Protein AF-A0A3N4I7A2-F1 (afdb_monomer_lite)

Sequence (530 aa):
MPNYRIKAISNANQSMSGLVLFTYLPTRTDLLKRAKQKLNFKKKYTRLYLPGGEELLTDADITAWLITPPPKRGLEILCSAGEEYVGLRIEAEPEEEPTVATVVELLCSETDGLKFEQDVRDQISNAAHLPGMIQVTALPDLHPGNQFPIGATFVTRDYIHPILIGGDIGCGMAWYRLHLRASRFDNVEGRRKVAGKLNGLEGAWEDGDKRAAWLGDGATGQQEYDKLVGTIGRGNHFAEIQVVDEASGCEETGWTNPVAEGEVLLLVHSGSRGFGKHILEKHTAGLSASLAWCKAGTQEAKVYLEDHDKACSWASLNRDLIAIRFLDLLEPGEEWSINPEEPLEAEITRLKQQLETRKILSIHHNNLTTVSWPPNDPSTTKTAFLHRKGAAPVPGNSLLPLPSSRGTPTLLLHPLPAAMPGTGGRINALSLPHGTGRTMSRGAAAKFATDATVEEALTGYASKKGTGSNQKEETSVVVCDQKNLVWEEAPECYKDVGAVAEEVVRRGLAKVVGKAVPVVCYKVRDEGRN

Foldseek 3Di:
DFPDWAKEAAQVPRPFIDTDGHNDQDWPVRCQVRSCVRSVDPARFDWKAFVQFHTDDGRVSSVCCVLFPDAPGDRYIHTYSPDGGRHHHDPPPPPPPDDQQEAEFELADCDPQQHEDPQQVSLQVLLSPFAQWRYKYAASQWYDDPRHIFNIKTWGPQKDALPLLPLFQLFKKWKFFDPDFLVCQVFLVSLVVLLVLPPPQQFFDDDPVLLCLLLDPQQDQDPVQSSRFSHQDADQTWKFWWFFQFQQCQVVLPAPFTDDHRIIMIMGGGFSHRQSNVLQCVQCPPHDSSNSMDGPPDPSNVVSVSSSSSRSSSGQSSSLSNVLSSCCSRPVVPPSDADPVDDSNVRSVVNVVVRVVGIQDMWGQRGKDKAFPPQQDPPGPDIIIMGGRQWTAQPPSGWAWAAEFAFDKTFTKGFDLCCDGNRHNNSVVRTHGNYQHFPDALVVLQVVQDVLLLCCQQSQWDFDPDPDDRDTDGTAHEADPDSSRCRSGPRNRGGDSCSSQVSCVVVVGIDGSGIIGTRYMYDDDPPDPD

InterPro domains:
  IPR001233 RNA-splicing ligase, RtcB [PF01139] (123-188)
  IPR001233 RNA-splicing ligase, RtcB [PF01139] (222-523)
  IPR001233 RNA-splicing ligase, RtcB [PTHR11118] (223-523)
  IPR036025 tRNA-splicing ligase RtcB-like superfamily [G3DSA:3.90.1860.10] (88-523)
  IPR036025 tRNA-splicing ligase RtcB-like superfamily [SSF103365] (110-523)

Organism: NCBI:txid1160509

Structure (mmCIF, N/CA/C/O backbone):
data_AF-A0A3N4I7A2-F1
#
_entry.id   AF-A0A3N4I7A2-F1
#
loop_
_atom_site.group_PDB
_atom_site.id
_atom_site.type_symbol
_atom_site.label_atom_id
_atom_site.label_alt_id
_atom_site.label_comp_id
_atom_site.label_asym_id
_atom_site.label_entity_id
_atom_site.label_seq_id
_atom_site.pdbx_PDB_ins_code
_atom_site.Cartn_x
_atom_site.Cartn_y
_atom_site.Cartn_z
_atom_site.occupancy
_atom_site.B_iso_or_equiv
_atom_site.auth_seq_id
_atom_site.auth_comp_id
_atom_site.auth_asym_id
_atom_site.auth_atom_id
_atom_site.pdbx_PDB_model_num
ATOM 1 N N . MET A 1 1 ? -4.139 20.587 -24.241 1.00 39.91 1 MET A N 1
ATOM 2 C CA . MET A 1 1 ? -2.692 20.878 -24.409 1.00 39.91 1 MET A CA 1
ATOM 3 C C . MET A 1 1 ? -2.195 20.121 -25.641 1.00 39.91 1 MET A C 1
ATOM 5 O O . MET A 1 1 ? -2.870 19.170 -26.007 1.00 39.91 1 MET A O 1
ATOM 9 N N . PRO A 1 2 ? -1.116 20.529 -26.333 1.00 41.78 2 PRO A N 1
ATOM 10 C CA . PRO A 1 2 ? -0.595 19.759 -27.469 1.00 41.78 2 PRO A CA 1
ATOM 11 C C . PRO A 1 2 ? -0.045 18.397 -27.013 1.00 41.78 2 PRO A C 1
ATOM 13 O O . PRO A 1 2 ? 0.656 18.345 -26.004 1.00 41.78 2 PRO A O 1
ATOM 16 N N . ASN A 1 3 ? -0.347 17.337 -27.769 1.00 70.06 3 ASN A N 1
ATOM 17 C CA . ASN A 1 3 ? 0.046 15.950 -27.480 1.00 70.06 3 ASN A CA 1
ATOM 18 C C . ASN A 1 3 ? 1.536 15.695 -27.758 1.00 70.06 3 ASN A C 1
ATOM 20 O O . ASN A 1 3 ? 2.153 14.888 -27.075 1.00 70.06 3 ASN A O 1
ATOM 24 N N . TYR A 1 4 ? 2.135 16.431 -28.702 1.00 76.06 4 TYR A N 1
ATOM 25 C CA . TYR A 1 4 ? 3.559 16.324 -29.029 1.00 76.06 4 TYR A CA 1
ATOM 26 C C . TYR A 1 4 ? 4.247 17.681 -28.890 1.00 76.06 4 TYR A C 1
ATOM 28 O O . TYR A 1 4 ? 3.837 18.672 -29.506 1.00 76.06 4 TYR A O 1
ATOM 36 N N . ARG A 1 5 ? 5.309 17.726 -28.078 1.00 86.00 5 ARG A N 1
ATOM 37 C CA . ARG A 1 5 ? 6.166 18.902 -27.866 1.00 86.00 5 ARG A CA 1
ATOM 38 C C . ARG A 1 5 ? 7.580 18.531 -28.303 1.00 86.00 5 ARG A C 1
ATOM 40 O O . ARG A 1 5 ? 8.305 17.894 -27.552 1.00 86.00 5 ARG A O 1
ATOM 47 N N . ILE A 1 6 ? 7.935 18.904 -29.528 1.00 90.44 6 ILE A N 1
ATOM 48 C CA . ILE A 1 6 ? 9.195 18.512 -30.164 1.00 90.44 6 ILE A CA 1
ATOM 49 C C . ILE A 1 6 ? 10.097 19.741 -30.245 1.00 90.44 6 ILE A C 1
ATOM 51 O O . ILE A 1 6 ? 9.663 20.815 -30.667 1.00 90.44 6 ILE A O 1
ATOM 55 N N . LYS A 1 7 ? 11.357 19.613 -29.842 1.00 91.12 7 LYS A N 1
ATOM 56 C CA . LYS A 1 7 ? 12.355 20.675 -29.975 1.00 91.12 7 LYS A CA 1
ATOM 57 C C . LYS A 1 7 ? 13.055 20.531 -31.322 1.00 91.12 7 LYS A C 1
ATOM 59 O O . LYS A 1 7 ? 13.796 19.584 -31.553 1.00 91.12 7 LYS A O 1
ATOM 64 N N . ALA A 1 8 ? 12.812 21.477 -32.219 1.00 92.00 8 ALA A N 1
ATOM 65 C CA . ALA A 1 8 ? 13.535 21.567 -33.478 1.00 92.00 8 ALA A CA 1
ATOM 66 C C . ALA A 1 8 ? 14.832 22.354 -33.268 1.00 92.00 8 ALA A C 1
ATOM 68 O O . ALA A 1 8 ? 14.816 23.405 -32.625 1.00 92.00 8 ALA A O 1
ATOM 69 N N . ILE A 1 9 ? 15.936 21.859 -33.815 1.00 91.12 9 ILE A N 1
ATOM 70 C CA . ILE A 1 9 ? 17.280 22.429 -33.701 1.00 91.12 9 ILE A CA 1
ATOM 71 C C . ILE A 1 9 ? 17.849 22.591 -35.115 1.00 91.12 9 ILE A C 1
ATOM 73 O O . ILE A 1 9 ? 17.614 21.759 -35.986 1.00 91.12 9 ILE A O 1
ATOM 77 N N . SER A 1 10 ? 18.578 23.670 -35.381 1.00 90.19 10 SER A N 1
ATOM 78 C CA . SER A 1 10 ? 19.306 23.847 -36.643 1.00 90.19 10 SER A CA 1
ATOM 79 C C . SER A 1 10 ? 20.502 22.893 -36.706 1.00 90.19 10 SER A C 1
ATOM 81 O O . SER A 1 10 ? 21.375 22.966 -35.845 1.00 90.19 10 SER A O 1
ATOM 83 N N . ASN A 1 11 ? 20.583 22.035 -37.727 1.00 88.56 11 ASN A N 1
ATOM 84 C CA . ASN A 1 11 ? 21.690 21.083 -37.864 1.00 88.56 11 ASN A CA 1
ATOM 85 C C . ASN A 1 11 ? 23.039 21.787 -38.096 1.00 88.56 11 ASN A C 1
ATOM 87 O O . ASN A 1 11 ? 24.013 21.466 -37.431 1.00 88.56 11 ASN A O 1
ATOM 91 N N . ALA A 1 12 ? 23.088 22.801 -38.965 1.00 83.69 12 ALA A N 1
ATOM 92 C CA . ALA A 1 12 ? 24.336 23.450 -39.379 1.00 83.69 12 ALA A CA 1
ATOM 93 C C . ALA A 1 12 ? 25.150 24.125 -38.254 1.00 83.69 12 ALA A C 1
ATOM 95 O O . ALA A 1 12 ? 26.358 24.293 -38.400 1.00 83.69 12 ALA A O 1
ATOM 96 N N . ASN A 1 13 ? 24.509 24.577 -37.171 1.00 75.81 13 ASN A N 1
ATOM 97 C CA . ASN A 1 13 ? 25.188 25.315 -36.095 1.00 75.81 13 ASN A CA 1
ATOM 98 C C . ASN A 1 13 ? 24.741 24.947 -34.676 1.00 75.81 13 ASN A C 1
ATOM 100 O O . ASN A 1 13 ? 25.363 25.415 -33.728 1.00 75.81 13 ASN A O 1
ATOM 104 N N . GLN A 1 14 ? 23.662 24.172 -34.526 1.00 80.62 14 GLN A N 1
ATOM 105 C CA . GLN A 1 14 ? 23.074 23.682 -33.271 1.00 80.62 14 GLN A CA 1
ATOM 106 C C . GLN A 1 14 ? 22.752 24.722 -32.179 1.00 80.62 14 GLN A C 1
ATOM 108 O O . GLN A 1 14 ? 22.185 24.381 -31.146 1.00 80.62 14 GLN A O 1
ATOM 113 N N . SER A 1 15 ? 23.029 26.005 -32.410 1.00 77.75 15 SER A N 1
ATOM 114 C CA . SER A 1 15 ? 22.772 27.105 -31.477 1.00 77.75 15 SER A CA 1
ATOM 115 C C . SER A 1 15 ? 21.351 27.658 -31.582 1.00 77.75 15 SER A C 1
ATOM 117 O O . SER A 1 15 ? 20.851 28.291 -30.654 1.00 77.75 15 SER A O 1
ATOM 119 N N . MET A 1 16 ? 20.675 27.410 -32.706 1.00 85.06 16 MET A N 1
ATOM 120 C CA . MET A 1 16 ? 19.291 27.816 -32.925 1.00 85.06 16 MET A CA 1
ATOM 121 C C . MET A 1 16 ? 18.349 26.655 -32.633 1.00 85.06 16 MET A C 1
ATOM 123 O O . MET A 1 16 ? 18.428 25.614 -33.284 1.00 85.06 16 MET A O 1
ATOM 127 N N . SER A 1 17 ? 17.415 26.854 -31.703 1.00 90.56 17 SER A N 1
ATOM 128 C CA . SER A 1 17 ? 16.378 25.871 -31.399 1.00 90.56 17 SER A CA 1
ATOM 129 C C . SER A 1 17 ? 15.027 26.519 -31.109 1.00 90.56 17 SER A C 1
ATOM 131 O O . SER A 1 17 ? 14.932 27.706 -30.794 1.00 90.56 17 SER A O 1
ATOM 133 N N . GLY A 1 18 ? 13.959 25.736 -31.221 1.00 88.19 18 GLY A N 1
ATOM 134 C CA . GLY A 1 18 ? 12.621 26.177 -30.865 1.00 88.19 18 GLY A CA 1
ATOM 135 C C . GLY A 1 18 ? 11.625 25.030 -30.787 1.00 88.19 18 GLY A C 1
ATOM 136 O O . GLY A 1 18 ? 11.734 24.028 -31.489 1.00 88.19 18 GLY A O 1
ATOM 137 N N . LEU A 1 19 ? 10.620 25.190 -29.928 1.00 88.94 19 LEU A N 1
ATOM 138 C CA . LEU A 1 19 ? 9.566 24.193 -29.759 1.00 88.94 19 LEU A CA 1
ATOM 139 C C . LEU A 1 19 ? 8.535 24.265 -30.889 1.00 88.94 19 LEU A C 1
ATOM 141 O O . LEU A 1 19 ? 7.975 25.332 -31.170 1.00 88.94 19 LEU A O 1
ATOM 145 N N . VAL A 1 20 ? 8.243 23.108 -31.477 1.00 90.00 20 VAL A N 1
ATOM 146 C CA . VAL A 1 20 ? 7.127 22.871 -32.392 1.00 90.00 20 VAL A CA 1
ATOM 147 C C . VAL A 1 20 ? 6.110 21.954 -31.708 1.00 90.00 20 VAL A C 1
ATOM 149 O O . VAL A 1 20 ? 6.460 20.986 -31.035 1.00 90.00 20 VAL A O 1
ATOM 152 N N . LEU A 1 21 ? 4.834 22.317 -31.813 1.00 86.31 21 LEU A N 1
ATOM 153 C CA . LEU A 1 21 ? 3.752 21.728 -31.024 1.00 86.31 21 LEU A CA 1
ATOM 154 C C . LEU A 1 21 ? 2.715 21.114 -31.955 1.00 86.31 21 LEU A C 1
ATOM 156 O O . LEU A 1 21 ? 2.263 21.805 -32.865 1.00 86.31 21 LEU A O 1
ATOM 160 N N . PHE A 1 22 ? 2.287 19.881 -31.702 1.00 82.62 22 PHE A N 1
ATOM 161 C CA . PHE A 1 22 ? 1.241 19.223 -32.486 1.00 82.62 22 PHE A CA 1
ATOM 162 C C . PHE A 1 22 ? 0.154 18.641 -31.585 1.00 82.62 22 PHE A C 1
ATOM 164 O O . PHE A 1 22 ? 0.419 18.163 -30.484 1.00 82.62 22 PHE A O 1
ATOM 171 N N . THR A 1 23 ? -1.088 18.713 -32.055 1.00 81.06 23 THR A N 1
ATOM 172 C CA . THR A 1 23 ? -2.266 18.104 -31.413 1.00 81.06 23 THR A CA 1
ATOM 173 C C . THR A 1 23 ? -2.637 16.759 -32.046 1.00 81.06 23 THR A C 1
ATOM 175 O O . THR A 1 23 ? -3.592 16.131 -31.613 1.00 81.06 23 THR A O 1
ATOM 178 N N . TYR A 1 24 ? -1.890 16.333 -33.065 1.00 82.38 24 TYR A N 1
ATOM 179 C CA . TYR A 1 24 ? -2.025 15.089 -33.822 1.00 82.38 24 TYR A CA 1
ATOM 180 C C . TYR A 1 24 ? -0.623 14.526 -34.094 1.00 82.38 24 TYR A C 1
ATOM 182 O O . TYR A 1 24 ? 0.357 15.256 -33.925 1.00 82.38 24 TYR A O 1
ATOM 190 N N . LEU A 1 25 ? -0.525 13.258 -34.505 1.00 81.69 25 LEU A N 1
ATOM 191 C CA . LEU A 1 25 ? 0.744 12.627 -34.879 1.00 81.69 25 LEU A CA 1
ATOM 192 C C . LEU A 1 25 ? 1.308 13.311 -36.142 1.00 81.69 25 LEU A C 1
ATOM 194 O O . LEU A 1 25 ? 0.678 13.222 -37.197 1.00 81.69 25 LEU A O 1
ATOM 198 N N . PRO A 1 26 ? 2.432 14.045 -36.057 1.00 86.81 26 PRO A N 1
ATOM 199 C CA . PRO A 1 26 ? 2.931 14.828 -37.178 1.00 86.81 26 PRO A CA 1
ATOM 200 C C . PRO A 1 26 ? 3.604 13.948 -38.232 1.00 86.81 26 PRO A C 1
ATOM 202 O O . PRO A 1 26 ? 4.378 13.054 -37.904 1.00 86.81 26 PRO A O 1
ATOM 205 N N . THR A 1 27 ? 3.381 14.271 -39.505 1.00 91.44 27 THR A N 1
ATOM 206 C CA . THR A 1 27 ? 4.163 13.708 -40.613 1.00 91.44 27 THR A CA 1
ATOM 207 C C . THR A 1 27 ? 5.552 14.347 -40.687 1.00 91.44 27 THR A C 1
ATOM 209 O O . THR A 1 27 ? 5.810 15.427 -40.138 1.00 91.44 27 THR A O 1
ATOM 212 N N . ARG A 1 28 ? 6.455 13.740 -41.458 1.00 91.88 28 ARG A N 1
ATOM 213 C CA . ARG A 1 28 ? 7.750 14.324 -41.826 1.00 91.88 28 ARG A CA 1
ATOM 214 C C . ARG A 1 28 ? 7.587 15.719 -42.432 1.00 91.88 28 ARG A C 1
ATOM 216 O O . ARG A 1 28 ? 8.348 16.638 -42.118 1.00 91.88 28 ARG A O 1
ATOM 223 N N . THR A 1 29 ? 6.574 15.893 -43.280 1.00 91.75 29 THR A N 1
ATOM 224 C CA . THR A 1 29 ? 6.272 17.175 -43.932 1.00 91.75 29 THR A CA 1
ATOM 225 C C . THR A 1 29 ? 5.835 18.230 -42.917 1.00 91.75 29 THR A C 1
ATOM 227 O O . THR A 1 29 ? 6.274 19.383 -42.996 1.00 91.75 29 THR A O 1
ATOM 230 N N . ASP A 1 30 ? 5.020 17.841 -41.935 1.00 91.94 30 ASP A N 1
ATOM 231 C CA . ASP A 1 30 ? 4.568 18.729 -40.863 1.00 91.94 30 ASP A CA 1
ATOM 232 C C . ASP A 1 30 ? 5.736 19.228 -40.012 1.00 91.94 30 ASP A C 1
ATOM 234 O O . ASP A 1 30 ? 5.837 20.430 -39.736 1.00 91.94 30 ASP A O 1
ATOM 238 N N . LEU A 1 31 ? 6.652 18.324 -39.649 1.00 91.75 31 LEU A N 1
ATOM 239 C CA . LEU A 1 31 ? 7.852 18.652 -38.882 1.00 91.75 31 LEU A CA 1
ATOM 240 C C . LEU A 1 31 ? 8.743 19.640 -39.633 1.00 91.75 31 LEU A C 1
ATOM 242 O O . LEU A 1 31 ? 9.066 20.698 -39.092 1.00 91.75 31 LEU A O 1
ATOM 246 N N . LEU A 1 32 ? 9.064 19.363 -40.899 1.00 90.69 32 LEU A N 1
ATOM 247 C CA . LEU A 1 32 ? 9.879 20.254 -41.733 1.00 90.69 32 LEU A CA 1
ATOM 248 C C . LEU A 1 32 ? 9.238 21.642 -41.892 1.00 90.69 32 LEU A C 1
ATOM 250 O O . LEU A 1 32 ? 9.915 22.671 -41.778 1.00 90.69 32 LEU A O 1
ATOM 254 N N . LYS A 1 33 ? 7.920 21.693 -42.122 1.00 89.69 33 LYS A N 1
ATOM 255 C CA . LYS A 1 33 ? 7.174 22.949 -42.287 1.00 89.69 33 LYS A CA 1
ATOM 256 C C . LYS A 1 33 ? 7.192 23.786 -41.009 1.00 89.69 33 LYS A C 1
ATOM 258 O O . LYS A 1 33 ? 7.458 24.989 -41.068 1.00 89.69 33 LYS A O 1
ATOM 263 N N . ARG A 1 34 ? 6.926 23.167 -39.857 1.00 89.69 34 ARG A N 1
ATOM 264 C CA . ARG A 1 34 ? 6.832 23.870 -38.569 1.00 89.69 34 ARG A CA 1
ATOM 265 C C . ARG A 1 34 ? 8.207 24.249 -38.026 1.00 89.69 34 ARG A C 1
ATOM 267 O O . ARG A 1 34 ? 8.361 25.347 -37.495 1.00 89.69 34 ARG A O 1
ATOM 274 N N . ALA A 1 35 ? 9.219 23.410 -38.245 1.00 88.25 35 ALA A N 1
ATOM 275 C CA . ALA A 1 35 ? 10.608 23.729 -37.932 1.00 88.25 35 ALA A CA 1
ATOM 276 C C . ALA A 1 35 ? 11.110 24.929 -38.744 1.00 88.25 35 ALA A C 1
ATOM 278 O O . ALA A 1 35 ? 11.703 25.841 -38.172 1.00 88.25 35 ALA A O 1
ATOM 279 N N . LYS A 1 36 ? 10.788 25.005 -40.046 1.00 85.50 36 LYS A N 1
ATOM 280 C CA . LYS A 1 36 ? 11.118 26.175 -40.879 1.00 85.50 36 LYS A CA 1
ATOM 281 C C . LYS A 1 36 ? 10.529 27.468 -40.312 1.00 85.50 36 LYS A C 1
ATOM 283 O O . LYS A 1 36 ? 11.231 28.473 -40.229 1.00 85.50 36 LYS A O 1
ATOM 288 N N . GLN A 1 37 ? 9.254 27.442 -39.919 1.00 84.44 37 GLN A N 1
ATOM 289 C CA . GLN A 1 37 ? 8.595 28.601 -39.306 1.00 84.44 37 GLN A CA 1
ATOM 290 C C . GLN A 1 37 ? 9.259 28.996 -37.985 1.00 84.44 37 GLN A C 1
ATOM 292 O O . GLN A 1 37 ? 9.418 30.181 -37.708 1.00 84.44 37 GLN A O 1
ATOM 297 N N . LYS A 1 38 ? 9.652 28.010 -37.170 1.00 85.94 38 LYS A N 1
ATOM 298 C CA . LYS A 1 38 ? 10.155 28.254 -35.818 1.00 85.94 38 LYS A CA 1
ATOM 299 C C . LYS A 1 38 ? 11.618 28.692 -35.772 1.00 85.94 38 LYS A C 1
ATOM 301 O O . LYS A 1 38 ? 11.961 29.529 -34.946 1.00 85.94 38 LYS A O 1
ATOM 306 N N . LEU A 1 39 ? 12.456 28.160 -36.659 1.00 83.75 39 LEU A N 1
ATOM 307 C CA . LEU A 1 39 ? 13.887 28.472 -36.737 1.00 83.75 39 LEU A CA 1
ATOM 308 C C . LEU A 1 39 ? 14.189 29.684 -37.640 1.00 83.75 39 LEU A C 1
ATOM 310 O O . LEU A 1 39 ? 15.346 30.057 -37.786 1.00 83.75 39 LEU A O 1
ATOM 314 N N . ASN A 1 40 ? 13.163 30.309 -38.235 1.00 70.62 40 ASN A N 1
ATOM 315 C CA . ASN A 1 40 ? 13.242 31.536 -39.042 1.00 70.62 40 ASN A CA 1
ATOM 316 C C . ASN A 1 40 ? 14.363 31.529 -40.107 1.00 70.62 40 ASN A C 1
ATOM 318 O O . ASN A 1 40 ? 15.092 32.506 -40.295 1.00 70.62 40 ASN A O 1
ATOM 322 N N . PHE A 1 41 ? 14.528 30.395 -40.792 1.00 69.19 41 PHE A N 1
ATOM 323 C CA . PHE A 1 41 ? 15.643 30.163 -41.709 1.00 69.19 41 PHE A CA 1
ATOM 324 C C . PHE A 1 41 ? 15.260 30.469 -43.166 1.00 69.19 41 PHE A C 1
ATOM 326 O O . PHE A 1 41 ? 14.194 30.074 -43.644 1.00 69.19 41 PHE A O 1
ATOM 333 N N . LYS A 1 42 ? 16.147 31.153 -43.907 1.00 67.69 42 LYS A N 1
ATOM 334 C CA . LYS A 1 42 ? 15.904 31.552 -45.311 1.00 67.69 42 LYS A CA 1
ATOM 335 C C . LYS A 1 42 ? 15.892 30.365 -46.291 1.00 67.69 42 LYS A C 1
ATOM 337 O O . LYS A 1 42 ? 15.256 30.455 -47.339 1.00 67.69 42 LYS A O 1
ATOM 342 N N . LYS A 1 43 ? 16.572 29.257 -45.968 1.00 69.50 43 LYS A N 1
ATOM 343 C CA . LYS A 1 43 ? 16.623 28.036 -46.799 1.00 69.50 43 LYS A CA 1
ATOM 344 C C . LYS A 1 43 ? 15.532 27.032 -46.398 1.00 69.50 43 LYS A C 1
ATOM 346 O O . LYS A 1 43 ? 15.035 27.052 -45.275 1.00 69.50 43 LYS A O 1
ATOM 351 N N . LYS A 1 44 ? 15.133 26.160 -47.329 1.00 78.62 44 LYS A N 1
ATOM 352 C CA . LYS A 1 44 ? 14.172 25.075 -47.071 1.00 78.62 44 LYS A CA 1
ATOM 353 C C . LYS A 1 44 ? 14.903 23.916 -46.388 1.00 78.62 44 LYS A C 1
ATOM 355 O O . LYS A 1 44 ? 15.854 23.402 -46.960 1.00 78.62 44 LYS A O 1
ATOM 360 N N . TYR A 1 45 ? 14.442 23.505 -45.208 1.00 83.38 45 TYR A N 1
ATOM 361 C CA . TYR A 1 45 ? 14.882 22.246 -44.610 1.00 83.38 45 TYR A CA 1
ATOM 362 C C . TYR A 1 45 ? 14.336 21.069 -45.423 1.00 83.38 45 TYR A C 1
ATOM 364 O O . TYR A 1 45 ? 13.167 21.078 -45.822 1.00 83.38 45 TYR A O 1
ATOM 372 N N . THR A 1 46 ? 15.185 20.086 -45.689 1.00 88.00 46 THR A N 1
ATOM 373 C CA . THR A 1 46 ? 14.876 18.901 -46.504 1.00 88.00 46 THR A CA 1
ATOM 374 C C . THR A 1 46 ? 15.167 17.596 -45.775 1.00 88.00 46 THR A C 1
ATOM 376 O O . THR A 1 46 ? 14.634 16.561 -46.171 1.00 88.00 46 THR A O 1
ATOM 379 N N . ARG A 1 47 ? 15.968 17.645 -44.706 1.00 93.06 47 ARG A N 1
ATOM 380 C CA . ARG A 1 47 ? 16.430 16.476 -43.953 1.00 93.06 47 ARG A CA 1
ATOM 381 C C . ARG A 1 47 ? 16.169 16.667 -42.463 1.00 93.06 47 ARG A C 1
ATOM 383 O O . ARG A 1 47 ? 16.195 17.798 -41.966 1.00 93.06 47 ARG A O 1
ATOM 390 N N . LEU A 1 48 ? 15.901 15.563 -41.771 1.00 93.38 48 LEU A N 1
ATOM 391 C CA . LEU A 1 48 ? 15.674 15.518 -40.329 1.00 93.38 48 LEU A CA 1
ATOM 392 C C . LEU A 1 48 ? 16.561 14.441 -39.728 1.00 93.38 48 LEU A C 1
ATOM 394 O O . LEU A 1 48 ? 16.491 13.295 -40.159 1.00 93.38 48 LEU A O 1
ATOM 398 N N . TYR A 1 49 ? 17.323 14.809 -38.709 1.00 90.31 49 TYR A N 1
ATOM 399 C CA . TYR A 1 49 ? 18.145 13.881 -37.950 1.00 90.31 49 TYR A CA 1
ATOM 400 C C . TYR A 1 49 ? 17.708 13.826 -36.497 1.00 90.31 49 TYR A C 1
ATOM 402 O O . TYR A 1 49 ? 17.224 14.818 -35.947 1.00 90.31 49 TYR A O 1
ATOM 410 N N . LEU A 1 50 ? 17.948 12.692 -35.860 1.00 88.94 50 LEU A N 1
ATOM 411 C CA . LEU A 1 50 ? 17.966 12.594 -34.411 1.00 88.94 50 LEU A CA 1
ATOM 412 C C . LEU A 1 50 ? 19.332 13.039 -33.868 1.00 88.94 50 LEU A C 1
ATOM 414 O O . LEU A 1 50 ? 20.347 12.935 -34.571 1.00 88.94 50 LEU A O 1
ATOM 418 N N . PRO A 1 51 ? 19.397 13.510 -32.609 1.00 79.56 51 PRO A N 1
ATOM 419 C CA . PRO A 1 51 ? 20.670 13.666 -31.914 1.00 79.56 51 PRO A CA 1
ATOM 420 C C . PRO A 1 51 ? 21.471 12.364 -32.016 1.00 79.56 51 PRO A C 1
ATOM 422 O O . PRO A 1 51 ? 20.937 11.304 -31.727 1.00 79.56 51 PRO A O 1
ATOM 425 N N . GLY A 1 52 ? 22.723 12.419 -32.464 1.00 74.75 52 GLY A N 1
ATOM 426 C CA . GLY A 1 52 ? 23.551 11.232 -32.723 1.00 74.75 52 GLY A CA 1
ATOM 427 C C . GLY A 1 52 ? 23.683 10.842 -34.200 1.00 74.75 52 GLY A C 1
ATOM 428 O O . GLY A 1 52 ? 24.562 10.046 -34.517 1.00 74.75 52 GLY A O 1
ATOM 429 N N . GLY A 1 53 ? 22.909 11.455 -35.104 1.00 79.19 53 GLY A N 1
ATOM 430 C CA . GLY A 1 53 ? 23.166 11.438 -36.551 1.00 79.19 53 GLY A CA 1
ATOM 431 C C . GLY A 1 53 ? 22.340 10.463 -37.385 1.00 79.19 53 GLY A C 1
ATOM 432 O O . GLY A 1 53 ? 22.551 10.381 -38.593 1.00 79.19 53 GLY A O 1
ATOM 433 N N . GLU A 1 54 ? 21.390 9.765 -36.770 1.00 85.94 54 GLU A N 1
ATOM 434 C CA . GLU A 1 54 ? 20.400 8.949 -37.475 1.00 85.94 54 GLU A CA 1
ATOM 435 C C . GLU A 1 54 ? 19.442 9.843 -38.270 1.00 85.94 54 GLU A C 1
ATOM 437 O O . GLU A 1 54 ? 18.900 10.808 -37.728 1.00 85.94 54 GLU A O 1
ATOM 442 N N . GLU A 1 55 ? 19.241 9.548 -39.553 1.00 91.56 55 GLU A N 1
ATOM 443 C CA . GLU A 1 55 ? 18.332 10.306 -40.410 1.00 91.56 55 GLU A CA 1
ATOM 444 C C . GLU A 1 55 ? 16.950 9.659 -40.427 1.00 91.56 55 GLU A C 1
ATOM 446 O O . GLU A 1 55 ? 16.796 8.510 -40.825 1.00 91.56 55 GLU A O 1
ATOM 451 N N . LEU A 1 56 ? 15.928 10.429 -40.064 1.00 90.19 56 LEU A N 1
ATOM 452 C CA . LEU A 1 56 ? 14.544 10.033 -40.290 1.00 90.19 56 LEU A CA 1
ATOM 453 C C . LEU A 1 56 ? 14.269 10.271 -41.773 1.00 90.19 56 LEU A C 1
ATOM 455 O O . LEU A 1 56 ? 14.508 11.383 -42.248 1.00 90.19 56 LEU A O 1
ATOM 459 N N . LEU A 1 57 ? 13.775 9.290 -42.521 1.00 89.38 57 LEU A N 1
ATOM 460 C CA . LEU A 1 57 ? 13.569 9.392 -43.971 1.00 89.38 57 LEU A CA 1
ATOM 461 C C . LEU A 1 57 ? 12.084 9.388 -44.341 1.00 89.38 57 LEU A C 1
ATOM 463 O O . LEU A 1 57 ? 11.679 10.083 -45.276 1.00 89.38 57 LEU A O 1
ATOM 467 N N . THR A 1 58 ? 11.269 8.668 -43.577 1.00 89.69 58 THR A N 1
ATOM 468 C CA . THR A 1 58 ? 9.865 8.377 -43.873 1.00 89.69 58 THR A CA 1
ATOM 469 C C . THR A 1 58 ? 8.931 8.801 -42.738 1.00 89.69 58 THR A C 1
ATOM 471 O O . THR A 1 58 ? 9.365 9.075 -41.621 1.00 89.69 58 THR A O 1
ATOM 474 N N . ASP A 1 59 ? 7.623 8.852 -43.010 1.00 84.06 59 ASP A N 1
ATOM 475 C CA . ASP A 1 59 ? 6.607 9.061 -41.966 1.00 84.06 59 ASP A CA 1
ATOM 476 C C . ASP A 1 59 ? 6.546 7.883 -40.974 1.00 84.06 59 ASP A C 1
ATOM 478 O O . ASP A 1 59 ? 6.186 8.076 -39.810 1.00 84.06 59 ASP A O 1
ATOM 482 N N . ALA A 1 60 ? 6.939 6.678 -41.407 1.00 78.00 60 ALA A N 1
ATOM 483 C CA . ALA A 1 60 ? 7.053 5.512 -40.536 1.00 78.00 60 ALA A CA 1
ATOM 484 C C . ALA A 1 60 ? 8.177 5.701 -39.506 1.00 78.00 60 ALA A C 1
ATOM 486 O O . ALA A 1 60 ? 7.953 5.434 -38.329 1.00 78.00 60 ALA A O 1
ATOM 487 N N . ASP A 1 61 ? 9.319 6.267 -39.908 1.00 82.94 61 ASP A N 1
ATOM 488 C CA . ASP A 1 61 ? 10.433 6.562 -38.992 1.00 82.94 61 ASP A CA 1
ATOM 489 C C . ASP A 1 61 ? 10.023 7.603 -37.939 1.00 82.94 61 ASP A C 1
ATOM 491 O O . ASP A 1 61 ? 10.333 7.458 -36.759 1.00 82.94 61 ASP A O 1
ATOM 495 N N . ILE A 1 62 ? 9.263 8.634 -38.344 1.00 84.19 62 ILE A N 1
ATOM 496 C CA . ILE A 1 62 ? 8.703 9.628 -37.411 1.00 84.19 62 ILE A CA 1
ATOM 497 C C . ILE A 1 62 ? 7.743 8.963 -36.424 1.00 84.19 62 ILE A C 1
ATOM 499 O O . ILE A 1 62 ? 7.785 9.248 -35.228 1.00 84.19 62 ILE A O 1
ATOM 503 N N . THR A 1 63 ? 6.874 8.087 -36.925 1.00 79.69 63 THR A N 1
ATOM 504 C CA . THR A 1 63 ? 5.882 7.382 -36.111 1.00 79.69 63 THR A CA 1
ATOM 505 C C . THR A 1 63 ? 6.564 6.471 -35.093 1.00 79.69 63 THR A C 1
ATOM 507 O O . THR A 1 63 ? 6.268 6.569 -33.905 1.00 79.69 63 THR A O 1
ATOM 510 N N . ALA A 1 64 ? 7.527 5.658 -35.533 1.00 72.88 64 ALA A N 1
ATOM 511 C CA . ALA A 1 64 ? 8.311 4.780 -34.672 1.00 72.88 64 ALA A CA 1
ATOM 512 C C . ALA A 1 64 ? 9.059 5.572 -33.589 1.00 72.88 64 ALA A C 1
ATOM 514 O O . ALA A 1 64 ? 8.947 5.258 -32.407 1.00 72.88 64 ALA A O 1
ATOM 515 N N . TRP A 1 65 ? 9.731 6.662 -33.967 1.00 82.44 65 TRP A N 1
ATOM 516 C CA . TRP A 1 65 ? 10.438 7.533 -33.029 1.00 82.44 65 TRP A CA 1
ATOM 517 C C . TRP A 1 65 ? 9.513 8.205 -31.999 1.00 82.44 65 TRP A C 1
ATOM 519 O O . TRP A 1 65 ? 9.870 8.317 -30.829 1.00 82.44 65 TRP A O 1
ATOM 529 N N . LEU A 1 66 ? 8.322 8.661 -32.401 1.00 77.00 66 LEU A N 1
ATOM 530 C CA . LEU A 1 66 ? 7.384 9.329 -31.489 1.00 77.00 66 LEU A CA 1
ATOM 531 C C . LEU A 1 66 ? 6.666 8.366 -30.542 1.00 77.00 66 LEU A C 1
ATOM 533 O O . LEU A 1 66 ? 6.283 8.781 -29.448 1.00 77.00 66 LEU A O 1
ATOM 537 N N . ILE A 1 67 ? 6.466 7.117 -30.964 1.00 70.31 67 ILE A N 1
ATOM 538 C CA . ILE A 1 67 ? 5.864 6.062 -30.141 1.00 70.31 67 ILE A CA 1
ATOM 539 C C . ILE A 1 67 ? 6.915 5.456 -29.202 1.00 70.31 67 ILE A C 1
ATOM 541 O O . ILE A 1 67 ? 6.616 5.171 -28.043 1.00 70.31 67 ILE A O 1
ATOM 545 N N . THR A 1 68 ? 8.156 5.301 -29.668 1.00 62.97 68 THR A N 1
ATOM 546 C CA . THR A 1 68 ? 9.239 4.637 -28.933 1.00 62.97 68 THR A CA 1
ATOM 547 C C . THR A 1 68 ? 10.561 5.398 -29.119 1.00 62.97 68 THR A C 1
ATOM 549 O O . THR A 1 68 ? 11.433 4.963 -29.871 1.00 62.97 68 THR A O 1
ATOM 552 N N . PRO A 1 69 ? 10.745 6.563 -28.466 1.00 62.59 69 PRO A N 1
ATOM 553 C CA . PRO A 1 69 ? 11.951 7.364 -28.655 1.00 62.59 69 PRO A CA 1
ATOM 554 C C . PRO A 1 69 ? 13.196 6.638 -28.104 1.00 62.59 69 PRO A C 1
ATOM 556 O O . PRO A 1 69 ? 13.107 6.032 -27.029 1.00 62.59 69 PRO A O 1
ATOM 559 N N . PRO A 1 70 ? 14.358 6.716 -28.791 1.00 52.69 70 PRO A N 1
ATOM 560 C CA . PRO A 1 70 ? 15.581 6.032 -28.392 1.00 52.69 70 PRO A CA 1
ATOM 561 C C . PRO A 1 70 ? 16.030 6.409 -26.981 1.00 52.69 70 PRO A C 1
ATOM 563 O O . PRO A 1 70 ? 15.940 7.590 -26.616 1.00 52.69 70 PRO A O 1
ATOM 566 N N . PRO A 1 71 ? 16.608 5.456 -26.224 1.00 43.53 71 PRO A N 1
ATOM 567 C CA . PRO A 1 71 ? 17.160 5.706 -24.908 1.00 43.53 71 PRO A CA 1
ATOM 568 C C . PRO A 1 71 ? 18.018 6.977 -24.830 1.00 43.53 71 PRO A C 1
ATOM 570 O O . PRO A 1 71 ? 18.907 7.170 -25.656 1.00 43.53 71 PRO A O 1
ATOM 573 N N . LYS A 1 72 ? 17.796 7.831 -23.821 1.00 47.50 72 LYS A N 1
ATOM 574 C CA . LYS A 1 72 ? 18.562 9.062 -23.524 1.00 47.50 72 LYS A CA 1
ATOM 575 C C . LYS A 1 72 ? 18.371 10.240 -24.496 1.00 47.50 72 LYS A C 1
ATOM 577 O O . LYS A 1 72 ? 18.997 11.279 -24.293 1.00 47.50 72 LYS A O 1
ATOM 582 N N . ARG A 1 73 ? 17.505 10.140 -25.512 1.00 58.34 73 ARG A N 1
ATOM 583 C CA . ARG A 1 73 ? 17.227 11.237 -26.458 1.00 58.34 73 ARG A CA 1
ATOM 584 C C . ARG A 1 73 ? 15.817 11.778 -26.222 1.00 58.34 73 ARG A C 1
ATOM 586 O O . ARG A 1 73 ? 14.835 11.080 -26.446 1.00 58.34 73 ARG A O 1
ATOM 593 N N . GLY A 1 74 ? 15.700 13.025 -25.755 1.00 64.00 74 GLY A N 1
ATOM 594 C CA . GLY A 1 74 ? 14.402 13.710 -25.698 1.00 64.00 74 GLY A CA 1
ATOM 595 C C . GLY A 1 74 ? 13.753 13.820 -27.087 1.00 64.00 74 GLY A C 1
ATOM 596 O O . GLY A 1 74 ? 14.363 13.464 -28.096 1.00 64.00 74 GLY A O 1
ATOM 597 N N . LEU A 1 75 ? 12.529 14.357 -27.171 1.00 84.31 75 LEU A N 1
ATOM 598 C CA . LEU A 1 75 ? 11.883 14.635 -28.462 1.00 84.31 75 LEU A CA 1
ATOM 599 C C . LEU A 1 75 ? 12.550 15.831 -29.162 1.00 84.31 75 LEU A C 1
ATOM 601 O O . LEU A 1 75 ? 12.006 16.937 -29.209 1.00 84.31 75 LEU A O 1
ATOM 605 N N . GLU A 1 76 ? 13.751 15.612 -29.682 1.00 89.88 76 GLU A N 1
ATOM 606 C CA . GLU A 1 76 ? 14.563 16.589 -30.392 1.00 89.88 76 GLU A CA 1
ATOM 607 C C . GLU A 1 76 ? 14.818 16.133 -31.830 1.00 89.88 76 GLU A C 1
ATOM 609 O O . GLU A 1 76 ? 15.073 14.959 -32.086 1.00 89.88 76 GLU A O 1
ATOM 614 N N . ILE A 1 77 ? 14.773 17.080 -32.767 1.00 92.06 77 ILE A N 1
ATOM 615 C CA . ILE A 1 77 ? 15.134 16.855 -34.172 1.00 92.06 77 ILE A CA 1
ATOM 616 C C . ILE A 1 77 ? 16.110 17.930 -34.637 1.00 92.06 77 ILE A C 1
ATOM 618 O O . ILE A 1 77 ? 15.925 19.114 -34.349 1.00 92.06 77 ILE A O 1
ATOM 622 N N . LEU A 1 78 ? 17.116 17.537 -35.413 1.00 91.62 78 LEU A N 1
ATOM 623 C CA . LEU A 1 78 ? 18.010 18.448 -36.113 1.00 91.62 78 LEU A CA 1
ATOM 624 C C . LEU A 1 78 ? 17.544 18.600 -37.560 1.00 91.62 78 LEU A C 1
ATOM 626 O O . LEU A 1 78 ? 17.441 17.636 -38.313 1.00 91.62 78 LEU A O 1
ATOM 630 N N . CYS A 1 79 ? 17.244 19.832 -37.947 1.00 92.69 79 CYS A N 1
ATOM 631 C CA . CYS A 1 79 ? 16.713 20.184 -39.255 1.00 92.69 79 CYS A CA 1
ATOM 632 C C . CYS A 1 79 ? 17.852 20.661 -40.155 1.00 92.69 79 CYS A C 1
ATOM 634 O O . CYS A 1 79 ? 18.523 21.646 -39.832 1.00 92.69 79 CYS A O 1
ATOM 636 N N . SER A 1 80 ? 18.045 19.979 -41.283 1.00 90.00 80 SER A N 1
ATOM 637 C CA . SER A 1 80 ? 19.114 20.256 -42.247 1.00 90.00 80 SER A CA 1
ATOM 638 C C . SER A 1 80 ? 18.567 20.797 -43.565 1.00 90.00 80 SER A C 1
ATOM 640 O O . SER A 1 80 ? 17.499 20.390 -44.037 1.00 90.00 80 SER A O 1
ATOM 642 N N . ALA A 1 81 ? 19.281 21.764 -44.145 1.00 88.50 81 ALA A N 1
ATOM 643 C CA . ALA A 1 81 ? 18.963 22.379 -45.433 1.00 88.50 81 ALA A CA 1
ATOM 644 C C . ALA A 1 81 ? 19.578 21.613 -46.621 1.00 88.50 81 ALA A C 1
ATOM 646 O O . ALA A 1 81 ? 19.598 22.128 -47.742 1.00 88.50 81 ALA A O 1
ATOM 647 N N . GLY A 1 82 ? 20.070 20.398 -46.374 1.00 84.81 82 GLY A N 1
ATOM 648 C CA . GLY A 1 82 ? 20.713 19.519 -47.345 1.00 84.81 82 GLY A CA 1
ATOM 649 C C . GLY A 1 82 ? 22.085 19.035 -46.884 1.00 84.81 82 GLY A C 1
ATOM 650 O O . GLY A 1 82 ? 22.571 18.034 -47.400 1.00 84.81 82 GLY A O 1
ATOM 651 N N . GLU A 1 83 ? 22.692 19.697 -45.898 1.00 88.62 83 GLU A N 1
ATOM 652 C CA . GLU A 1 83 ? 23.960 19.270 -45.321 1.00 88.62 83 GLU A CA 1
ATOM 653 C C . GLU A 1 83 ? 23.827 17.966 -44.516 1.00 88.62 83 GLU A C 1
ATOM 655 O O . GLU A 1 83 ? 22.773 17.679 -43.946 1.00 88.62 83 GLU A O 1
ATOM 660 N N . GLU A 1 84 ? 24.902 17.180 -44.473 1.00 87.94 84 GLU A N 1
ATOM 661 C CA . GLU A 1 84 ? 25.004 16.016 -43.588 1.00 87.94 84 GLU A CA 1
ATOM 662 C C . GLU A 1 84 ? 24.874 16.422 -42.113 1.00 87.94 84 GLU A C 1
ATOM 664 O O . GLU A 1 84 ? 25.055 17.589 -41.758 1.00 87.94 84 GLU A O 1
ATOM 669 N N . TYR A 1 85 ? 24.576 15.465 -41.234 1.00 83.69 85 TYR A N 1
ATOM 670 C CA . TYR A 1 85 ? 24.513 15.719 -39.794 1.00 83.69 85 TYR A CA 1
ATOM 671 C C . TYR A 1 85 ? 25.821 16.346 -39.275 1.00 83.69 85 TYR A C 1
ATOM 673 O O . TYR A 1 85 ? 26.897 15.762 -39.422 1.00 83.69 85 TYR A O 1
ATOM 681 N N . VAL A 1 86 ? 25.720 17.530 -38.661 1.00 78.00 86 VAL A N 1
ATOM 682 C CA . VAL A 1 86 ? 26.861 18.307 -38.145 1.00 78.00 86 VAL A CA 1
ATOM 683 C C . VAL A 1 86 ? 26.848 18.230 -36.625 1.00 78.00 86 VAL A C 1
ATOM 685 O O . VAL A 1 86 ? 26.472 19.180 -35.951 1.00 78.00 86 VAL A O 1
ATOM 688 N N . GLY A 1 87 ? 27.202 17.075 -36.070 1.00 74.38 87 GLY A N 1
ATOM 689 C CA . GLY A 1 87 ? 27.294 16.843 -34.630 1.00 74.38 87 GLY A CA 1
ATOM 690 C C . GLY A 1 87 ? 28.126 15.604 -34.323 1.00 74.38 87 GLY A C 1
ATOM 691 O O . GLY A 1 87 ? 28.553 14.898 -35.237 1.00 74.38 87 GLY A O 1
ATOM 692 N N . LEU A 1 88 ? 28.341 15.314 -33.038 1.00 70.06 88 LEU A N 1
ATOM 693 C CA . LEU A 1 88 ? 28.964 14.052 -32.637 1.00 70.06 88 LEU A CA 1
ATOM 694 C C . LEU A 1 88 ? 28.062 12.900 -33.085 1.00 70.06 88 LEU A C 1
ATOM 696 O O . LEU A 1 88 ? 26.908 12.805 -32.650 1.00 70.06 88 LEU A O 1
ATOM 700 N N . ARG A 1 89 ? 28.572 12.071 -34.002 1.00 63.16 89 ARG A N 1
ATOM 701 C CA . ARG A 1 89 ? 27.945 10.795 -34.328 1.00 63.16 89 ARG A CA 1
ATOM 702 C C . ARG A 1 89 ? 28.170 9.890 -33.136 1.00 63.16 89 ARG A C 1
ATOM 704 O O . ARG A 1 89 ? 29.305 9.670 -32.726 1.00 63.16 89 ARG A O 1
ATOM 711 N N . ILE A 1 90 ? 27.075 9.424 -32.569 1.00 57.44 90 ILE A N 1
ATOM 712 C CA . ILE A 1 90 ? 27.136 8.327 -31.621 1.00 57.44 90 ILE A CA 1
ATOM 713 C C . ILE A 1 90 ? 27.120 7.108 -32.532 1.00 57.44 90 ILE A C 1
ATOM 715 O O . ILE A 1 90 ? 26.126 6.901 -33.230 1.00 57.44 90 ILE A O 1
ATOM 719 N N . GLU A 1 91 ? 28.240 6.387 -32.626 1.00 46.44 91 GLU A N 1
ATOM 720 C CA . GLU A 1 91 ? 28.228 5.067 -33.257 1.00 46.44 91 GLU A CA 1
ATOM 721 C C . GLU A 1 91 ? 27.077 4.292 -32.625 1.00 46.44 91 GLU A C 1
ATOM 723 O O . GLU A 1 91 ? 26.915 4.342 -31.404 1.00 46.44 91 GLU A O 1
ATOM 728 N N . ALA A 1 92 ? 26.220 3.689 -33.454 1.00 43.66 92 ALA A N 1
ATOM 729 C CA . ALA A 1 92 ? 25.180 2.816 -32.943 1.00 43.66 92 ALA A CA 1
ATOM 730 C C . ALA A 1 92 ? 25.883 1.832 -32.008 1.00 43.66 92 ALA A C 1
ATOM 732 O O . ALA A 1 92 ? 26.741 1.072 -32.464 1.00 43.66 92 ALA A O 1
ATOM 733 N N . GLU A 1 93 ? 25.594 1.906 -30.704 1.00 41.81 93 GLU A N 1
ATOM 734 C CA . GLU A 1 93 ? 25.974 0.802 -29.838 1.00 41.81 93 GLU A CA 1
ATOM 735 C C . GLU A 1 93 ? 25.388 -0.441 -30.509 1.00 41.81 93 GLU A C 1
ATOM 737 O O . GLU A 1 93 ? 24.254 -0.361 -31.004 1.00 41.81 93 GLU A O 1
ATOM 742 N N . PRO A 1 94 ? 26.178 -1.521 -30.654 1.00 37.16 94 PRO A N 1
ATOM 743 C CA . PRO A 1 94 ? 25.687 -2.731 -31.291 1.00 37.16 94 PRO A CA 1
ATOM 744 C C . PRO A 1 94 ? 24.335 -3.042 -30.664 1.00 37.16 94 PRO A C 1
ATOM 746 O O . PRO A 1 94 ? 24.233 -2.979 -29.438 1.00 37.16 94 PRO A O 1
ATOM 749 N N . GLU A 1 95 ? 23.313 -3.270 -31.500 1.00 42.97 95 GLU A N 1
ATOM 750 C CA . GLU A 1 95 ? 22.005 -3.741 -31.044 1.00 42.97 95 GLU A CA 1
ATOM 751 C C . GLU A 1 95 ? 22.270 -4.804 -29.976 1.00 42.97 95 GLU A C 1
ATOM 753 O O . GLU A 1 95 ? 22.817 -5.867 -30.288 1.00 42.97 95 GLU A O 1
ATOM 758 N N . GLU A 1 96 ? 22.016 -4.472 -28.701 1.00 38.91 96 GLU A N 1
ATOM 759 C CA . GLU A 1 96 ? 22.168 -5.453 -27.635 1.00 38.91 96 GLU A CA 1
ATOM 760 C C . GLU A 1 96 ? 21.248 -6.621 -28.015 1.00 38.91 96 GLU A C 1
ATOM 762 O O . GLU A 1 96 ? 20.117 -6.415 -28.461 1.00 38.91 96 GLU A O 1
ATOM 767 N N . GLU A 1 97 ? 21.824 -7.818 -27.909 1.00 39.44 97 GLU A N 1
ATOM 768 C CA . GLU A 1 97 ? 21.307 -9.142 -28.256 1.00 39.44 97 GLU A CA 1
ATOM 769 C C . GLU A 1 97 ? 19.780 -9.314 -28.180 1.00 39.44 97 GLU A C 1
ATOM 771 O O . GLU A 1 97 ? 19.130 -8.691 -27.339 1.00 39.44 97 GLU A O 1
ATOM 776 N N . PRO A 1 98 ? 19.202 -10.211 -29.016 1.00 38.97 98 PRO A N 1
ATOM 777 C CA . PRO A 1 98 ? 17.761 -10.338 -29.220 1.00 38.97 98 PRO A CA 1
ATOM 778 C C . PRO A 1 98 ? 17.013 -10.250 -27.897 1.00 38.97 98 PRO A C 1
ATOM 780 O O . PRO A 1 98 ? 17.223 -11.074 -27.002 1.00 38.97 98 PRO A O 1
ATOM 783 N N . THR A 1 99 ? 16.138 -9.245 -27.793 1.00 46.25 99 THR A N 1
ATOM 784 C CA . THR A 1 99 ? 15.169 -9.135 -26.711 1.00 46.25 99 THR A CA 1
ATOM 785 C C . THR A 1 99 ? 14.524 -10.502 -26.553 1.00 46.25 99 THR A C 1
ATOM 787 O O . THR A 1 99 ? 13.840 -11.004 -27.447 1.00 46.25 99 THR A O 1
ATOM 790 N N . VAL A 1 100 ? 14.797 -11.162 -25.425 1.00 54.12 100 VAL A N 1
ATOM 791 C CA . VAL A 1 100 ? 14.000 -12.314 -25.013 1.00 54.12 100 VAL A CA 1
ATOM 792 C C . VAL A 1 100 ? 12.559 -11.835 -25.103 1.00 54.12 100 VAL A C 1
ATOM 794 O O . VAL A 1 100 ? 12.237 -10.822 -24.487 1.00 54.12 100 VAL A O 1
ATOM 797 N N . ALA A 1 101 ? 11.737 -12.486 -25.929 1.00 72.06 101 ALA A N 1
ATOM 798 C CA . ALA A 1 101 ? 10.377 -12.027 -26.180 1.00 72.06 101 ALA A CA 1
ATOM 799 C C . ALA A 1 101 ? 9.674 -11.762 -24.842 1.00 72.06 101 ALA A C 1
ATOM 801 O O . ALA A 1 101 ? 9.542 -12.680 -24.025 1.00 72.06 101 ALA A O 1
ATOM 802 N N . THR A 1 102 ? 9.278 -10.507 -24.607 1.00 84.94 102 THR A N 1
ATOM 803 C CA . THR A 1 102 ? 8.599 -10.116 -23.374 1.00 84.94 102 THR A CA 1
ATOM 804 C C . THR A 1 102 ? 7.327 -10.937 -23.234 1.00 84.94 102 THR A C 1
ATOM 806 O O . THR A 1 102 ? 6.458 -10.912 -24.108 1.00 84.94 102 THR A O 1
ATOM 809 N N . VAL A 1 103 ? 7.192 -11.652 -22.121 1.00 90.56 103 VAL A N 1
ATOM 810 C CA . VAL A 1 103 ? 5.961 -12.378 -21.813 1.00 90.56 103 VAL A CA 1
ATOM 811 C C . VAL A 1 103 ? 4.945 -11.390 -21.243 1.00 90.56 103 VAL A C 1
ATOM 813 O O . VAL A 1 103 ? 5.245 -10.660 -20.301 1.00 90.56 103 VAL A O 1
ATOM 816 N N . VAL A 1 104 ? 3.733 -11.362 -21.791 1.00 92.38 104 VAL A N 1
ATOM 817 C CA . VAL A 1 104 ? 2.618 -10.594 -21.221 1.00 92.38 104 VAL A CA 1
ATOM 818 C C . VAL A 1 104 ? 1.600 -11.575 -20.657 1.00 92.38 104 VAL A C 1
ATOM 820 O O . VAL A 1 104 ? 0.925 -12.273 -21.409 1.00 92.38 104 VAL A O 1
ATOM 823 N N . GLU A 1 105 ? 1.497 -11.623 -19.331 1.00 92.88 105 GLU A N 1
ATOM 824 C CA . GLU A 1 105 ? 0.557 -12.479 -18.606 1.00 92.88 105 GLU A CA 1
ATOM 825 C C . GLU A 1 105 ? -0.666 -11.666 -18.172 1.00 92.88 105 GLU A C 1
ATOM 827 O O . GLU A 1 105 ? -0.569 -10.756 -17.345 1.00 92.88 105 GLU A O 1
ATOM 832 N N . LEU A 1 106 ? -1.838 -11.994 -18.717 1.00 91.25 106 LEU A N 1
ATOM 833 C CA . LEU A 1 106 ? -3.107 -11.371 -18.336 1.00 91.25 106 LEU A CA 1
ATOM 834 C C . LEU A 1 106 ? -3.882 -12.305 -17.400 1.00 91.25 106 LEU A C 1
ATOM 836 O O . LEU A 1 106 ? -4.551 -13.253 -17.828 1.00 91.25 106 LEU A O 1
ATOM 840 N N . LEU A 1 107 ? -3.797 -12.026 -16.098 1.00 88.38 107 LEU A N 1
ATOM 841 C CA . LEU A 1 107 ? -4.513 -12.771 -15.060 1.00 88.38 107 LEU A CA 1
ATOM 842 C C . LEU A 1 107 ? -5.906 -12.209 -14.767 1.00 88.38 107 LEU A C 1
ATOM 844 O O . LEU A 1 107 ? -6.594 -12.735 -13.903 1.00 88.38 107 LEU A O 1
ATOM 848 N N . CYS A 1 108 ? -6.332 -11.180 -15.492 1.00 78.56 108 CYS A N 1
ATOM 849 C CA . CYS A 1 108 ? -7.695 -10.669 -15.479 1.00 78.56 108 CYS A CA 1
ATOM 850 C C . CYS A 1 108 ? -8.502 -11.278 -16.635 1.00 78.56 108 CYS A C 1
ATOM 852 O O . CYS A 1 108 ? -8.022 -11.368 -17.767 1.00 78.56 108 CYS A O 1
ATOM 854 N N . SER A 1 109 ? -9.735 -11.702 -16.365 1.00 72.25 109 SER A N 1
ATOM 855 C CA . SER A 1 109 ? -10.726 -11.990 -17.401 1.00 72.25 109 SER A CA 1
ATOM 856 C C . SER A 1 109 ? -11.496 -10.720 -17.761 1.00 72.25 109 SER A C 1
ATOM 858 O O . SER A 1 109 ? -11.817 -9.912 -16.895 1.00 72.25 109 SER A O 1
ATOM 860 N N . GLU A 1 110 ? -11.862 -10.554 -19.033 1.00 69.75 110 GLU A N 1
ATOM 861 C CA . GLU A 1 110 ? -12.763 -9.475 -19.476 1.00 69.75 110 GLU A CA 1
ATOM 862 C C . GLU A 1 110 ? -14.239 -9.833 -19.234 1.00 69.75 110 GLU A C 1
ATOM 864 O O . GLU A 1 110 ? -15.098 -9.695 -20.103 1.00 69.75 110 GLU A O 1
ATOM 869 N N . THR A 1 111 ? -14.532 -10.344 -18.042 1.00 68.81 111 THR A N 1
ATOM 870 C CA . THR A 1 111 ? -15.889 -10.620 -17.566 1.00 68.81 111 THR A CA 1
ATOM 871 C C . THR A 1 111 ? -16.527 -9.350 -17.006 1.00 68.81 111 THR A C 1
ATOM 873 O O . THR A 1 111 ? -15.850 -8.354 -16.723 1.00 68.81 111 THR A O 1
ATOM 876 N N . ASP A 1 112 ? -17.852 -9.360 -16.855 1.00 58.06 112 ASP A N 1
ATOM 877 C CA . ASP A 1 112 ? -18.564 -8.266 -16.193 1.00 58.06 112 ASP A CA 1
ATOM 878 C C . ASP A 1 112 ? -17.988 -8.038 -14.782 1.00 58.06 112 ASP A C 1
ATOM 880 O O . ASP A 1 112 ? -17.777 -8.982 -14.028 1.00 58.06 112 ASP A O 1
ATOM 884 N N . GLY A 1 113 ? -17.652 -6.782 -14.464 1.00 62.56 113 GLY A N 1
ATOM 885 C CA . GLY A 1 113 ? -17.030 -6.385 -13.191 1.00 62.56 113 GLY A CA 1
ATOM 886 C C . GLY A 1 113 ? -15.503 -6.215 -13.208 1.00 62.56 113 GLY A C 1
ATOM 887 O O . GLY A 1 113 ? -14.985 -5.465 -12.383 1.00 62.56 113 GLY A O 1
ATOM 888 N N . LEU A 1 114 ? -14.778 -6.815 -14.165 1.00 76.38 114 LEU A N 1
ATOM 889 C CA . LEU A 1 114 ? -13.304 -6.723 -14.248 1.00 76.38 114 LEU A CA 1
ATOM 890 C C . LEU A 1 114 ? -12.768 -6.003 -15.496 1.00 76.38 114 LEU A C 1
ATOM 892 O O . LEU A 1 114 ? -11.551 -5.865 -15.645 1.00 76.38 114 LEU A O 1
ATOM 896 N N . LYS A 1 115 ? -13.664 -5.508 -16.359 1.00 74.56 115 LYS A N 1
ATOM 897 C CA . LYS A 1 115 ? -13.332 -4.806 -17.611 1.00 74.56 115 LYS A CA 1
ATOM 898 C C . LYS A 1 115 ? -12.358 -3.646 -17.385 1.00 74.56 115 LYS A C 1
ATOM 900 O O . LYS A 1 115 ? -12.457 -2.910 -16.404 1.00 74.56 115 LYS A O 1
ATOM 905 N N . PHE A 1 116 ? -11.454 -3.464 -18.339 1.00 77.44 116 PHE A N 1
ATOM 906 C CA . PHE A 1 116 ? -10.501 -2.360 -18.380 1.00 77.44 116 PHE A CA 1
ATOM 907 C C . PHE A 1 116 ? -10.453 -1.751 -19.785 1.00 77.44 116 PHE A C 1
ATOM 909 O O . PHE A 1 116 ? -10.720 -2.418 -20.786 1.00 77.44 116 PHE A O 1
ATOM 916 N N . GLU A 1 117 ? -10.163 -0.455 -19.841 1.00 77.00 117 GLU A N 1
ATOM 917 C CA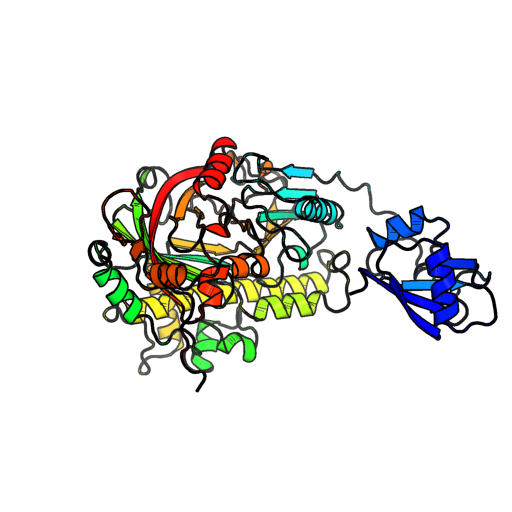 . GLU A 1 117 ? -10.232 0.352 -21.061 1.00 77.00 117 GLU A CA 1
ATOM 918 C C . GLU A 1 117 ? -9.005 0.157 -21.967 1.00 77.00 117 GLU A C 1
ATOM 920 O O . GLU A 1 117 ? -7.983 -0.401 -21.556 1.00 77.00 117 GLU A O 1
ATOM 925 N N . GLN A 1 118 ? -9.098 0.650 -23.208 1.00 79.88 118 GLN A N 1
ATOM 926 C CA . GLN A 1 118 ? -8.004 0.598 -24.184 1.00 79.88 118 GLN A CA 1
ATOM 927 C C . GLN A 1 118 ? -6.718 1.242 -23.644 1.00 79.88 118 GLN A C 1
ATOM 929 O O . GLN A 1 118 ? -5.645 0.667 -23.809 1.00 79.88 118 GLN A O 1
ATOM 934 N N . ASP A 1 119 ? -6.836 2.346 -22.902 1.00 81.06 119 ASP A N 1
ATOM 935 C CA . ASP A 1 119 ? -5.710 3.031 -22.264 1.00 81.06 119 ASP A CA 1
ATOM 936 C C . ASP A 1 119 ? -4.844 2.077 -21.424 1.00 81.06 119 ASP A C 1
ATOM 938 O O . ASP A 1 119 ? -3.621 2.164 -21.443 1.00 81.06 119 ASP A O 1
ATOM 942 N N . VAL A 1 120 ? -5.446 1.115 -20.717 1.00 85.81 120 VAL A N 1
ATOM 943 C CA . VAL A 1 120 ? -4.697 0.140 -19.905 1.00 85.81 120 VAL A CA 1
ATOM 944 C C . VAL A 1 120 ? -3.895 -0.820 -20.780 1.00 85.81 120 VAL A C 1
ATOM 946 O O . VAL A 1 120 ? -2.755 -1.148 -20.447 1.00 85.81 120 VAL A O 1
ATOM 949 N N . ARG A 1 121 ? -4.464 -1.258 -21.910 1.00 84.62 121 ARG A N 1
ATOM 950 C CA . ARG A 1 121 ? -3.759 -2.120 -22.871 1.00 84.62 121 ARG A CA 1
ATOM 951 C C . ARG A 1 121 ? -2.561 -1.399 -23.464 1.00 84.62 121 ARG A C 1
ATOM 953 O O . ARG A 1 121 ? -1.489 -1.992 -23.564 1.00 84.62 121 ARG A O 1
ATOM 960 N N . ASP A 1 122 ? -2.729 -0.123 -23.788 1.00 84.25 122 ASP A N 1
ATOM 961 C CA . ASP A 1 122 ? -1.654 0.713 -24.310 1.00 84.25 122 ASP A CA 1
ATOM 962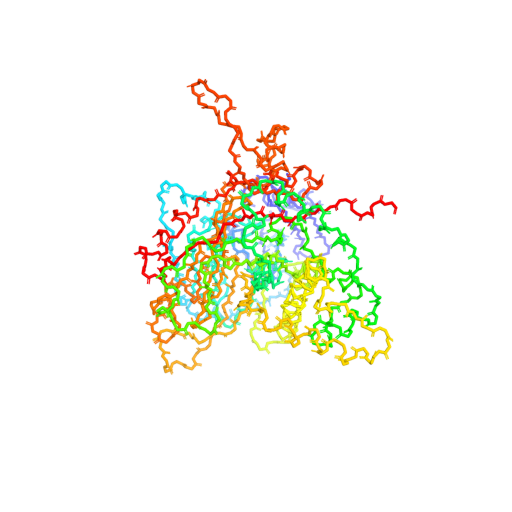 C C . ASP A 1 122 ? -0.548 0.880 -23.256 1.00 84.25 122 ASP A C 1
ATOM 964 O O . ASP A 1 122 ? 0.633 0.749 -23.572 1.00 84.25 122 ASP A O 1
ATOM 968 N N . GLN A 1 123 ? -0.903 1.065 -21.979 1.00 87.88 123 GLN A N 1
ATOM 969 C CA . GLN A 1 123 ? 0.076 1.132 -20.888 1.00 87.88 123 GLN A CA 1
ATOM 970 C C . GLN A 1 123 ? 0.831 -0.196 -20.669 1.00 87.88 123 GLN A C 1
ATOM 972 O O . GLN A 1 123 ? 2.037 -0.167 -20.416 1.00 87.88 123 GLN A O 1
ATOM 977 N N . ILE A 1 124 ? 0.164 -1.354 -20.788 1.00 88.50 124 ILE A N 1
ATOM 978 C CA . ILE A 1 124 ? 0.818 -2.679 -20.748 1.00 88.50 124 ILE A CA 1
ATOM 979 C C . ILE A 1 124 ? 1.772 -2.838 -21.933 1.00 88.50 124 ILE A C 1
ATOM 981 O O . ILE A 1 124 ? 2.918 -3.242 -21.745 1.00 88.50 124 ILE A O 1
ATOM 985 N N . SER A 1 125 ? 1.315 -2.491 -23.139 1.00 85.62 125 SER A N 1
ATOM 986 C CA . SER A 1 125 ? 2.130 -2.544 -24.353 1.00 85.62 125 SER A CA 1
ATOM 987 C C . SER A 1 125 ? 3.378 -1.673 -24.207 1.00 85.62 125 SER A C 1
ATOM 989 O O . SER A 1 125 ? 4.492 -2.147 -24.411 1.00 85.62 125 SER A O 1
ATOM 991 N N . ASN A 1 126 ? 3.227 -0.431 -23.743 1.00 86.06 126 ASN A N 1
ATOM 992 C CA . ASN A 1 126 ? 4.352 0.473 -23.505 1.00 86.06 126 ASN A CA 1
ATOM 993 C C . ASN A 1 126 ? 5.345 -0.094 -22.481 1.00 86.06 126 ASN A C 1
ATOM 995 O O . ASN A 1 126 ? 6.552 0.010 -22.684 1.00 86.06 126 ASN A O 1
ATOM 999 N N . ALA A 1 127 ? 4.859 -0.722 -21.404 1.00 89.06 127 ALA A N 1
ATOM 1000 C CA . ALA A 1 127 ? 5.724 -1.379 -20.425 1.00 89.06 127 ALA A CA 1
ATOM 1001 C C . ALA A 1 127 ? 6.502 -2.551 -21.036 1.00 89.06 127 ALA A C 1
ATOM 1003 O O . ALA A 1 127 ? 7.685 -2.716 -20.752 1.00 89.06 127 ALA A O 1
ATOM 1004 N N . ALA A 1 128 ? 5.856 -3.345 -21.893 1.00 88.50 128 ALA A N 1
ATOM 1005 C CA . ALA A 1 128 ? 6.459 -4.524 -22.506 1.00 88.50 128 ALA A CA 1
ATOM 1006 C C . ALA A 1 128 ? 7.649 -4.199 -23.430 1.00 88.50 128 ALA A C 1
ATOM 1008 O O . ALA A 1 128 ? 8.506 -5.060 -23.631 1.00 88.50 128 ALA A O 1
ATOM 1009 N N . HIS A 1 129 ? 7.711 -2.967 -23.947 1.00 86.38 129 HIS A N 1
ATOM 1010 C CA . HIS A 1 129 ? 8.793 -2.462 -24.800 1.00 86.38 129 HIS A CA 1
ATOM 1011 C C . HIS A 1 129 ? 9.924 -1.767 -24.022 1.00 86.38 129 HIS A C 1
ATOM 1013 O O . HIS A 1 129 ? 10.866 -1.260 -24.633 1.00 86.38 129 HIS A O 1
ATOM 1019 N N . LEU A 1 130 ? 9.853 -1.703 -22.688 1.00 86.19 130 LEU A N 1
ATOM 1020 C CA . LEU A 1 130 ? 10.930 -1.116 -21.895 1.00 86.19 130 LEU A CA 1
ATOM 1021 C C . LEU A 1 130 ? 12.193 -2.001 -21.911 1.00 86.19 130 LEU A C 1
ATOM 1023 O O . LEU A 1 130 ? 12.087 -3.231 -21.900 1.00 86.19 130 LEU A O 1
ATOM 1027 N N . PRO A 1 131 ? 13.399 -1.401 -21.873 1.00 85.56 131 PRO A N 1
ATOM 1028 C CA . PRO A 1 131 ? 14.652 -2.149 -21.826 1.00 85.56 131 PRO A CA 1
ATOM 1029 C C . PRO A 1 131 ? 14.715 -3.175 -20.695 1.00 85.56 131 PRO A C 1
ATOM 1031 O O . PRO A 1 131 ? 14.358 -2.892 -19.547 1.00 85.56 131 PRO A O 1
ATOM 1034 N N . GLY A 1 132 ? 15.193 -4.371 -21.038 1.00 90.06 132 GLY A N 1
ATOM 1035 C CA . GLY A 1 132 ? 15.362 -5.477 -20.101 1.00 90.06 132 GLY A CA 1
ATOM 1036 C C . GLY A 1 132 ? 14.073 -6.163 -19.664 1.00 90.06 132 GLY A C 1
ATOM 1037 O O . GLY A 1 132 ? 14.149 -7.028 -18.795 1.00 90.06 132 GLY A O 1
ATOM 1038 N N . MET A 1 133 ? 12.904 -5.796 -20.200 1.00 94.25 133 MET A N 1
ATOM 1039 C CA . MET A 1 133 ? 11.637 -6.410 -19.801 1.00 94.25 133 MET A CA 1
ATOM 1040 C C . MET A 1 133 ? 11.616 -7.907 -20.131 1.00 94.25 133 MET A C 1
ATOM 1042 O O . MET A 1 133 ? 11.816 -8.317 -21.266 1.00 94.25 133 MET A O 1
ATOM 1046 N N . ILE A 1 134 ? 11.374 -8.728 -19.110 1.00 94.75 134 ILE A N 1
ATOM 1047 C CA . ILE A 1 134 ? 11.199 -10.179 -19.221 1.00 94.75 134 ILE A CA 1
ATOM 1048 C C . ILE A 1 134 ? 9.711 -10.519 -19.216 1.00 94.75 134 ILE A C 1
ATOM 1050 O O . ILE A 1 134 ? 9.259 -11.347 -20.007 1.00 94.75 134 ILE A O 1
ATOM 1054 N N . GLN A 1 135 ? 8.956 -9.917 -18.291 1.00 95.94 135 GLN A N 1
ATOM 1055 C CA . GLN A 1 135 ? 7.541 -10.217 -18.118 1.00 95.94 135 GLN A CA 1
ATOM 1056 C C . GLN A 1 135 ? 6.759 -9.017 -17.582 1.00 95.94 135 GLN A C 1
ATOM 1058 O O . GLN A 1 135 ? 7.157 -8.407 -16.591 1.00 95.94 135 GLN A O 1
ATOM 1063 N N . VAL A 1 136 ? 5.603 -8.746 -18.187 1.00 96.75 136 VAL A N 1
ATOM 1064 C CA . VAL A 1 136 ? 4.568 -7.860 -17.643 1.00 96.75 136 VAL A CA 1
ATOM 1065 C C . VAL A 1 136 ? 3.396 -8.725 -17.200 1.00 96.75 136 VAL A C 1
ATOM 1067 O O . VAL A 1 136 ? 2.865 -9.489 -18.001 1.00 96.75 136 VAL A O 1
ATOM 1070 N N . THR A 1 137 ? 2.984 -8.614 -15.939 1.00 96.62 137 THR A N 1
ATOM 1071 C CA . THR A 1 137 ? 1.828 -9.359 -15.421 1.00 96.62 137 THR A CA 1
ATOM 1072 C C . THR A 1 137 ? 0.738 -8.390 -15.008 1.00 96.62 137 THR A C 1
ATOM 1074 O O . THR A 1 137 ? 0.964 -7.532 -14.157 1.00 96.62 137 THR A O 1
ATOM 1077 N N . ALA A 1 138 ? -0.447 -8.539 -15.585 1.00 95.38 138 ALA A N 1
ATOM 1078 C CA . ALA A 1 138 ? -1.638 -7.799 -15.204 1.00 95.38 138 ALA A CA 1
ATOM 1079 C C . ALA A 1 138 ? -2.488 -8.628 -14.238 1.00 95.38 138 ALA A C 1
ATOM 1081 O O . ALA A 1 138 ? -2.930 -9.726 -14.584 1.00 95.38 138 ALA A O 1
ATOM 1082 N N . LEU A 1 139 ? -2.730 -8.097 -13.043 1.00 95.88 139 LEU A N 1
ATOM 1083 C CA . LEU A 1 139 ? -3.517 -8.742 -11.997 1.00 95.88 139 LEU A CA 1
ATOM 1084 C C . LEU A 1 139 ? -5.016 -8.400 -12.133 1.00 95.88 139 LEU A C 1
ATOM 1086 O O . LEU A 1 139 ? -5.382 -7.466 -12.844 1.00 95.88 139 LEU A O 1
ATOM 1090 N N . PRO A 1 140 ? -5.923 -9.145 -11.479 1.00 94.69 140 PRO A N 1
ATOM 1091 C CA . PRO A 1 140 ? -7.367 -8.869 -11.525 1.00 94.69 140 PRO A CA 1
ATOM 1092 C C . PRO A 1 140 ? -7.792 -7.427 -11.165 1.00 94.69 140 PRO A C 1
ATOM 1094 O O . PRO A 1 140 ? -8.764 -6.898 -11.714 1.00 94.69 140 PRO A O 1
ATOM 1097 N N . ASP A 1 141 ? -7.030 -6.742 -10.314 1.00 94.62 141 ASP A N 1
ATOM 1098 C CA . ASP A 1 141 ? -7.237 -5.348 -9.901 1.00 94.62 141 ASP A CA 1
ATOM 1099 C C . ASP A 1 141 ? -6.649 -4.305 -10.871 1.00 94.62 141 ASP A C 1
ATOM 1101 O O . ASP A 1 141 ? -6.625 -3.110 -10.567 1.00 94.62 141 ASP A O 1
ATOM 1105 N N . LEU A 1 142 ? -6.224 -4.731 -12.066 1.00 95.12 142 LEU A N 1
ATOM 1106 C CA . LEU A 1 142 ? -5.654 -3.884 -13.113 1.00 95.12 142 LEU A CA 1
ATOM 1107 C C . LEU A 1 142 ? -6.545 -2.682 -13.459 1.00 95.12 142 LEU A C 1
ATOM 1109 O O . LEU A 1 142 ? -7.724 -2.844 -13.784 1.00 95.12 142 LEU A O 1
ATOM 1113 N N . HIS A 1 143 ? -5.971 -1.482 -13.464 1.00 92.88 143 HIS A N 1
ATOM 1114 C CA . HIS A 1 143 ? -6.654 -0.253 -13.870 1.00 92.88 143 HIS A CA 1
ATOM 1115 C C . HIS A 1 143 ? -5.663 0.816 -14.371 1.00 92.88 143 HIS A C 1
ATOM 1117 O O . HIS A 1 143 ? -4.453 0.694 -14.136 1.00 92.88 143 HIS A O 1
ATOM 1123 N N . PRO A 1 144 ? -6.143 1.875 -15.061 1.00 90.38 144 PRO A N 1
ATOM 1124 C CA . PRO A 1 144 ? -5.266 2.918 -15.580 1.00 90.38 144 PRO A CA 1
ATOM 1125 C C . PRO A 1 144 ? -4.476 3.608 -14.465 1.00 90.38 144 PRO A C 1
ATOM 1127 O O . PRO A 1 144 ? -5.044 4.094 -13.484 1.00 90.38 144 PRO A O 1
ATOM 1130 N N . GLY A 1 145 ? -3.159 3.695 -14.645 1.00 87.88 145 GLY A N 1
ATOM 1131 C CA . GLY A 1 145 ? -2.309 4.590 -13.864 1.00 87.88 145 GLY A CA 1
ATOM 1132 C C . GLY A 1 145 ? -2.001 5.879 -14.625 1.00 87.88 145 GLY A C 1
ATOM 1133 O O . GLY A 1 145 ? -2.506 6.114 -15.718 1.00 87.88 145 GLY A O 1
ATOM 1134 N N . ASN A 1 146 ? -1.124 6.723 -14.071 1.00 79.94 146 ASN A N 1
ATOM 1135 C CA . ASN A 1 146 ? -0.719 7.972 -14.736 1.00 79.94 146 ASN A CA 1
ATOM 1136 C C . ASN A 1 146 ? 0.095 7.741 -16.031 1.00 79.94 146 ASN A C 1
ATOM 1138 O O . ASN A 1 146 ? 0.039 8.551 -16.946 1.00 79.94 146 ASN A O 1
ATOM 1142 N N . GLN A 1 147 ? 0.886 6.664 -16.090 1.00 82.19 147 GLN A N 1
ATOM 1143 C CA . GLN A 1 147 ? 1.773 6.346 -17.228 1.00 82.19 147 GLN A CA 1
ATOM 1144 C C . GLN A 1 147 ? 1.854 4.840 -17.491 1.00 82.19 147 GLN A C 1
ATOM 1146 O O . GLN A 1 147 ? 1.818 4.400 -18.631 1.00 82.19 147 GLN A O 1
ATOM 1151 N N . PHE A 1 148 ? 1.933 4.062 -16.413 1.00 91.00 148 PHE A N 1
ATOM 1152 C CA . PHE A 1 148 ? 1.919 2.599 -16.404 1.00 91.00 148 PHE A CA 1
ATOM 1153 C C . PHE A 1 148 ? 0.780 2.119 -15.510 1.00 91.00 148 PHE A C 1
ATOM 1155 O O . PHE A 1 148 ? 0.466 2.848 -14.549 1.00 91.00 148 PHE A O 1
ATOM 1162 N N . PRO A 1 149 ? 0.202 0.935 -15.777 1.00 93.31 149 PRO A N 1
ATOM 1163 C CA . PRO A 1 149 ? -0.997 0.498 -15.082 1.00 93.31 149 PRO A CA 1
ATOM 1164 C C . PRO A 1 149 ? -0.719 0.250 -13.597 1.00 93.31 149 PRO A C 1
ATOM 1166 O O . PRO A 1 149 ? 0.424 0.045 -13.184 1.00 93.31 149 PRO A O 1
ATOM 1169 N N . ILE A 1 150 ? -1.775 0.306 -12.793 1.00 95.12 150 ILE A N 1
ATOM 1170 C CA . ILE A 1 150 ? -1.783 -0.136 -11.392 1.00 95.12 150 ILE A CA 1
ATOM 1171 C C . ILE A 1 150 ? -2.488 -1.496 -11.359 1.00 95.12 150 ILE A C 1
ATOM 1173 O O . ILE A 1 150 ? -3.351 -1.739 -12.200 1.00 95.12 150 ILE A O 1
ATOM 1177 N N . GLY A 1 151 ? -2.133 -2.380 -10.425 1.00 96.19 151 GLY A N 1
ATOM 1178 C CA . GLY A 1 151 ? -2.570 -3.780 -10.475 1.00 96.19 151 GLY A CA 1
ATOM 1179 C C . GLY A 1 151 ? -1.691 -4.586 -11.426 1.00 96.19 151 GLY A C 1
ATOM 1180 O O . GLY A 1 151 ? -2.182 -5.422 -12.182 1.00 96.19 151 GLY A O 1
ATOM 1181 N N . ALA A 1 152 ? -0.395 -4.264 -11.477 1.00 97.00 152 ALA A N 1
ATOM 1182 C CA . ALA A 1 152 ? 0.539 -4.883 -12.403 1.00 97.00 152 ALA A CA 1
ATOM 1183 C C . ALA A 1 152 ? 1.934 -5.050 -11.800 1.00 97.00 152 ALA A C 1
ATOM 1185 O O . ALA A 1 152 ? 2.347 -4.330 -10.883 1.00 97.00 152 ALA A O 1
ATOM 1186 N N . THR A 1 153 ? 2.669 -6.003 -12.361 1.00 98.19 153 THR A N 1
ATOM 1187 C CA . THR A 1 153 ? 4.077 -6.232 -12.057 1.00 98.19 153 THR A CA 1
ATOM 1188 C C . THR A 1 153 ? 4.918 -6.262 -13.318 1.00 98.19 153 THR A C 1
ATOM 1190 O O . THR A 1 153 ? 4.443 -6.596 -14.407 1.00 98.19 153 THR A O 1
ATOM 1193 N N . PHE A 1 154 ? 6.190 -5.918 -13.148 1.00 97.94 154 PHE A N 1
ATOM 1194 C CA . PHE A 1 154 ? 7.141 -5.807 -14.241 1.00 97.94 154 PHE A CA 1
ATOM 1195 C C . PHE A 1 154 ? 8.463 -6.437 -13.821 1.00 97.94 154 PHE A C 1
ATOM 1197 O O . PHE A 1 154 ? 9.130 -5.968 -12.894 1.00 97.94 154 PHE A O 1
ATOM 1204 N N . VAL A 1 155 ? 8.824 -7.525 -14.488 1.00 97.81 155 VAL A N 1
ATOM 1205 C CA . VAL A 1 155 ? 10.057 -8.265 -14.240 1.00 97.81 155 VAL A CA 1
ATOM 1206 C C . VAL A 1 155 ? 11.060 -7.870 -15.300 1.00 97.81 155 VAL A C 1
ATOM 1208 O O . VAL A 1 155 ? 10.818 -8.098 -16.483 1.00 97.81 155 VAL A O 1
ATOM 1211 N N . THR A 1 156 ? 12.193 -7.317 -14.886 1.00 96.56 156 THR A N 1
ATOM 1212 C CA . THR A 1 156 ? 13.262 -6.895 -15.791 1.00 96.56 156 THR A CA 1
ATOM 1213 C C . THR A 1 156 ? 14.587 -7.552 -15.424 1.00 96.56 156 THR A C 1
ATOM 1215 O O . THR A 1 156 ? 14.837 -7.916 -14.273 1.00 96.56 156 THR A O 1
ATOM 1218 N N . ARG A 1 157 ? 15.464 -7.710 -16.411 1.00 94.00 157 ARG A N 1
ATOM 1219 C CA . ARG A 1 157 ? 16.871 -8.064 -16.220 1.00 94.00 157 ARG A CA 1
ATOM 1220 C C . ARG A 1 157 ? 17.723 -6.846 -16.524 1.00 94.00 157 ARG A C 1
ATOM 1222 O O . ARG A 1 157 ? 17.368 -6.085 -17.413 1.00 94.00 157 ARG A O 1
ATOM 1229 N N . ASP A 1 158 ? 18.808 -6.661 -15.781 1.00 90.75 158 ASP A N 1
ATOM 1230 C CA . ASP A 1 158 ? 19.838 -5.633 -16.006 1.00 90.75 158 ASP A CA 1
ATOM 1231 C C . ASP A 1 158 ? 19.383 -4.165 -15.972 1.00 90.75 158 ASP A C 1
ATOM 1233 O O . ASP A 1 158 ? 20.230 -3.280 -15.984 1.00 90.75 158 ASP A O 1
ATOM 1237 N N . TYR A 1 159 ? 18.087 -3.873 -15.876 1.00 93.25 159 TYR A N 1
ATOM 1238 C CA . TYR A 1 159 ? 17.538 -2.519 -15.932 1.00 93.25 159 TYR A CA 1
ATOM 1239 C C . TYR A 1 159 ? 16.511 -2.292 -14.820 1.00 93.25 159 TYR A C 1
ATOM 1241 O O . TYR A 1 159 ? 15.633 -3.125 -14.602 1.00 93.25 159 TYR A O 1
ATOM 1249 N N . ILE A 1 160 ? 16.602 -1.153 -14.136 1.00 95.19 160 ILE A N 1
ATOM 1250 C CA . ILE A 1 160 ? 15.678 -0.720 -13.083 1.00 95.19 160 ILE A CA 1
ATOM 1251 C C . ILE A 1 160 ? 14.899 0.495 -13.586 1.00 95.19 160 ILE A C 1
ATOM 1253 O O . ILE A 1 160 ? 15.483 1.429 -14.134 1.00 95.19 160 ILE A O 1
ATOM 1257 N N . HIS A 1 161 ? 13.584 0.497 -13.371 1.00 94.12 161 HIS A N 1
ATOM 1258 C CA . HIS A 1 161 ? 12.656 1.507 -13.880 1.00 94.12 161 HIS A CA 1
ATOM 1259 C C . HIS A 1 161 ? 11.861 2.142 -12.729 1.00 94.12 161 HIS A C 1
ATOM 1261 O O . HIS A 1 161 ? 10.767 1.670 -12.402 1.00 94.12 161 HIS A O 1
ATOM 1267 N N . PRO A 1 162 ? 12.343 3.246 -12.125 1.00 92.81 162 PRO A N 1
ATOM 1268 C CA . PRO A 1 162 ? 11.638 3.944 -11.043 1.00 92.81 162 PRO A CA 1
ATOM 1269 C C . PRO A 1 162 ? 10.174 4.290 -11.358 1.00 92.81 162 PRO A C 1
ATOM 1271 O O . PRO A 1 162 ? 9.293 4.238 -10.496 1.00 92.81 162 PRO A O 1
ATOM 1274 N N . ILE A 1 163 ? 9.890 4.599 -12.625 1.00 90.62 163 ILE A N 1
ATOM 1275 C CA . ILE A 1 163 ? 8.558 4.983 -13.096 1.00 90.62 163 ILE A CA 1
ATOM 1276 C C . ILE A 1 163 ? 7.524 3.844 -13.026 1.00 90.62 163 ILE A C 1
ATOM 1278 O O . ILE A 1 163 ? 6.318 4.106 -12.935 1.00 90.62 163 ILE A O 1
ATOM 1282 N N . LEU A 1 164 ? 7.987 2.587 -13.019 1.00 94.50 164 LEU A N 1
ATOM 1283 C CA . LEU A 1 164 ? 7.140 1.404 -12.878 1.00 94.50 164 LEU A CA 1
ATOM 1284 C C . LEU A 1 164 ? 6.645 1.203 -11.448 1.00 94.50 164 LEU A C 1
ATOM 1286 O O . LEU A 1 164 ? 5.687 0.468 -11.274 1.00 94.50 164 LEU A O 1
ATOM 1290 N N . ILE A 1 165 ? 7.228 1.881 -10.454 1.00 93.62 165 ILE A N 1
ATOM 1291 C CA . ILE A 1 165 ? 6.750 1.894 -9.060 1.00 93.62 165 ILE A CA 1
ATOM 1292 C C . ILE A 1 165 ? 5.834 3.102 -8.831 1.00 93.62 165 ILE A C 1
ATOM 1294 O O . ILE A 1 165 ? 4.759 2.993 -8.244 1.00 93.62 165 ILE A O 1
ATOM 1298 N N . GLY A 1 166 ? 6.226 4.262 -9.366 1.00 89.19 166 GLY A N 1
ATOM 1299 C CA . GLY A 1 166 ? 5.502 5.521 -9.205 1.00 89.19 166 GLY A CA 1
ATOM 1300 C C . GLY A 1 166 ? 5.944 6.328 -7.980 1.00 89.19 166 GLY A C 1
ATOM 1301 O O . GLY A 1 166 ? 6.945 6.034 -7.339 1.00 89.19 166 GLY A O 1
ATOM 1302 N N . GLY A 1 167 ? 5.214 7.411 -7.698 1.00 90.50 167 GLY A N 1
ATOM 1303 C CA . GLY A 1 167 ? 5.619 8.423 -6.712 1.00 90.50 167 GLY A CA 1
ATOM 1304 C C . GLY A 1 167 ? 5.258 8.093 -5.266 1.00 90.50 167 GLY A C 1
ATOM 1305 O O . GLY A 1 167 ? 5.422 8.940 -4.402 1.00 90.50 167 GLY A O 1
ATOM 1306 N N . ASP A 1 168 ? 4.730 6.905 -4.997 1.00 93.50 168 ASP A N 1
ATOM 1307 C CA . ASP A 1 168 ? 4.350 6.474 -3.652 1.00 93.50 168 ASP A CA 1
ATOM 1308 C C . ASP A 1 168 ? 5.086 5.179 -3.309 1.00 93.50 168 ASP A C 1
ATOM 1310 O O . ASP A 1 168 ? 4.503 4.103 -3.161 1.00 93.50 168 ASP A O 1
ATOM 1314 N N . ILE A 1 169 ? 6.417 5.288 -3.298 1.00 97.25 169 ILE A N 1
ATOM 1315 C CA . ILE A 1 169 ? 7.336 4.199 -2.963 1.00 97.25 169 ILE A CA 1
ATOM 1316 C C . ILE A 1 169 ? 7.028 3.716 -1.546 1.00 97.25 169 ILE A C 1
ATOM 1318 O O . ILE A 1 169 ? 6.816 4.520 -0.637 1.00 97.25 169 ILE A O 1
ATOM 1322 N N . GLY A 1 170 ? 6.983 2.405 -1.348 1.00 97.25 170 GLY A N 1
ATOM 1323 C CA . GLY A 1 170 ? 6.688 1.811 -0.052 1.00 97.25 170 GLY A CA 1
ATOM 1324 C C . GLY A 1 170 ? 5.218 1.904 0.364 1.00 97.25 170 GLY A C 1
ATOM 1325 O O . GLY A 1 170 ? 4.909 1.464 1.477 1.00 97.25 170 GLY A O 1
ATOM 1326 N N . CYS A 1 171 ? 4.318 2.419 -0.495 1.00 97.75 171 CYS A N 1
ATOM 1327 C CA . CYS A 1 171 ? 2.873 2.291 -0.285 1.00 97.75 171 CYS A CA 1
ATOM 1328 C C . CYS A 1 171 ? 2.545 0.838 0.033 1.00 97.75 171 CYS A C 1
ATOM 1330 O O . CYS A 1 171 ? 3.054 -0.094 -0.607 1.00 97.75 171 CYS A O 1
ATOM 1332 N N . GLY A 1 172 ? 1.818 0.668 1.123 1.00 97.19 172 GLY A N 1
ATOM 1333 C CA . GLY A 1 172 ? 1.788 -0.566 1.866 1.00 97.19 172 GLY A CA 1
ATOM 1334 C C . GLY A 1 172 ? 0.545 -0.692 2.715 1.00 97.19 172 GLY A C 1
ATOM 1335 O O . GLY A 1 172 ? -0.128 0.292 3.025 1.00 97.19 172 GLY A O 1
ATOM 1336 N N . MET A 1 173 ? 0.319 -1.917 3.165 1.00 96.44 173 MET A N 1
ATOM 1337 C CA . MET A 1 173 ? -0.684 -2.234 4.166 1.00 96.44 173 MET A CA 1
ATOM 1338 C C . MET A 1 173 ? -0.018 -2.903 5.354 1.00 96.44 173 MET A C 1
ATOM 1340 O O . MET A 1 173 ? 0.879 -3.731 5.179 1.00 96.44 173 MET A O 1
ATOM 1344 N N . ALA A 1 174 ? -0.469 -2.554 6.551 1.00 97.25 174 ALA A N 1
ATOM 1345 C CA . ALA A 1 174 ? -0.116 -3.260 7.767 1.00 97.25 174 ALA A CA 1
ATOM 1346 C C . ALA A 1 174 ? -1.362 -3.539 8.610 1.00 97.25 174 ALA A C 1
ATOM 1348 O O . ALA A 1 174 ? -2.246 -2.689 8.701 1.00 97.25 174 ALA A O 1
ATOM 1349 N N . TRP A 1 175 ? -1.424 -4.729 9.204 1.00 96.88 175 TRP A N 1
ATOM 1350 C CA . TRP A 1 175 ? -2.494 -5.141 10.109 1.00 96.88 175 TRP A CA 1
ATOM 1351 C C . TRP A 1 175 ? -1.965 -5.282 11.529 1.00 96.88 175 TRP A C 1
ATOM 1353 O O . TRP A 1 175 ? -0.928 -5.914 11.741 1.00 96.88 175 TRP A O 1
ATOM 1363 N N . TYR A 1 176 ? -2.714 -4.754 12.492 1.00 98.19 176 TYR A N 1
ATOM 1364 C CA . TYR A 1 176 ? -2.402 -4.834 13.917 1.00 98.19 176 TYR A CA 1
ATOM 1365 C C . TYR A 1 176 ? -3.624 -5.319 14.696 1.00 98.19 176 TYR A C 1
ATOM 1367 O O . TYR A 1 176 ? -4.746 -4.914 14.394 1.00 98.19 176 TYR A O 1
ATOM 1375 N N . ARG A 1 177 ? -3.424 -6.162 15.710 1.00 97.88 177 ARG A N 1
ATOM 1376 C CA . ARG A 1 177 ? -4.485 -6.572 16.638 1.00 97.88 177 ARG A CA 1
ATOM 1377 C C . ARG A 1 177 ? -4.778 -5.472 17.646 1.00 97.88 177 ARG A C 1
ATOM 1379 O O . ARG A 1 177 ? -3.868 -4.988 18.321 1.00 97.88 177 ARG A O 1
ATOM 1386 N N . LEU A 1 178 ? -6.058 -5.154 17.796 1.00 98.38 178 LEU A N 1
ATOM 1387 C CA . LEU A 1 178 ? -6.585 -4.348 18.887 1.00 98.38 178 LEU A CA 1
ATOM 1388 C C . LEU A 1 178 ? -7.169 -5.273 19.963 1.00 98.38 178 LEU A C 1
ATOM 1390 O O . LEU A 1 178 ? -7.798 -6.283 19.662 1.00 98.38 178 LEU A O 1
ATOM 1394 N N . HIS A 1 179 ? -7.029 -4.896 21.228 1.00 97.19 179 HIS A N 1
ATOM 1395 C CA . HIS A 1 179 ? -7.652 -5.550 22.381 1.00 97.19 179 HIS A CA 1
ATOM 1396 C C . HIS A 1 179 ? -9.069 -5.015 22.665 1.00 97.19 179 HIS A C 1
ATOM 1398 O O . HIS A 1 179 ? -9.626 -5.170 23.757 1.00 97.19 179 HIS A O 1
ATOM 1404 N N . LEU A 1 180 ? -9.694 -4.379 21.672 1.00 97.44 180 LEU A N 1
ATOM 1405 C CA . LEU A 1 180 ? -11.099 -3.999 21.731 1.00 97.44 180 LEU A CA 1
ATOM 1406 C C . LEU A 1 180 ? -11.992 -5.236 21.570 1.00 97.44 180 LEU A C 1
ATOM 1408 O O . LEU A 1 180 ? -11.699 -6.149 20.810 1.00 97.44 180 LEU A O 1
ATOM 1412 N N . ARG A 1 181 ? -13.135 -5.246 22.260 1.00 96.88 181 ARG A N 1
ATOM 1413 C CA . ARG A 1 181 ? -14.160 -6.284 22.072 1.00 96.88 181 ARG A CA 1
ATOM 1414 C C . ARG A 1 181 ? -14.995 -5.977 20.833 1.00 96.88 181 ARG A C 1
ATOM 1416 O O . ARG A 1 181 ? -15.476 -4.848 20.722 1.00 96.88 181 ARG A O 1
ATOM 1423 N N . ALA A 1 182 ? -15.251 -6.979 19.989 1.00 97.19 182 ALA A N 1
ATOM 1424 C CA . ALA A 1 182 ? -16.125 -6.854 18.817 1.00 97.19 182 ALA A CA 1
ATOM 1425 C C . ALA A 1 182 ? -17.504 -6.269 19.160 1.00 97.19 182 ALA A C 1
ATOM 1427 O O . ALA A 1 182 ? -17.986 -5.397 18.442 1.00 97.19 182 ALA A O 1
ATOM 1428 N N . SER A 1 183 ? -18.065 -6.620 20.326 1.00 96.38 183 SER A N 1
ATOM 1429 C CA . SER A 1 183 ? -19.368 -6.113 20.783 1.00 96.38 183 SER A CA 1
ATOM 1430 C C . SER A 1 183 ? -19.447 -4.592 20.957 1.00 96.38 183 SER A C 1
ATOM 1432 O O . SER A 1 183 ? -20.524 -4.003 21.034 1.00 96.38 183 SER A O 1
ATOM 1434 N N . ARG A 1 184 ? -18.298 -3.902 20.976 1.00 95.94 184 ARG A N 1
ATOM 1435 C CA . ARG A 1 184 ? -18.239 -2.436 20.908 1.00 95.94 184 ARG A CA 1
ATOM 1436 C C . ARG A 1 184 ? -18.781 -1.890 19.583 1.00 95.94 184 ARG A C 1
ATOM 1438 O O . ARG A 1 184 ? -19.097 -0.706 19.525 1.00 95.94 184 ARG A O 1
ATOM 1445 N N . PHE A 1 185 ? -18.873 -2.713 18.545 1.00 95.75 185 PHE A N 1
ATOM 1446 C CA . PHE A 1 185 ? -19.248 -2.323 17.189 1.00 95.75 185 PHE A CA 1
ATOM 1447 C C . PHE A 1 185 ? -20.570 -2.946 16.713 1.00 95.75 185 PHE A C 1
ATOM 1449 O O . PHE A 1 185 ? -20.946 -2.727 15.557 1.00 95.75 185 PHE A O 1
ATOM 1456 N N . ASP A 1 186 ? -21.293 -3.639 17.606 1.00 92.31 186 ASP A N 1
ATOM 1457 C CA . ASP A 1 186 ? -22.602 -4.268 17.343 1.00 92.31 186 ASP A CA 1
ATOM 1458 C C . ASP A 1 186 ? -23.664 -3.269 16.878 1.00 92.31 186 ASP A C 1
ATOM 1460 O O . ASP A 1 186 ? -24.630 -3.658 16.234 1.00 92.31 186 ASP A O 1
ATOM 1464 N N . ASN A 1 187 ? -23.496 -1.987 17.215 1.00 91.88 187 ASN A N 1
ATOM 1465 C CA . ASN A 1 187 ? -24.371 -0.913 16.767 1.00 91.88 187 ASN A CA 1
ATOM 1466 C C . ASN A 1 187 ? -23.595 0.337 16.337 1.00 91.88 187 ASN A C 1
ATOM 1468 O O . ASN A 1 187 ? -22.431 0.551 16.703 1.00 91.88 187 ASN A O 1
ATOM 1472 N N . VAL A 1 188 ? -24.273 1.208 15.589 1.00 90.81 188 VAL A N 1
ATOM 1473 C CA . VAL A 1 188 ? -23.699 2.457 15.059 1.00 90.81 188 VAL A CA 1
ATOM 1474 C C . VAL A 1 188 ? -23.222 3.411 16.158 1.00 90.81 188 VAL A C 1
ATOM 1476 O O . VAL A 1 188 ? -22.225 4.105 15.965 1.00 90.81 188 VAL A O 1
ATOM 1479 N N . GLU A 1 189 ? -23.871 3.450 17.323 1.00 93.62 189 GLU A N 1
ATOM 1480 C CA . GLU A 1 189 ? -23.459 4.346 18.414 1.00 93.62 189 GLU A CA 1
ATOM 1481 C C . GLU A 1 189 ? -22.091 3.948 18.988 1.00 93.62 189 GLU A C 1
ATOM 1483 O O . GLU A 1 189 ? -21.229 4.796 19.225 1.00 93.62 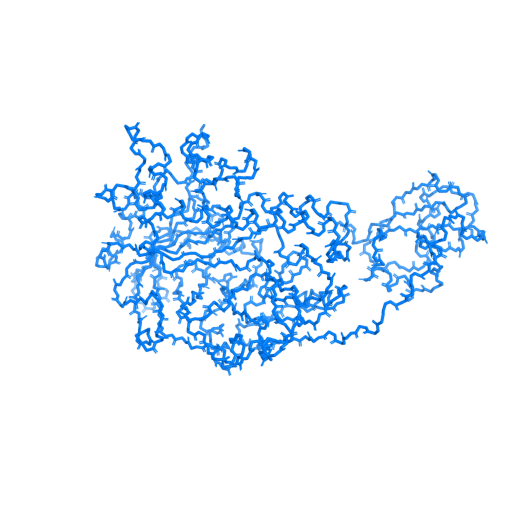189 GLU A O 1
ATOM 1488 N N . GLY A 1 190 ? -21.839 2.645 19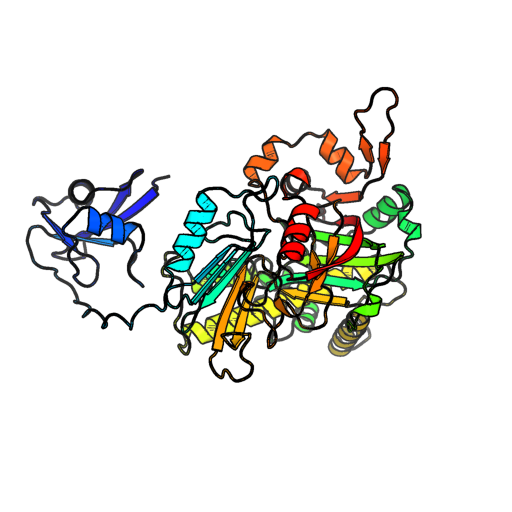.122 1.00 95.81 190 GLY A N 1
ATOM 1489 C CA . GLY A 1 190 ? -20.529 2.117 19.489 1.00 95.81 190 GLY A CA 1
ATOM 1490 C C . GLY A 1 190 ? -19.434 2.494 18.484 1.00 95.81 190 GLY A C 1
ATOM 1491 O O . GLY A 1 190 ? -18.370 2.984 18.882 1.00 95.81 190 GLY A O 1
ATOM 1492 N N . ARG A 1 191 ? -19.730 2.376 17.180 1.00 96.06 191 ARG A N 1
ATOM 1493 C CA . ARG A 1 191 ? -18.839 2.804 16.081 1.00 96.06 191 ARG A CA 1
ATOM 1494 C C . ARG A 1 191 ? -18.546 4.305 16.152 1.00 96.06 191 ARG A C 1
ATOM 1496 O O . ARG A 1 191 ? -17.384 4.706 16.107 1.00 96.06 191 ARG A O 1
ATOM 1503 N N . ARG A 1 192 ? -19.573 5.140 16.347 1.00 95.31 192 ARG A N 1
ATOM 1504 C CA . ARG A 1 192 ? -19.442 6.603 16.483 1.00 95.31 192 ARG A CA 1
ATOM 1505 C C . ARG A 1 192 ? -18.632 7.014 17.700 1.00 95.31 192 ARG A C 1
ATOM 1507 O O . ARG A 1 192 ? -17.802 7.911 17.595 1.00 95.31 192 ARG A O 1
ATOM 1514 N N . LYS A 1 193 ? -18.818 6.346 18.839 1.00 96.44 193 LYS A N 1
ATOM 1515 C CA . LYS A 1 193 ? -18.028 6.611 20.046 1.00 96.44 193 LYS A CA 1
ATOM 1516 C C . LYS A 1 193 ? -16.541 6.352 19.815 1.00 96.44 193 LYS A C 1
ATOM 1518 O O . LYS A 1 193 ? -15.715 7.108 20.315 1.00 96.44 193 LYS A O 1
ATOM 1523 N N . VAL A 1 194 ? -16.196 5.302 19.070 1.00 97.38 194 VAL A N 1
ATOM 1524 C CA . VAL A 1 194 ? -14.805 5.026 18.679 1.00 97.38 194 VAL A CA 1
ATOM 1525 C C . VAL A 1 194 ? -14.308 6.074 17.682 1.00 97.38 194 VAL A C 1
ATOM 1527 O O . VAL A 1 194 ? -13.282 6.697 17.929 1.00 97.38 194 VAL A O 1
ATOM 1530 N N . ALA A 1 195 ? -15.070 6.351 16.623 1.00 96.50 195 ALA A N 1
ATOM 1531 C CA . ALA A 1 195 ? -14.749 7.373 15.625 1.00 96.50 195 ALA A CA 1
ATOM 1532 C C . ALA A 1 195 ? -14.527 8.775 16.235 1.00 96.50 195 ALA A C 1
ATOM 1534 O O . ALA A 1 195 ? -13.639 9.516 15.813 1.00 96.50 195 ALA A O 1
ATOM 1535 N N . GLY A 1 196 ? -15.306 9.132 17.260 1.00 95.75 196 GLY A N 1
ATOM 1536 C CA . GLY A 1 196 ? -15.202 10.397 17.986 1.00 95.75 196 GLY A CA 1
ATOM 1537 C C . GLY A 1 196 ? -13.946 10.531 18.849 1.00 95.75 196 GLY A C 1
ATOM 1538 O O . GLY A 1 196 ? -13.592 11.652 19.198 1.00 95.75 196 GLY A O 1
ATOM 1539 N N . LYS A 1 197 ? -13.254 9.428 19.173 1.00 96.38 197 LYS A N 1
ATOM 1540 C CA . LYS A 1 197 ? -11.959 9.457 19.874 1.00 96.38 197 LYS A CA 1
ATOM 1541 C C . LYS A 1 197 ? -10.775 9.701 18.947 1.00 96.38 197 LYS A C 1
ATOM 1543 O O . LYS A 1 197 ? -9.745 10.165 19.419 1.00 96.38 197 LYS A O 1
ATOM 1548 N N . LEU A 1 198 ? -10.911 9.364 17.664 1.00 96.31 198 LEU A N 1
ATOM 1549 C CA . LEU A 1 198 ? -9.836 9.447 16.677 1.00 96.31 198 LEU A CA 1
ATOM 1550 C C . LEU A 1 198 ? -9.586 10.907 16.296 1.00 96.31 198 LEU A C 1
ATOM 1552 O O . LEU A 1 198 ? -10.066 11.350 15.258 1.00 96.31 198 LEU A O 1
ATOM 1556 N N . ASN A 1 199 ? -8.890 11.648 17.156 1.00 93.44 199 ASN A N 1
ATOM 1557 C CA . ASN A 1 199 ? -8.461 13.020 16.910 1.00 93.44 199 ASN A CA 1
ATOM 1558 C C . ASN A 1 199 ? -6.962 13.166 17.199 1.00 93.44 199 ASN A C 1
ATOM 1560 O O . ASN A 1 199 ? -6.381 12.353 17.912 1.00 93.44 199 ASN A O 1
ATOM 1564 N N . GLY A 1 200 ? -6.348 14.225 16.687 1.00 91.31 200 GLY A N 1
ATOM 1565 C CA . GLY A 1 200 ? -4.925 14.508 16.840 1.00 91.31 200 GLY A CA 1
ATOM 1566 C C . GLY A 1 200 ? -4.051 13.604 15.976 1.00 91.31 200 GLY A C 1
ATOM 1567 O O . GLY A 1 200 ? -2.959 13.242 16.406 1.00 91.31 200 GLY A O 1
ATOM 1568 N N . LEU A 1 201 ? -4.520 13.214 14.785 1.00 93.75 201 LEU A N 1
ATOM 1569 C CA . LEU A 1 201 ? -3.844 12.272 13.877 1.00 93.75 201 LEU A CA 1
ATOM 1570 C C . LEU A 1 201 ? -3.249 12.943 12.624 1.00 93.75 201 LEU A C 1
ATOM 1572 O O . LEU A 1 201 ? -2.397 12.350 11.961 1.00 93.75 201 LEU A O 1
ATOM 1576 N N . GLU A 1 202 ? -3.634 14.186 12.314 1.00 89.69 202 GLU A N 1
ATOM 1577 C CA . GLU A 1 202 ? -3.152 14.905 11.117 1.00 89.69 202 GLU A CA 1
ATOM 1578 C C . GLU A 1 202 ? -1.872 15.716 11.346 1.00 89.69 202 GLU A C 1
ATOM 1580 O O . GLU A 1 202 ? -1.132 16.012 10.405 1.00 89.69 202 GLU A O 1
ATOM 1585 N N . GLY A 1 203 ? -1.613 16.088 12.601 1.00 87.62 203 GLY A N 1
ATOM 1586 C CA . GLY A 1 203 ? -0.443 16.865 12.997 1.00 87.62 203 GLY A CA 1
ATOM 1587 C C . GLY A 1 203 ? 0.842 16.041 13.033 1.00 87.62 203 GLY A C 1
ATOM 1588 O O . GLY A 1 203 ? 0.807 14.806 13.126 1.00 87.62 203 GLY A O 1
ATOM 1589 N N . ALA A 1 204 ? 1.974 16.752 13.007 1.00 92.56 204 ALA A N 1
ATOM 1590 C CA . ALA A 1 204 ? 3.290 16.163 13.217 1.00 92.56 204 ALA A CA 1
ATOM 1591 C C . ALA A 1 204 ? 3.321 15.430 14.563 1.00 92.56 204 ALA A C 1
ATOM 1593 O O . ALA A 1 204 ? 2.920 15.987 15.586 1.00 92.56 204 ALA A O 1
ATOM 1594 N N . TRP A 1 205 ? 3.788 14.184 14.551 1.00 94.56 205 TRP A N 1
ATOM 1595 C CA . TRP A 1 205 ? 4.026 13.444 15.781 1.00 94.56 205 TRP A CA 1
ATOM 1596 C C . TRP A 1 205 ? 5.282 13.990 16.459 1.00 94.56 205 TRP A C 1
ATOM 1598 O O . TRP A 1 205 ? 6.346 14.035 15.832 1.00 94.56 205 TRP A O 1
ATOM 1608 N N . GLU A 1 206 ? 5.134 14.399 17.719 1.00 93.88 206 GLU A N 1
ATOM 1609 C CA . GLU A 1 206 ? 6.226 14.789 18.614 1.00 93.88 206 GLU A CA 1
ATOM 1610 C C . GLU A 1 206 ? 7.151 15.904 18.071 1.00 93.88 206 GLU A C 1
ATOM 1612 O O . GLU A 1 206 ? 6.805 16.651 17.153 1.00 93.88 206 GLU A O 1
ATOM 1617 N N . ASP A 1 207 ? 8.321 16.094 18.678 1.00 93.62 207 ASP A N 1
ATOM 1618 C CA . ASP A 1 207 ? 9.373 17.002 18.212 1.00 93.62 207 ASP A CA 1
ATOM 1619 C C . ASP A 1 207 ? 10.318 16.332 17.188 1.00 93.62 207 ASP A C 1
ATOM 1621 O O . ASP A 1 207 ? 10.109 15.203 16.739 1.00 93.62 207 ASP A O 1
ATOM 1625 N N . GLY A 1 208 ? 11.324 17.078 16.722 1.00 93.12 208 GLY A N 1
ATOM 1626 C CA . GLY A 1 208 ? 12.270 16.597 15.710 1.00 93.12 208 GLY A CA 1
ATOM 1627 C C . GLY A 1 208 ? 13.144 15.439 16.184 1.00 93.12 208 GLY A C 1
ATOM 1628 O O . GLY A 1 208 ? 13.391 14.526 15.398 1.00 93.12 208 GLY A O 1
ATOM 1629 N N . ASP A 1 209 ? 13.551 15.453 17.451 1.00 93.31 209 ASP A N 1
ATOM 1630 C CA . ASP A 1 209 ? 14.498 14.487 18.005 1.00 93.31 209 ASP A CA 1
ATOM 1631 C C . ASP A 1 209 ? 13.826 13.121 18.168 1.00 93.31 209 ASP A C 1
ATOM 1633 O O . ASP A 1 209 ? 14.362 12.104 17.729 1.00 93.31 209 ASP A O 1
ATOM 1637 N N . LYS A 1 210 ? 12.586 13.095 18.672 1.00 96.12 210 LYS A N 1
ATOM 1638 C CA . LYS A 1 210 ? 11.784 11.863 18.767 1.00 96.12 210 LYS A CA 1
ATOM 1639 C C . LYS A 1 210 ? 11.475 11.260 17.402 1.00 96.12 210 LYS A C 1
ATOM 1641 O O . LYS A 1 210 ? 11.553 10.043 17.237 1.00 96.12 210 LYS A O 1
ATOM 1646 N N . ARG A 1 211 ? 11.170 12.088 16.396 1.00 96.38 211 ARG A N 1
ATOM 1647 C CA . ARG A 1 211 ? 10.979 11.608 15.016 1.00 96.38 211 ARG A CA 1
ATOM 1648 C C . ARG A 1 211 ? 12.250 11.006 14.435 1.00 96.38 211 ARG A C 1
ATOM 1650 O O . ARG A 1 211 ? 12.177 9.947 13.817 1.00 96.38 211 ARG A O 1
ATOM 1657 N N . ALA A 1 212 ? 13.391 11.659 14.640 1.00 95.25 212 ALA A N 1
ATOM 1658 C CA . ALA A 1 212 ? 14.680 11.149 14.190 1.00 95.25 212 ALA A CA 1
ATOM 1659 C C . ALA A 1 212 ? 15.022 9.819 14.878 1.00 95.25 212 ALA A C 1
ATOM 1661 O O . ALA A 1 212 ? 15.408 8.873 14.199 1.00 95.25 212 ALA A O 1
ATOM 1662 N N . ALA A 1 213 ? 14.791 9.701 16.190 1.00 96.06 213 ALA A N 1
ATOM 1663 C CA . ALA A 1 213 ? 14.988 8.454 16.930 1.00 96.06 213 ALA A CA 1
ATOM 1664 C C . ALA A 1 213 ? 14.042 7.332 16.459 1.00 96.06 213 ALA A C 1
ATOM 1666 O O . ALA A 1 213 ? 14.452 6.178 16.320 1.00 96.06 213 ALA A O 1
ATOM 1667 N N . TRP A 1 214 ? 12.779 7.660 16.160 1.00 97.56 214 TRP A N 1
ATOM 1668 C CA . TRP A 1 214 ? 11.815 6.703 15.613 1.00 97.56 214 TRP A CA 1
ATOM 1669 C C . TRP A 1 214 ? 12.233 6.176 14.236 1.00 97.56 214 TRP A C 1
ATOM 1671 O O . TRP A 1 214 ? 12.222 4.960 14.015 1.00 97.56 214 TRP A O 1
ATOM 1681 N N . LEU A 1 215 ? 12.610 7.076 13.323 1.00 96.62 215 LEU A N 1
ATOM 1682 C CA . LEU A 1 215 ? 13.016 6.736 11.959 1.00 96.62 215 LEU A CA 1
ATOM 1683 C C . LEU A 1 215 ? 14.371 6.013 11.928 1.00 96.62 215 LEU A C 1
ATOM 1685 O O . LEU A 1 215 ? 14.508 4.984 11.267 1.00 96.62 215 LEU A O 1
ATOM 1689 N N . GLY A 1 216 ? 15.349 6.514 12.681 1.00 94.31 216 GLY A N 1
ATOM 1690 C CA . GLY A 1 216 ? 16.736 6.064 12.643 1.00 94.31 216 GLY A CA 1
ATOM 1691 C C . GLY A 1 216 ? 17.433 6.372 11.310 1.00 94.31 216 GLY A C 1
ATOM 1692 O O . GLY A 1 216 ? 16.801 6.618 10.282 1.00 94.31 216 GLY A O 1
ATOM 1693 N N . ASP A 1 217 ? 18.764 6.313 11.298 1.00 87.19 217 ASP A N 1
ATOM 1694 C CA . ASP A 1 217 ? 19.591 6.719 10.145 1.00 87.19 217 ASP A CA 1
ATOM 1695 C C . ASP A 1 217 ? 19.259 5.984 8.835 1.00 87.19 217 ASP A C 1
ATOM 1697 O O . ASP A 1 217 ? 19.433 6.524 7.742 1.00 87.19 217 ASP A O 1
ATOM 1701 N N . GLY A 1 218 ? 18.765 4.747 8.937 1.00 84.81 218 GLY A N 1
ATOM 1702 C CA . GLY A 1 218 ? 18.408 3.912 7.789 1.00 84.81 218 GLY A CA 1
ATOM 1703 C C . GLY A 1 218 ? 17.102 4.300 7.090 1.00 84.81 218 GLY A C 1
ATOM 1704 O O . GLY A 1 218 ? 16.872 3.848 5.972 1.00 84.81 218 GLY A O 1
ATOM 1705 N N . ALA A 1 219 ? 16.253 5.118 7.717 1.00 89.06 219 ALA A N 1
ATOM 1706 C CA . ALA A 1 219 ? 14.965 5.527 7.155 1.00 89.06 219 ALA A CA 1
ATOM 1707 C C . ALA A 1 219 ? 14.759 7.044 7.139 1.00 89.06 219 ALA A C 1
ATOM 1709 O O . ALA A 1 219 ? 13.881 7.507 6.414 1.00 89.06 219 ALA A O 1
ATOM 1710 N N . THR A 1 220 ? 15.545 7.812 7.902 1.00 88.81 220 THR A N 1
ATOM 1711 C CA . THR A 1 220 ? 15.507 9.279 7.894 1.00 88.81 220 THR A CA 1
ATOM 1712 C C . THR A 1 220 ? 15.634 9.798 6.465 1.00 88.81 220 THR A C 1
ATOM 1714 O O . THR A 1 220 ? 16.610 9.516 5.763 1.00 88.81 220 THR A O 1
ATOM 1717 N N . GLY A 1 221 ? 14.614 10.533 6.022 1.00 76.88 221 GLY A N 1
ATOM 1718 C CA . GLY A 1 221 ? 14.595 11.137 4.700 1.00 76.88 221 GLY A CA 1
ATOM 1719 C C . GLY A 1 221 ? 15.238 12.515 4.751 1.00 76.88 221 GLY A C 1
ATOM 1720 O O . GLY A 1 221 ? 16.452 12.670 4.642 1.00 76.88 221 GLY A O 1
ATOM 1721 N N . GLN A 1 222 ? 14.388 13.530 4.894 1.00 84.19 222 GLN A N 1
ATOM 1722 C CA . GLN A 1 222 ? 14.763 14.926 5.123 1.00 84.19 222 GLN A CA 1
ATOM 1723 C C . GLN A 1 222 ? 13.722 15.550 6.054 1.00 84.19 222 GLN A C 1
ATOM 1725 O O . GLN A 1 222 ? 12.554 15.155 6.030 1.00 84.19 222 GLN A O 1
ATOM 1730 N N . GLN A 1 223 ? 14.106 16.591 6.796 1.00 85.69 223 GLN A N 1
ATOM 1731 C CA . GLN A 1 223 ? 13.258 17.226 7.815 1.00 85.69 223 GLN A CA 1
ATOM 1732 C C . GLN A 1 223 ? 11.853 17.614 7.305 1.00 85.69 223 GLN A C 1
ATOM 1734 O O . GLN A 1 223 ? 10.868 17.530 8.043 1.00 85.69 223 GLN A O 1
ATOM 1739 N N . GLU A 1 224 ? 11.736 18.020 6.036 1.00 91.50 224 GLU A N 1
ATOM 1740 C CA . GLU A 1 224 ? 10.458 18.380 5.414 1.00 91.50 224 GLU A CA 1
ATOM 1741 C C . GLU A 1 224 ? 9.504 17.196 5.189 1.00 91.50 224 GLU A C 1
ATOM 1743 O O . GLU A 1 224 ? 8.288 17.395 5.175 1.00 91.50 224 GLU A O 1
ATOM 1748 N N . TYR A 1 225 ? 10.032 15.980 5.043 1.00 93.44 225 TYR A N 1
ATOM 1749 C CA . TYR A 1 225 ? 9.247 14.753 4.921 1.00 93.44 225 TYR A CA 1
ATOM 1750 C C . TYR A 1 225 ? 9.046 14.096 6.279 1.00 93.44 225 TYR A C 1
ATOM 1752 O O . TYR A 1 225 ? 7.945 13.641 6.572 1.00 93.44 225 TYR A O 1
ATOM 1760 N N . ASP A 1 226 ? 10.068 14.111 7.134 1.00 95.00 226 ASP A N 1
ATOM 1761 C CA . ASP A 1 226 ? 10.035 13.428 8.425 1.00 95.00 226 ASP A CA 1
ATOM 1762 C C . ASP A 1 226 ? 8.966 14.015 9.346 1.00 95.00 226 ASP A C 1
ATOM 1764 O O . ASP A 1 226 ? 8.308 13.267 10.058 1.00 95.00 226 ASP A O 1
ATOM 1768 N N . LYS A 1 227 ? 8.659 15.318 9.251 1.00 95.06 227 LYS A N 1
ATOM 1769 C CA . LYS A 1 227 ? 7.510 15.926 9.958 1.00 95.06 227 LYS A CA 1
ATOM 1770 C C . LYS A 1 227 ? 6.145 15.298 9.622 1.00 95.06 227 LYS A C 1
ATOM 1772 O O . LYS A 1 227 ? 5.177 15.569 10.323 1.00 95.06 227 LYS A O 1
ATOM 1777 N N . LEU A 1 228 ? 6.050 14.525 8.536 1.00 94.94 228 LEU A N 1
ATOM 1778 C CA . LEU A 1 228 ? 4.836 13.832 8.095 1.00 94.94 228 LEU A CA 1
ATOM 1779 C C . LEU A 1 228 ? 4.762 12.381 8.594 1.00 94.94 228 LEU A C 1
ATOM 1781 O O . LEU A 1 228 ? 3.769 11.710 8.304 1.00 94.94 228 LEU A O 1
ATOM 1785 N N . VAL A 1 229 ? 5.786 11.869 9.284 1.00 97.06 229 VAL A N 1
ATOM 1786 C CA . VAL A 1 229 ? 5.757 10.509 9.835 1.00 97.06 229 VAL A CA 1
ATOM 1787 C C . VAL A 1 229 ? 4.646 10.391 10.883 1.00 97.06 229 VAL A C 1
ATOM 1789 O O . VAL A 1 229 ? 4.387 11.319 11.650 1.00 97.06 229 VAL A O 1
ATOM 1792 N N . GLY A 1 230 ? 3.950 9.258 10.881 1.00 97.00 230 GLY A N 1
ATOM 1793 C CA . GLY A 1 230 ? 2.767 9.017 11.697 1.00 97.00 230 GLY A CA 1
ATOM 1794 C C . GLY A 1 230 ? 1.477 9.592 11.110 1.00 97.00 230 GLY A C 1
ATOM 1795 O O . GLY A 1 230 ? 0.491 9.663 11.838 1.00 97.00 230 GLY A O 1
ATOM 1796 N N . THR A 1 231 ? 1.452 10.014 9.837 1.00 96.12 231 THR A N 1
ATOM 1797 C CA . THR A 1 231 ? 0.242 10.542 9.170 1.00 96.12 231 THR A CA 1
ATOM 1798 C C . THR A 1 231 ? -0.235 9.629 8.040 1.00 96.12 231 THR A C 1
ATOM 1800 O O . THR A 1 231 ? 0.556 9.080 7.268 1.00 96.12 231 THR A O 1
ATOM 1803 N N . ILE A 1 232 ? -1.556 9.493 7.895 1.00 94.25 232 ILE A N 1
ATOM 1804 C CA . ILE A 1 232 ? -2.186 8.588 6.917 1.00 94.25 232 ILE A CA 1
ATOM 1805 C C . ILE A 1 232 ? -1.996 9.107 5.500 1.00 94.25 232 ILE A C 1
ATOM 1807 O O . ILE A 1 232 ? -1.383 8.452 4.650 1.00 94.25 232 ILE A O 1
ATOM 1811 N N . GLY A 1 233 ? -2.493 10.315 5.251 1.00 91.06 233 GLY A N 1
ATOM 1812 C CA . GLY A 1 233 ? -2.361 10.979 3.976 1.00 91.06 233 GLY A CA 1
ATOM 1813 C C . GLY A 1 233 ? -3.621 11.179 3.168 1.00 91.06 233 GLY A C 1
ATOM 1814 O O . GLY A 1 233 ? -4.682 11.464 3.693 1.00 91.06 233 GLY A O 1
ATOM 1815 N N . ARG A 1 234 ? -3.457 11.163 1.844 1.00 86.31 234 ARG A N 1
ATOM 1816 C CA . ARG A 1 234 ? -4.497 11.534 0.877 1.00 86.31 234 ARG A CA 1
ATOM 1817 C C . ARG A 1 234 ? -4.670 10.422 -0.152 1.00 86.31 234 ARG A C 1
ATOM 1819 O O . ARG A 1 234 ? -3.878 9.488 -0.198 1.00 86.31 234 ARG A O 1
ATOM 1826 N N . GLY A 1 235 ? -5.674 10.565 -1.013 1.00 85.81 235 GLY A N 1
ATOM 1827 C CA . GLY A 1 235 ? -5.985 9.572 -2.037 1.00 85.81 235 GLY A CA 1
ATOM 1828 C C . GLY A 1 235 ? -6.630 8.333 -1.424 1.00 85.81 235 GLY A C 1
ATOM 1829 O O . GLY A 1 235 ? -7.595 8.463 -0.671 1.00 85.81 235 GLY A O 1
ATOM 1830 N N . ASN A 1 236 ? -6.085 7.163 -1.756 1.00 87.12 236 ASN A N 1
ATOM 1831 C CA . ASN A 1 236 ? -6.544 5.850 -1.296 1.00 87.12 236 ASN A CA 1
ATOM 1832 C C . ASN A 1 236 ? -5.921 5.426 0.047 1.00 87.12 236 ASN A C 1
ATOM 1834 O O . ASN A 1 236 ? -6.098 4.282 0.445 1.00 87.12 236 ASN A O 1
ATOM 1838 N N . HIS A 1 237 ? -5.191 6.312 0.732 1.00 93.81 237 HIS A N 1
ATOM 1839 C CA . HIS A 1 237 ? -4.680 6.038 2.074 1.00 93.81 237 HIS A CA 1
ATOM 1840 C C . HIS A 1 237 ? -5.801 6.159 3.103 1.00 93.81 237 HIS A C 1
ATOM 1842 O O . HIS A 1 237 ? -6.601 7.099 3.048 1.00 93.81 237 HIS A O 1
ATOM 1848 N N . PHE A 1 238 ? -5.829 5.228 4.049 1.00 95.00 238 PHE A N 1
ATOM 1849 C CA . PHE A 1 238 ? -6.801 5.177 5.137 1.00 95.00 238 PHE A CA 1
ATOM 1850 C C . PHE A 1 238 ? -6.254 4.345 6.301 1.00 95.00 238 PHE A C 1
ATOM 1852 O O . PHE A 1 238 ? -5.282 3.601 6.153 1.00 95.00 238 PHE A O 1
ATOM 1859 N N . ALA A 1 239 ? -6.901 4.455 7.455 1.00 97.00 239 ALA A N 1
ATOM 1860 C CA . ALA A 1 239 ? -6.770 3.492 8.537 1.00 97.00 239 ALA A CA 1
ATOM 1861 C C . ALA A 1 239 ? -8.164 2.978 8.904 1.00 97.00 239 ALA A C 1
ATOM 1863 O O . ALA A 1 239 ? -9.086 3.769 9.076 1.00 97.00 239 ALA A O 1
ATOM 1864 N N . GLU A 1 240 ? -8.344 1.669 8.999 1.00 96.69 240 GLU A N 1
ATOM 1865 C CA . GLU A 1 240 ? -9.656 1.058 9.172 1.00 96.69 240 GLU A CA 1
ATOM 1866 C C . GLU A 1 240 ? -9.655 0.081 10.340 1.00 96.69 240 GLU A C 1
ATOM 1868 O O . GLU A 1 240 ? -8.819 -0.816 10.415 1.00 96.69 240 GLU A O 1
ATOM 1873 N N . ILE A 1 241 ? -10.603 0.263 11.255 1.00 98.19 241 ILE A N 1
ATOM 1874 C CA . ILE A 1 241 ? -10.900 -0.703 12.304 1.00 98.19 241 ILE A CA 1
ATOM 1875 C C . ILE A 1 241 ? -11.874 -1.713 11.713 1.00 98.19 241 ILE A C 1
ATOM 1877 O O . ILE A 1 241 ? -12.938 -1.334 11.209 1.00 98.19 241 ILE A O 1
ATOM 1881 N N . GLN A 1 242 ? -11.508 -2.985 11.788 1.00 97.75 242 GLN A N 1
ATOM 1882 C CA . GLN A 1 242 ? -12.230 -4.101 11.198 1.00 97.75 242 GLN A CA 1
ATOM 1883 C C . GLN A 1 242 ? -12.539 -5.148 12.268 1.00 97.75 242 GLN A C 1
ATOM 1885 O O . GLN A 1 242 ? -11.765 -5.324 13.205 1.00 97.75 242 GLN A O 1
ATOM 1890 N N . VAL A 1 243 ? -13.658 -5.850 12.125 1.00 97.69 243 VAL A N 1
ATOM 1891 C CA . VAL A 1 243 ? -13.986 -7.036 12.927 1.00 97.69 243 VAL A CA 1
ATOM 1892 C C . VAL A 1 243 ? -13.884 -8.252 12.020 1.00 97.69 243 VAL A C 1
ATOM 1894 O O . VAL A 1 243 ? -14.464 -8.252 10.935 1.00 97.69 243 VAL A O 1
ATOM 1897 N N . VAL A 1 244 ? -13.138 -9.272 12.432 1.00 96.75 244 VAL A N 1
ATOM 1898 C CA . VAL A 1 244 ? -13.073 -10.541 11.699 1.00 96.75 244 VAL A CA 1
ATOM 1899 C C . VAL A 1 244 ? -14.425 -11.239 11.829 1.00 96.75 244 VAL A C 1
ATOM 1901 O O . VAL A 1 244 ? -14.791 -11.672 12.918 1.00 96.75 244 VAL A O 1
ATOM 1904 N N . ASP A 1 245 ? -15.170 -11.304 10.728 1.00 95.38 245 ASP A N 1
ATOM 1905 C CA . ASP A 1 245 ? -16.518 -11.889 10.676 1.00 95.38 245 ASP A CA 1
ATOM 1906 C C . ASP A 1 245 ? -16.458 -13.385 10.359 1.00 95.38 245 ASP A C 1
ATOM 1908 O O . ASP A 1 245 ? -17.221 -14.174 10.893 1.00 95.38 245 ASP A O 1
ATOM 1912 N N . GLU A 1 246 ? -15.509 -13.790 9.514 1.00 93.94 246 GLU A N 1
ATOM 1913 C CA . GLU A 1 246 ? -15.290 -15.190 9.155 1.00 93.94 246 GLU A CA 1
ATOM 1914 C C . GLU A 1 246 ? -13.786 -15.467 9.093 1.00 93.94 246 GLU A C 1
ATOM 1916 O O . GLU A 1 246 ? -13.034 -14.679 8.514 1.00 93.94 246 GLU A O 1
ATOM 1921 N N . ALA A 1 247 ? -13.348 -16.597 9.657 1.00 89.56 247 ALA A N 1
ATOM 1922 C CA . ALA A 1 247 ? -11.948 -17.046 9.656 1.00 89.56 247 ALA A CA 1
ATOM 1923 C C . ALA A 1 247 ? -11.812 -18.573 9.480 1.00 89.56 247 ALA A C 1
ATOM 1925 O O . ALA A 1 247 ? -10.817 -19.174 9.885 1.00 89.56 247 ALA A O 1
ATOM 1926 N N . SER A 1 248 ? -12.820 -19.215 8.884 1.00 75.94 248 SER A N 1
ATOM 1927 C CA . SER A 1 248 ? -13.016 -20.671 8.879 1.00 75.94 248 SER A CA 1
ATOM 1928 C C . SER A 1 248 ? -11.889 -21.493 8.241 1.00 75.94 248 SER A C 1
ATOM 1930 O O . SER A 1 248 ? -11.868 -22.705 8.415 1.00 75.94 248 SER A O 1
ATOM 1932 N N . GLY A 1 249 ? -10.965 -20.876 7.498 1.00 69.81 249 GLY A N 1
ATOM 1933 C CA . GLY A 1 249 ? -9.796 -21.559 6.935 1.00 69.81 249 GLY A CA 1
ATOM 1934 C C . GLY A 1 249 ? -8.453 -21.135 7.529 1.00 69.81 249 GLY A C 1
ATOM 1935 O O . GLY A 1 249 ? -7.438 -21.666 7.093 1.00 69.81 249 GLY A O 1
ATOM 1936 N N . CYS A 1 250 ? -8.419 -20.187 8.474 1.00 74.88 250 CYS A N 1
ATOM 1937 C CA . CYS A 1 250 ? -7.181 -19.581 8.977 1.00 74.88 250 CYS A CA 1
ATOM 1938 C C . CYS A 1 250 ? -6.325 -20.559 9.801 1.00 74.88 250 CYS A C 1
ATOM 1940 O O . CYS A 1 250 ? -5.100 -20.541 9.687 1.00 74.88 250 CYS A O 1
ATOM 1942 N N . GLU A 1 251 ? -6.943 -21.439 10.590 1.00 69.56 251 GLU A N 1
ATOM 1943 C CA . GLU A 1 251 ? -6.235 -22.388 11.468 1.00 69.56 251 GLU A CA 1
ATOM 1944 C C . GLU A 1 251 ? -5.425 -23.438 10.684 1.00 69.56 251 GLU A C 1
ATOM 1946 O O . GLU A 1 251 ? -4.341 -23.839 11.104 1.00 69.56 251 GLU A O 1
ATOM 1951 N N . GLU A 1 252 ? -5.898 -23.829 9.498 1.00 67.00 252 GLU A N 1
ATOM 1952 C CA . GLU A 1 252 ? -5.267 -24.851 8.649 1.00 67.00 252 GLU A CA 1
ATOM 1953 C C . GLU A 1 252 ? -4.110 -24.307 7.791 1.00 67.00 252 GLU A C 1
ATOM 1955 O O . GLU A 1 252 ? -3.432 -25.061 7.092 1.00 67.00 252 GLU A O 1
ATOM 1960 N N . THR A 1 253 ? -3.867 -22.995 7.825 1.00 73.62 253 THR A N 1
ATOM 1961 C CA . THR A 1 253 ? -2.868 -22.337 6.967 1.00 73.62 253 THR A CA 1
ATOM 1962 C C . THR A 1 253 ? -1.435 -22.457 7.486 1.00 73.62 253 THR A C 1
ATOM 1964 O O . THR A 1 253 ? -0.489 -22.353 6.711 1.00 73.62 253 THR A O 1
ATOM 1967 N N . GLY A 1 254 ? -1.247 -22.647 8.796 1.00 75.12 254 GLY A N 1
ATOM 1968 C CA . GLY A 1 254 ? 0.068 -22.605 9.442 1.00 75.12 254 GLY A CA 1
ATOM 1969 C C . GLY A 1 254 ? 0.706 -21.208 9.506 1.00 75.12 254 GLY A C 1
ATOM 1970 O O . GLY A 1 254 ? 1.922 -21.112 9.695 1.00 75.12 254 GLY A O 1
ATOM 1971 N N . TRP A 1 255 ? -0.066 -20.134 9.309 1.00 82.69 255 TRP A N 1
ATOM 1972 C CA . TRP A 1 255 ? 0.438 -18.762 9.394 1.00 82.69 255 TRP A CA 1
ATOM 1973 C C . TRP A 1 255 ? 1.119 -18.469 10.729 1.00 82.69 255 TRP A C 1
ATOM 1975 O O . TRP A 1 255 ? 0.704 -18.950 11.779 1.00 82.69 255 TRP A O 1
ATOM 1985 N N . THR A 1 256 ? 2.141 -17.616 10.691 1.00 78.44 256 THR A N 1
ATOM 1986 C CA . THR A 1 256 ? 2.875 -17.196 11.894 1.00 78.44 256 THR A CA 1
ATOM 1987 C C . THR A 1 256 ? 2.016 -16.376 12.855 1.00 78.44 256 THR A C 1
ATOM 1989 O O . THR A 1 256 ? 2.215 -16.458 14.060 1.00 78.44 256 THR A O 1
ATOM 1992 N N . ASN A 1 257 ? 1.048 -15.622 12.326 1.00 82.94 257 ASN A N 1
ATOM 1993 C CA . ASN A 1 257 ? 0.148 -14.749 13.078 1.00 82.94 257 ASN A CA 1
ATOM 1994 C C . ASN A 1 257 ? -1.308 -14.942 12.606 1.00 82.94 257 ASN A C 1
ATOM 1996 O O . ASN A 1 257 ? -1.843 -14.053 11.942 1.00 82.94 257 ASN A O 1
ATOM 2000 N N . PRO A 1 258 ? -1.964 -16.076 12.907 1.00 86.19 258 PRO A N 1
ATOM 2001 C CA . PRO A 1 258 ? -3.326 -16.341 12.447 1.00 86.19 258 PRO A CA 1
ATOM 2002 C C . PRO A 1 258 ? -4.338 -15.393 13.100 1.00 86.19 258 PRO A C 1
ATOM 2004 O O . PRO A 1 258 ? -4.128 -14.928 14.217 1.00 86.19 258 PRO A O 1
ATOM 2007 N N . VAL A 1 259 ? -5.440 -15.114 12.410 1.00 90.88 259 VAL A N 1
ATOM 2008 C CA . VAL A 1 259 ? -6.554 -14.310 12.938 1.00 90.88 259 VAL A CA 1
ATOM 2009 C C . VAL A 1 259 ? -7.746 -15.208 13.240 1.00 90.88 259 VAL A C 1
ATOM 2011 O O . VAL A 1 259 ? -7.957 -16.201 12.538 1.00 90.88 259 VAL A O 1
ATOM 2014 N N . ALA A 1 260 ? -8.521 -14.847 14.258 1.00 92.12 260 ALA A N 1
ATOM 2015 C CA . ALA A 1 260 ? -9.711 -15.578 14.686 1.00 92.12 260 ALA A CA 1
ATOM 2016 C C . ALA A 1 260 ? -10.979 -14.723 14.554 1.00 92.12 260 ALA A C 1
ATOM 2018 O O . ALA A 1 260 ? -10.924 -13.493 14.566 1.00 92.12 260 ALA A O 1
ATOM 2019 N N . GLU A 1 261 ? -12.130 -15.385 14.433 1.00 95.19 261 GLU A N 1
ATOM 2020 C CA . GLU A 1 261 ? -13.439 -14.728 14.416 1.00 95.19 261 GLU A CA 1
ATOM 2021 C C . GLU A 1 261 ? -13.651 -13.883 15.683 1.00 95.19 261 GLU A C 1
ATOM 2023 O O . GLU A 1 261 ? -13.297 -14.283 16.794 1.00 95.19 261 GLU A O 1
ATOM 2028 N N . GLY A 1 262 ? -14.204 -12.683 15.512 1.00 96.00 262 GLY A N 1
ATOM 2029 C CA . GLY A 1 262 ? -14.418 -11.721 16.591 1.00 96.00 262 GLY A CA 1
ATOM 2030 C C . GLY A 1 262 ? -13.179 -10.917 17.004 1.00 96.00 262 GLY A C 1
ATOM 2031 O O . GLY A 1 262 ? -13.312 -10.012 17.833 1.00 96.00 262 GLY A O 1
ATOM 2032 N N . GLU A 1 263 ? -11.992 -11.178 16.439 1.00 97.06 263 GLU A N 1
ATOM 2033 C CA . GLU A 1 263 ? -10.842 -10.288 16.628 1.00 97.06 263 GLU A CA 1
ATOM 2034 C C . GLU A 1 263 ? -11.102 -8.915 15.994 1.00 97.06 263 GLU A C 1
ATOM 2036 O O . GLU A 1 263 ? -11.723 -8.792 14.934 1.00 97.06 263 GLU A O 1
ATOM 2041 N N . VAL A 1 264 ? -10.598 -7.865 16.648 1.00 98.50 264 VAL A N 1
ATOM 2042 C CA . VAL A 1 264 ? -10.656 -6.493 16.138 1.00 98.50 264 VAL A CA 1
ATOM 2043 C C . VAL A 1 264 ? -9.281 -6.114 15.608 1.00 98.50 264 VAL A C 1
ATOM 2045 O O . VAL A 1 264 ? -8.290 -6.146 16.335 1.00 98.50 264 VAL A O 1
ATOM 2048 N N . LEU A 1 265 ? -9.223 -5.739 14.336 1.00 98.12 265 LEU A N 1
ATOM 2049 C CA . LEU A 1 265 ? -7.991 -5.422 13.627 1.00 98.12 265 LEU A CA 1
ATOM 2050 C C . LEU A 1 265 ? -7.947 -3.941 13.254 1.00 98.12 265 LEU A C 1
ATOM 2052 O O . LEU A 1 265 ? -8.976 -3.331 12.974 1.00 98.12 265 LEU A O 1
ATOM 2056 N N . LEU A 1 266 ? -6.746 -3.378 13.197 1.00 98.50 266 LEU A N 1
ATOM 2057 C CA . LEU A 1 266 ? -6.458 -2.090 12.581 1.00 98.50 266 LEU A CA 1
ATOM 2058 C C . LEU A 1 266 ? -5.683 -2.323 11.282 1.00 98.50 266 LEU A C 1
ATOM 2060 O O . LEU A 1 266 ? -4.539 -2.773 11.321 1.00 98.50 266 LEU A O 1
ATOM 2064 N N . LEU A 1 267 ? -6.293 -2.003 10.142 1.00 97.88 267 LEU A N 1
ATOM 2065 C CA . LEU A 1 267 ? -5.645 -1.954 8.832 1.00 97.88 267 LEU A CA 1
ATOM 2066 C C . LEU A 1 267 ? -5.124 -0.543 8.578 1.00 97.88 267 LEU A C 1
ATOM 2068 O O . LEU A 1 267 ? -5.914 0.386 8.460 1.00 97.88 267 LEU A O 1
ATOM 2072 N N . VAL A 1 268 ? -3.814 -0.374 8.442 1.00 98.31 268 VAL A N 1
ATOM 2073 C CA . VAL A 1 268 ? -3.196 0.898 8.056 1.00 98.31 268 VAL A CA 1
ATOM 2074 C C . VAL A 1 268 ? -2.713 0.807 6.615 1.00 98.31 268 VAL A C 1
ATOM 2076 O O . VAL A 1 268 ? -1.774 0.067 6.321 1.00 98.31 268 VAL A O 1
ATOM 2079 N N . HIS A 1 269 ? -3.313 1.597 5.727 1.00 97.50 269 HIS A N 1
ATOM 2080 C CA . HIS A 1 269 ? -2.899 1.750 4.336 1.00 97.50 269 HIS A CA 1
ATOM 2081 C C . HIS A 1 269 ? -2.252 3.124 4.141 1.00 97.50 269 HIS A C 1
ATOM 2083 O O . HIS A 1 269 ? -2.922 4.159 4.095 1.00 97.50 269 HIS A O 1
ATOM 2089 N N . SER A 1 270 ? -0.922 3.136 4.051 1.00 97.38 270 SER A N 1
ATOM 2090 C CA . SER A 1 270 ? -0.138 4.348 3.809 1.00 97.38 270 SER A CA 1
ATOM 2091 C C . SER A 1 270 ? 1.238 4.022 3.220 1.00 97.38 270 SER A C 1
ATOM 2093 O O . SER A 1 270 ? 1.707 2.879 3.249 1.00 97.38 270 SER A O 1
ATOM 2095 N N . GLY A 1 271 ? 1.897 5.051 2.698 1.00 96.38 271 GLY A N 1
ATOM 2096 C CA . GLY A 1 271 ? 3.190 4.976 2.024 1.00 96.38 271 GLY A CA 1
ATOM 2097 C C . GLY A 1 271 ? 4.194 5.993 2.549 1.00 96.38 271 GLY A C 1
ATOM 2098 O O . GLY A 1 271 ? 4.085 6.474 3.678 1.00 96.38 271 GLY A O 1
ATOM 2099 N N . SER A 1 272 ? 5.156 6.356 1.701 1.00 96.44 272 SER A N 1
ATOM 2100 C CA . SER A 1 272 ? 6.244 7.293 2.029 1.00 96.44 272 SER A CA 1
ATOM 2101 C C . SER A 1 272 ? 5.852 8.773 1.935 1.00 96.44 272 SER A C 1
ATOM 2103 O O . SER A 1 272 ? 6.695 9.670 1.972 1.00 96.44 272 SER A O 1
ATOM 2105 N N . ARG A 1 273 ? 4.551 9.060 1.816 1.00 94.44 273 ARG A N 1
ATOM 2106 C CA . ARG A 1 273 ? 3.999 10.419 1.721 1.00 94.44 273 ARG A CA 1
ATOM 2107 C C . ARG A 1 273 ? 4.656 11.190 0.563 1.00 94.44 273 ARG A C 1
ATOM 2109 O O . ARG A 1 273 ? 4.632 10.734 -0.572 1.00 94.44 273 ARG A O 1
ATOM 2116 N N . GLY A 1 274 ? 5.192 12.384 0.819 1.00 92.88 274 GLY A N 1
ATOM 2117 C CA . GLY A 1 274 ? 5.892 13.176 -0.196 1.00 92.88 274 GLY A CA 1
ATOM 2118 C C . GLY A 1 274 ? 7.290 12.654 -0.543 1.00 92.88 274 GLY A C 1
ATOM 2119 O O . GLY A 1 274 ? 7.814 13.023 -1.592 1.00 92.88 274 GLY A O 1
ATOM 2120 N N . PHE A 1 275 ? 7.882 11.795 0.293 1.00 95.69 275 PHE A N 1
ATOM 2121 C CA . PHE A 1 275 ? 9.278 11.388 0.155 1.00 95.69 275 PHE A CA 1
ATOM 2122 C C . PHE A 1 275 ? 9.502 10.492 -1.067 1.00 95.69 275 PHE A C 1
ATOM 2124 O O . PHE A 1 275 ? 10.389 10.759 -1.877 1.00 95.69 275 PHE A O 1
ATOM 2131 N N . GLY A 1 276 ? 8.640 9.493 -1.285 1.00 95.38 276 GLY A N 1
ATOM 2132 C CA . GLY A 1 276 ? 8.698 8.656 -2.487 1.00 95.38 276 GLY A CA 1
ATOM 2133 C C . GLY A 1 276 ? 8.517 9.458 -3.775 1.00 95.38 276 GLY A C 1
ATOM 2134 O O . GLY A 1 276 ? 9.172 9.180 -4.780 1.00 95.38 276 GLY A O 1
ATOM 2135 N N . LYS A 1 277 ? 7.684 10.507 -3.742 1.00 93.88 277 LYS A N 1
ATOM 2136 C CA . LYS A 1 277 ? 7.474 11.390 -4.892 1.00 93.88 277 LYS A CA 1
ATOM 2137 C C . LYS A 1 277 ? 8.734 12.195 -5.187 1.00 93.88 277 LYS A C 1
ATOM 2139 O O . LYS A 1 277 ? 9.129 12.271 -6.346 1.00 93.88 277 LYS A O 1
ATOM 2144 N N . HIS A 1 278 ? 9.375 12.735 -4.153 1.00 95.00 278 HIS A N 1
ATOM 2145 C CA . HIS A 1 278 ? 10.656 13.421 -4.281 1.00 95.00 278 HIS A CA 1
ATOM 2146 C C . HIS A 1 278 ? 11.729 12.512 -4.893 1.00 95.00 278 HIS A C 1
ATOM 2148 O O . HIS A 1 278 ? 12.438 12.932 -5.802 1.00 95.00 278 HIS A O 1
ATOM 2154 N N . ILE A 1 279 ? 11.814 11.252 -4.457 1.00 94.50 279 ILE A N 1
ATOM 2155 C CA . ILE A 1 279 ? 12.762 10.277 -5.013 1.00 94.50 279 ILE A CA 1
ATOM 2156 C C . ILE A 1 279 ? 12.451 9.989 -6.482 1.00 94.50 279 ILE A C 1
ATOM 2158 O O . ILE A 1 279 ? 13.356 10.025 -7.314 1.00 94.50 279 ILE A O 1
ATOM 2162 N N . LEU A 1 280 ? 11.182 9.758 -6.834 1.00 92.50 280 LEU A N 1
ATOM 2163 C CA . LEU A 1 280 ? 10.806 9.585 -8.235 1.00 92.50 280 LEU A CA 1
ATOM 2164 C C . LEU A 1 280 ? 11.227 10.805 -9.065 1.00 92.50 280 LEU A C 1
ATOM 2166 O O . LEU A 1 280 ? 11.845 10.642 -10.112 1.00 92.50 280 LEU A O 1
ATOM 2170 N N . GLU A 1 281 ? 10.928 12.020 -8.608 1.00 91.50 281 GLU A N 1
ATOM 2171 C CA . GLU A 1 281 ? 11.296 13.253 -9.312 1.00 91.50 281 GLU A CA 1
ATOM 2172 C C . GLU A 1 281 ? 12.818 13.400 -9.437 1.00 91.50 281 GLU A C 1
ATOM 2174 O O . GLU A 1 281 ? 13.307 13.658 -10.534 1.00 91.50 281 GLU A O 1
ATOM 2179 N N . LYS A 1 282 ? 13.580 13.139 -8.369 1.00 90.69 282 LYS A N 1
ATOM 2180 C CA . LYS A 1 282 ? 15.053 13.153 -8.359 1.00 90.69 282 LYS A CA 1
ATOM 2181 C C . LYS A 1 282 ? 15.648 12.238 -9.433 1.00 90.69 282 LYS A C 1
ATOM 2183 O O . LYS A 1 282 ? 16.576 12.644 -10.126 1.00 90.69 282 LYS A O 1
ATOM 2188 N N . HIS A 1 283 ? 15.110 11.028 -9.585 1.00 88.69 283 HIS A N 1
ATOM 2189 C CA . HIS A 1 283 ? 15.648 10.005 -10.494 1.00 88.69 283 HIS A CA 1
ATOM 2190 C C . HIS A 1 283 ? 15.047 10.030 -11.903 1.00 88.69 283 HIS A C 1
ATOM 2192 O O . HIS A 1 283 ? 15.494 9.290 -12.776 1.00 88.69 283 HIS A O 1
ATOM 2198 N N . THR A 1 284 ? 14.045 10.877 -12.152 1.00 82.25 284 THR A N 1
ATOM 2199 C CA . THR A 1 284 ? 13.374 10.978 -13.463 1.00 82.25 284 THR A CA 1
ATOM 2200 C C . THR A 1 284 ? 13.350 12.395 -14.041 1.00 82.25 284 THR A C 1
ATOM 2202 O O . THR A 1 284 ? 12.873 12.599 -15.159 1.00 82.25 284 THR A O 1
ATOM 2205 N N . ALA A 1 285 ? 13.886 13.385 -13.321 1.00 77.38 285 ALA A N 1
ATOM 2206 C CA . ALA A 1 285 ? 13.904 14.780 -13.742 1.00 77.38 285 ALA A CA 1
ATOM 2207 C C . ALA A 1 285 ? 14.540 14.958 -15.130 1.00 77.38 285 ALA A C 1
ATOM 2209 O O . ALA A 1 285 ? 15.674 14.557 -15.380 1.00 77.38 285 ALA A O 1
ATOM 2210 N N . GLY A 1 286 ? 13.803 15.607 -16.036 1.00 59.53 286 GLY A N 1
ATOM 2211 C CA . GLY A 1 286 ? 14.271 15.907 -17.394 1.00 59.53 286 GLY A CA 1
ATOM 2212 C C . GLY A 1 286 ? 14.232 14.729 -18.374 1.00 59.53 286 GLY A C 1
ATOM 2213 O O . GLY A 1 286 ? 14.570 14.922 -19.541 1.00 59.53 286 GLY A O 1
ATOM 2214 N N . LEU A 1 287 ? 13.785 13.545 -17.942 1.00 66.31 287 LEU A N 1
ATOM 2215 C CA . LEU A 1 287 ? 13.666 12.347 -18.773 1.00 66.31 287 LEU A CA 1
ATOM 2216 C C . LEU A 1 287 ? 12.203 12.099 -19.168 1.00 66.31 287 LEU A C 1
ATOM 2218 O O . LEU A 1 287 ? 11.279 12.344 -18.392 1.00 66.31 287 LEU A O 1
ATOM 2222 N N . SER A 1 288 ? 11.968 11.592 -20.381 1.00 57.22 288 SER A N 1
ATOM 2223 C CA . SER A 1 288 ? 10.671 10.986 -20.708 1.00 57.22 288 SER A CA 1
ATOM 2224 C C . SER A 1 288 ? 10.544 9.615 -20.039 1.00 57.22 288 SER A C 1
ATOM 2226 O O . SER A 1 288 ? 11.541 8.977 -19.711 1.00 57.22 288 SER A O 1
ATOM 2228 N N . ALA A 1 289 ? 9.310 9.137 -19.861 1.00 57.38 289 ALA A N 1
ATOM 2229 C CA . ALA A 1 289 ? 9.009 7.877 -19.176 1.00 57.38 289 ALA A CA 1
ATOM 2230 C C . ALA A 1 289 ? 9.781 6.665 -19.727 1.00 57.38 289 ALA A C 1
ATOM 2232 O O . ALA A 1 289 ? 10.261 5.842 -18.958 1.00 57.38 289 ALA A O 1
ATOM 2233 N N . SER A 1 290 ? 9.958 6.589 -21.051 1.00 58.12 290 SER A N 1
ATOM 2234 C CA . SER A 1 290 ? 10.708 5.517 -21.721 1.00 58.12 290 SER A CA 1
ATOM 2235 C C . SER A 1 290 ? 12.222 5.556 -21.460 1.00 58.12 290 SER A C 1
ATOM 2237 O O . SER A 1 290 ? 12.934 4.615 -21.802 1.00 58.12 290 SER A O 1
ATOM 2239 N N . LEU A 1 291 ? 12.720 6.652 -20.879 1.00 56.78 291 LEU A N 1
ATOM 2240 C CA . LEU A 1 291 ? 14.136 6.934 -20.624 1.00 56.78 291 LEU A CA 1
ATOM 2241 C C . LEU A 1 291 ? 14.494 6.946 -19.143 1.00 56.78 291 LEU A C 1
ATOM 2243 O O . LEU A 1 291 ? 15.668 7.027 -18.795 1.00 56.78 291 LEU A O 1
ATOM 2247 N N . ALA A 1 292 ? 13.481 6.907 -18.284 1.00 73.75 292 ALA A N 1
ATOM 2248 C CA . ALA A 1 292 ? 13.596 6.975 -16.840 1.00 73.75 292 ALA A CA 1
ATOM 2249 C C . ALA A 1 292 ? 13.984 5.606 -16.255 1.00 73.75 292 ALA A C 1
ATOM 2251 O O . ALA A 1 292 ? 13.221 5.011 -15.493 1.00 73.75 292 ALA A O 1
ATOM 2252 N N . TRP A 1 293 ? 15.159 5.105 -16.644 1.00 83.56 293 TRP A N 1
ATOM 2253 C CA . TRP A 1 293 ? 15.725 3.840 -16.184 1.00 83.56 293 TRP A CA 1
ATOM 2254 C C . TRP A 1 293 ? 17.227 3.941 -15.933 1.00 83.56 293 TRP A C 1
ATOM 2256 O O . TRP A 1 293 ? 17.917 4.786 -16.504 1.00 83.56 293 TRP A O 1
ATOM 2266 N N . CYS A 1 294 ? 17.750 3.046 -15.099 1.00 86.12 294 CYS A N 1
ATOM 2267 C CA . CYS A 1 294 ? 19.183 2.890 -14.859 1.00 86.12 294 CYS A CA 1
ATOM 2268 C C . CYS A 1 294 ? 19.613 1.431 -15.065 1.00 86.12 294 CYS A C 1
ATOM 2270 O O . CYS A 1 294 ? 18.852 0.499 -14.801 1.00 86.12 294 CYS A O 1
ATOM 2272 N N . LYS A 1 295 ? 20.831 1.231 -15.586 1.00 88.56 295 LYS A N 1
ATOM 2273 C CA . LYS A 1 295 ? 21.410 -0.105 -15.790 1.00 88.56 295 LYS A CA 1
ATOM 2274 C C . LYS A 1 295 ? 21.942 -0.623 -14.453 1.00 88.56 295 LYS A C 1
ATOM 2276 O O . LYS A 1 295 ? 22.568 0.113 -13.694 1.00 88.56 295 LYS A O 1
ATOM 2281 N N . ALA A 1 296 ? 21.687 -1.884 -14.148 1.00 89.38 296 ALA A N 1
ATOM 2282 C CA . ALA A 1 296 ? 22.132 -2.524 -12.925 1.00 89.38 296 ALA A CA 1
ATOM 2283 C C . ALA A 1 296 ? 23.660 -2.458 -12.795 1.00 89.38 296 ALA A C 1
ATOM 2285 O O . ALA A 1 296 ? 24.397 -2.555 -13.775 1.00 89.38 296 ALA A O 1
ATOM 2286 N N . GLY A 1 297 ? 24.138 -2.278 -11.564 1.00 89.38 297 GLY A N 1
ATOM 2287 C CA . GLY A 1 297 ? 25.565 -2.174 -11.261 1.00 89.38 297 GLY A CA 1
ATOM 2288 C C . GLY A 1 297 ? 26.175 -0.781 -11.456 1.00 89.38 297 GLY A C 1
ATOM 2289 O O . GLY A 1 297 ? 27.264 -0.543 -10.926 1.00 89.38 297 GLY A O 1
ATOM 2290 N N . THR A 1 298 ? 25.494 0.156 -12.127 1.00 90.56 298 THR A N 1
ATOM 2291 C CA . THR A 1 298 ? 25.975 1.542 -12.229 1.00 90.56 298 THR A CA 1
ATOM 2292 C C . THR A 1 298 ? 25.798 2.305 -10.915 1.00 90.56 298 THR A C 1
ATOM 2294 O O . THR A 1 298 ? 25.073 1.877 -10.011 1.00 90.56 298 THR A O 1
ATOM 2297 N N . GLN A 1 299 ? 26.475 3.449 -10.785 1.00 90.56 299 GLN A N 1
ATOM 2298 C CA . GLN A 1 299 ? 26.360 4.280 -9.587 1.00 90.56 299 GLN A CA 1
ATOM 2299 C C . GLN A 1 299 ? 24.948 4.860 -9.439 1.00 90.56 299 GLN A C 1
ATOM 2301 O O . GLN A 1 299 ? 24.430 4.923 -8.329 1.00 90.56 299 GLN A O 1
ATOM 2306 N N . GLU A 1 300 ? 24.299 5.224 -10.545 1.00 89.44 300 GLU A N 1
ATOM 2307 C CA . GLU A 1 300 ? 22.925 5.733 -10.554 1.00 89.44 300 GLU A CA 1
ATOM 2308 C C . GLU A 1 300 ? 21.943 4.687 -10.016 1.00 89.44 300 GLU A C 1
ATOM 2310 O O . GLU A 1 300 ? 21.090 5.012 -9.193 1.00 89.44 300 GLU A O 1
ATOM 2315 N N . ALA A 1 301 ? 22.101 3.420 -10.419 1.00 92.50 301 ALA A N 1
ATOM 2316 C CA . ALA A 1 301 ? 21.287 2.323 -9.905 1.00 92.50 301 ALA A CA 1
ATOM 2317 C C . ALA A 1 301 ? 21.482 2.110 -8.400 1.00 92.50 301 ALA A C 1
ATOM 2319 O O . ALA A 1 301 ? 20.500 1.946 -7.682 1.00 92.50 301 ALA A O 1
ATOM 2320 N N . LYS A 1 302 ? 22.725 2.164 -7.904 1.00 95.12 302 LYS A N 1
ATOM 2321 C CA . LYS A 1 302 ? 23.010 2.040 -6.464 1.00 95.12 302 LYS A CA 1
ATOM 2322 C C . LYS A 1 302 ? 22.357 3.160 -5.656 1.00 95.12 302 LYS A C 1
ATOM 2324 O O . LYS A 1 302 ? 21.666 2.876 -4.688 1.00 95.12 302 LYS A O 1
ATOM 2329 N N . VAL A 1 303 ? 22.504 4.412 -6.099 1.00 95.00 303 VAL A N 1
ATOM 2330 C CA . VAL A 1 303 ? 21.891 5.570 -5.425 1.00 95.00 303 VAL A CA 1
ATOM 2331 C C . VAL A 1 303 ? 20.365 5.473 -5.439 1.00 95.00 303 VAL A C 1
ATOM 2333 O O . VAL A 1 303 ? 19.726 5.759 -4.431 1.00 95.00 303 VAL A O 1
ATOM 2336 N N . TYR A 1 304 ? 19.767 5.051 -6.558 1.00 95.62 304 TYR A N 1
ATOM 2337 C CA . TYR A 1 304 ? 18.323 4.841 -6.621 1.00 95.62 304 TYR A CA 1
ATOM 2338 C C . TYR A 1 304 ? 17.850 3.762 -5.645 1.00 95.62 304 TYR A C 1
ATOM 2340 O O . TYR A 1 304 ? 16.875 3.987 -4.934 1.00 95.62 304 TYR A O 1
ATOM 2348 N N . LEU A 1 305 ? 18.533 2.615 -5.597 1.00 96.62 305 LEU A N 1
ATOM 2349 C CA . LEU A 1 305 ? 18.197 1.522 -4.684 1.00 96.62 305 LEU A CA 1
ATOM 2350 C C . LEU A 1 305 ? 18.304 1.957 -3.218 1.00 96.62 305 LEU A C 1
ATOM 2352 O O . LEU A 1 305 ? 17.391 1.696 -2.445 1.00 96.62 305 LEU A O 1
ATOM 2356 N N . GLU A 1 306 ? 19.356 2.692 -2.852 1.00 96.25 306 GLU A N 1
ATOM 2357 C CA . GLU A 1 306 ? 19.512 3.243 -1.500 1.00 96.25 306 GLU A CA 1
ATOM 2358 C C . GLU A 1 306 ? 18.377 4.212 -1.134 1.00 96.25 306 GLU A C 1
ATOM 2360 O O . GLU A 1 306 ? 17.804 4.116 -0.049 1.00 96.25 306 GLU A O 1
ATOM 2365 N N . ASP A 1 307 ? 18.019 5.135 -2.033 1.00 96.62 307 ASP A N 1
ATOM 2366 C CA . ASP A 1 307 ? 16.897 6.057 -1.820 1.00 96.62 307 ASP A CA 1
ATOM 2367 C C . ASP A 1 307 ? 15.556 5.302 -1.729 1.00 96.62 307 ASP A C 1
ATOM 2369 O O . ASP A 1 307 ? 14.724 5.591 -0.865 1.00 96.62 307 ASP A O 1
ATOM 2373 N N . HIS A 1 308 ? 15.344 4.321 -2.609 1.00 97.38 308 HIS A N 1
ATOM 2374 C CA . HIS A 1 308 ? 14.158 3.469 -2.635 1.00 97.38 308 HIS A CA 1
ATOM 2375 C C . HIS A 1 308 ? 13.989 2.692 -1.323 1.00 97.38 308 HIS A C 1
ATOM 2377 O O . HIS A 1 308 ? 12.898 2.689 -0.745 1.00 97.38 308 HIS A O 1
ATOM 2383 N N . ASP A 1 309 ? 15.056 2.059 -0.837 1.00 97.56 309 ASP A N 1
ATOM 2384 C CA . ASP A 1 309 ? 15.028 1.234 0.371 1.00 97.56 309 ASP A CA 1
ATOM 2385 C C . ASP A 1 309 ? 14.830 2.095 1.625 1.00 97.56 309 ASP A C 1
ATOM 2387 O O . ASP A 1 309 ? 14.067 1.717 2.523 1.00 97.56 309 ASP A O 1
ATOM 2391 N N . LYS A 1 310 ? 15.409 3.305 1.648 1.00 97.38 310 LYS A N 1
ATOM 2392 C CA . LYS A 1 310 ? 15.109 4.323 2.667 1.00 97.38 310 LYS A CA 1
ATOM 2393 C C . LYS A 1 310 ? 13.632 4.700 2.666 1.00 97.38 310 LYS A C 1
ATOM 2395 O O . LYS A 1 310 ? 13.008 4.705 3.724 1.00 97.38 310 LYS A O 1
ATOM 2400 N N . ALA A 1 311 ? 13.034 4.962 1.502 1.00 98.00 311 ALA A N 1
ATOM 2401 C CA . ALA A 1 311 ? 11.611 5.294 1.414 1.00 98.00 311 ALA A CA 1
ATOM 2402 C C . ALA A 1 311 ? 10.690 4.134 1.809 1.00 98.00 311 ALA A C 1
ATOM 2404 O O . ALA A 1 311 ? 9.668 4.368 2.455 1.00 98.00 311 ALA A O 1
ATOM 2405 N N . CYS A 1 312 ? 11.043 2.890 1.470 1.00 98.25 312 CYS A N 1
ATOM 2406 C CA . CYS A 1 312 ? 10.310 1.712 1.937 1.00 98.25 312 CYS A CA 1
ATOM 2407 C C . CYS A 1 312 ? 10.379 1.583 3.466 1.00 98.25 312 CYS A C 1
ATOM 2409 O O . CYS A 1 312 ? 9.348 1.398 4.116 1.00 98.25 312 CYS A O 1
ATOM 2411 N N . SER A 1 313 ? 11.567 1.766 4.047 1.00 98.19 313 SER A N 1
ATOM 2412 C CA . SER A 1 313 ? 11.775 1.741 5.501 1.00 98.19 313 SER A CA 1
ATOM 2413 C C . SER A 1 313 ? 10.989 2.852 6.202 1.00 98.19 313 SER A C 1
ATOM 2415 O O . SER A 1 313 ? 10.253 2.586 7.153 1.00 98.19 313 SER A O 1
ATOM 2417 N N . TRP A 1 314 ? 11.046 4.075 5.667 1.00 98.38 314 TRP A N 1
ATOM 2418 C CA . TRP A 1 314 ? 10.263 5.217 6.139 1.00 98.38 314 TRP A CA 1
ATOM 2419 C C . TRP A 1 314 ? 8.762 4.910 6.088 1.00 98.38 314 TRP A C 1
ATOM 2421 O O . TRP A 1 314 ? 8.047 5.140 7.060 1.00 98.38 314 TRP A O 1
ATOM 2431 N N . ALA A 1 315 ? 8.265 4.340 4.983 1.00 98.38 315 ALA A N 1
ATOM 2432 C CA . ALA A 1 315 ? 6.849 4.012 4.819 1.00 98.38 315 ALA A CA 1
ATOM 2433 C C . ALA A 1 315 ? 6.370 2.958 5.828 1.00 98.38 315 ALA A C 1
ATOM 2435 O O . ALA A 1 315 ? 5.265 3.074 6.359 1.00 98.38 315 ALA A O 1
ATOM 2436 N N . SER A 1 316 ? 7.194 1.949 6.118 1.00 98.44 316 SER A N 1
ATOM 2437 C CA . SER A 1 316 ? 6.898 0.948 7.150 1.00 98.44 316 SER A CA 1
ATOM 2438 C C . SER A 1 316 ? 6.828 1.569 8.542 1.00 98.44 316 SER A C 1
ATOM 2440 O O . SER A 1 316 ? 5.849 1.356 9.252 1.00 98.44 316 SER A O 1
ATOM 2442 N N . LEU A 1 317 ? 7.801 2.412 8.897 1.00 98.44 317 LEU A N 1
ATOM 2443 C CA . LEU A 1 317 ? 7.818 3.123 10.178 1.00 98.44 317 LEU A CA 1
ATOM 2444 C C . LEU A 1 317 ? 6.690 4.154 10.297 1.00 98.44 317 LEU A C 1
ATOM 2446 O O . LEU A 1 317 ? 6.200 4.400 11.396 1.00 98.44 317 LEU A O 1
ATOM 2450 N N . ASN A 1 318 ? 6.239 4.730 9.181 1.00 98.62 318 ASN A N 1
ATOM 2451 C CA . ASN A 1 318 ? 5.054 5.577 9.144 1.00 98.62 318 ASN A CA 1
ATOM 2452 C C . ASN A 1 318 ? 3.788 4.782 9.488 1.00 98.62 318 ASN A C 1
ATOM 2454 O O . ASN A 1 318 ? 3.009 5.233 10.322 1.00 98.62 318 ASN A O 1
ATOM 2458 N N . ARG A 1 319 ? 3.594 3.594 8.894 1.00 98.75 319 ARG A N 1
ATOM 2459 C CA . ARG A 1 319 ? 2.449 2.724 9.222 1.00 98.75 319 ARG A CA 1
ATOM 2460 C C . ARG A 1 319 ? 2.466 2.279 10.682 1.00 98.75 319 ARG A C 1
ATOM 2462 O O . ARG A 1 319 ? 1.437 2.379 11.345 1.00 98.75 319 ARG A O 1
ATOM 2469 N N . ASP A 1 320 ? 3.633 1.880 11.184 1.00 98.75 320 ASP A N 1
ATOM 2470 C CA . ASP A 1 320 ? 3.812 1.489 12.585 1.00 98.75 320 ASP A CA 1
ATOM 2471 C C . ASP A 1 320 ? 3.477 2.644 13.540 1.00 98.75 320 ASP A C 1
ATOM 2473 O O . ASP A 1 320 ? 2.756 2.460 14.520 1.00 98.75 320 ASP A O 1
ATOM 2477 N N . LEU A 1 321 ? 3.914 3.863 13.220 1.00 98.56 321 LEU A N 1
ATOM 2478 C CA . LEU A 1 321 ? 3.616 5.024 14.050 1.00 98.56 321 LEU A CA 1
ATOM 2479 C C . LEU A 1 321 ? 2.145 5.449 13.984 1.00 98.56 321 LEU A C 1
ATOM 2481 O O . LEU A 1 321 ? 1.582 5.852 14.999 1.00 98.56 321 LEU A O 1
ATOM 2485 N N . ILE A 1 322 ? 1.493 5.334 12.820 1.00 98.69 322 ILE A N 1
ATOM 2486 C CA . ILE A 1 322 ? 0.037 5.520 12.722 1.00 98.69 322 ILE A CA 1
ATOM 2487 C C . ILE A 1 322 ? -0.664 4.533 13.662 1.00 98.69 322 ILE A C 1
ATOM 2489 O O . ILE A 1 322 ? -1.543 4.942 14.415 1.00 98.69 322 ILE A O 1
ATOM 2493 N N . ALA A 1 323 ? -0.258 3.260 13.667 1.00 98.75 323 ALA A N 1
ATOM 2494 C CA . ALA A 1 323 ? -0.848 2.256 14.548 1.00 98.75 323 ALA A CA 1
ATOM 2495 C C . ALA A 1 323 ? -0.665 2.600 16.033 1.00 98.75 323 ALA A C 1
ATOM 2497 O O . ALA A 1 323 ? -1.641 2.550 16.778 1.00 98.75 323 ALA A O 1
ATOM 2498 N N . ILE A 1 324 ? 0.530 3.035 16.449 1.00 98.44 324 ILE A N 1
ATOM 2499 C CA . ILE A 1 324 ? 0.791 3.499 17.824 1.00 98.44 324 ILE A CA 1
ATOM 2500 C C . ILE A 1 324 ? -0.130 4.660 18.205 1.00 98.44 324 ILE A C 1
ATOM 2502 O O . ILE A 1 324 ? -0.743 4.627 19.266 1.00 98.44 324 ILE A O 1
ATOM 2506 N N . ARG A 1 325 ? -0.299 5.659 17.329 1.00 98.12 325 ARG A N 1
ATOM 2507 C CA . ARG A 1 325 ? -1.195 6.797 17.603 1.00 98.12 325 ARG A CA 1
ATOM 2508 C C . ARG A 1 325 ? -2.657 6.365 17.746 1.00 98.12 325 ARG A C 1
ATOM 2510 O O . ARG A 1 325 ? -3.388 6.933 18.550 1.00 98.12 325 ARG A O 1
ATOM 2517 N N . PHE A 1 326 ? -3.099 5.361 16.988 1.00 98.50 326 PHE A N 1
ATOM 2518 C CA . PHE A 1 326 ? -4.432 4.777 17.168 1.00 98.50 326 PHE A CA 1
ATOM 2519 C C . PHE A 1 326 ? -4.540 4.025 18.497 1.00 98.50 326 PHE A C 1
ATOM 2521 O O . PHE A 1 326 ? -5.528 4.188 19.211 1.00 98.50 326 PHE A O 1
ATOM 2528 N N . LEU A 1 327 ? -3.537 3.220 18.835 1.00 98.50 327 LEU A N 1
ATOM 2529 C CA . LEU A 1 327 ? -3.492 2.449 20.073 1.00 98.50 327 LEU A CA 1
ATOM 2530 C C . LEU A 1 327 ? -3.492 3.359 21.311 1.00 98.50 327 LEU A C 1
ATOM 2532 O O . LEU A 1 327 ? -4.255 3.100 22.234 1.00 98.50 327 LEU A O 1
ATOM 2536 N N . ASP A 1 328 ? -2.763 4.473 21.295 1.00 97.44 328 ASP A N 1
ATOM 2537 C CA . ASP A 1 328 ? -2.758 5.466 22.381 1.00 97.44 328 ASP A CA 1
ATOM 2538 C C . ASP A 1 328 ? -4.161 6.052 22.653 1.00 97.44 328 ASP A C 1
ATOM 2540 O O . ASP A 1 328 ? -4.599 6.171 23.798 1.00 97.44 328 ASP A O 1
ATOM 2544 N N . LEU A 1 329 ? -4.939 6.316 21.597 1.00 97.38 329 LEU A N 1
ATOM 2545 C CA . LEU A 1 329 ? -6.308 6.841 21.710 1.00 97.38 329 LEU A CA 1
ATOM 2546 C C . LEU A 1 329 ? -7.343 5.778 22.123 1.00 97.38 329 LEU A C 1
ATOM 2548 O O . LEU A 1 329 ? -8.368 6.086 22.753 1.00 97.38 329 LEU A O 1
ATOM 2552 N N . LEU A 1 330 ? -7.137 4.528 21.710 1.00 97.81 330 LEU A N 1
ATOM 2553 C CA . LEU A 1 330 ? -8.126 3.454 21.844 1.00 97.81 330 LEU A CA 1
ATOM 2554 C C . LEU A 1 330 ? -7.883 2.560 23.065 1.00 97.81 330 LEU A C 1
ATOM 2556 O O . LEU A 1 330 ? -8.856 2.097 23.671 1.00 97.81 330 LEU A O 1
ATOM 2560 N N . GLU A 1 331 ? -6.622 2.383 23.449 1.00 97.06 331 GLU A N 1
ATOM 2561 C CA . GLU A 1 331 ? -6.112 1.506 24.508 1.00 97.06 331 GLU A CA 1
ATOM 2562 C C . GLU A 1 331 ? -5.157 2.274 25.452 1.00 97.06 331 GLU A C 1
ATOM 2564 O O . GLU A 1 331 ? -4.033 1.834 25.692 1.00 97.06 331 GLU A O 1
ATOM 2569 N N . PRO A 1 332 ? -5.583 3.404 26.055 1.00 91.69 332 PRO A N 1
ATOM 2570 C CA . PRO A 1 332 ? -4.699 4.273 26.848 1.00 91.69 332 PRO A CA 1
ATOM 2571 C C . PRO A 1 332 ? -4.117 3.614 28.114 1.00 91.69 332 PRO A C 1
ATOM 2573 O O . PRO A 1 332 ? -3.236 4.178 28.750 1.00 91.69 332 PRO A O 1
ATOM 2576 N N . GLY A 1 333 ? -4.612 2.437 28.511 1.00 91.00 333 GLY A N 1
ATOM 2577 C CA . GLY A 1 333 ? -4.073 1.666 29.637 1.00 91.00 333 GLY A CA 1
ATOM 2578 C C . GLY A 1 333 ? -2.840 0.823 29.299 1.00 91.00 333 GLY A C 1
ATOM 2579 O O . GLY A 1 333 ? -2.354 0.123 30.177 1.00 91.00 333 GLY A O 1
ATOM 2580 N N . GLU A 1 334 ? -2.369 0.851 28.050 1.00 93.19 334 GLU A N 1
ATOM 2581 C CA . GLU A 1 334 ? -1.252 0.031 27.563 1.00 93.19 334 GLU A CA 1
ATOM 2582 C C . GLU A 1 334 ? 0.018 0.838 27.224 1.00 93.19 334 GLU A C 1
ATOM 2584 O O . GLU A 1 334 ? 0.922 0.313 26.586 1.00 93.19 334 GLU A O 1
ATOM 2589 N N . GLU A 1 335 ? 0.116 2.096 27.669 1.00 93.19 335 GLU A N 1
ATOM 2590 C CA . GLU A 1 335 ? 1.356 2.899 27.626 1.00 93.19 335 GLU A CA 1
ATOM 2591 C C . GLU A 1 335 ? 1.976 3.078 26.218 1.00 93.19 335 GLU A C 1
ATOM 2593 O O . GLU A 1 335 ? 3.167 2.858 25.995 1.00 93.19 335 GLU A O 1
ATOM 2598 N N . TRP A 1 336 ? 1.183 3.529 25.242 1.00 96.19 336 TRP A N 1
ATOM 2599 C CA . TRP A 1 336 ? 1.625 3.751 23.851 1.00 96.19 336 TRP A CA 1
ATOM 2600 C C . TRP A 1 336 ? 2.300 5.110 23.588 1.00 96.19 336 TRP A C 1
ATOM 2602 O O . TRP A 1 336 ? 2.649 5.422 22.447 1.00 96.19 336 TRP A O 1
ATOM 2612 N N . SER A 1 337 ? 2.515 5.913 24.628 1.00 93.88 337 SER A N 1
ATOM 2613 C CA . SER A 1 337 ? 3.197 7.210 24.569 1.00 93.88 337 SER A CA 1
ATOM 2614 C C . SER A 1 337 ? 4.618 7.129 25.137 1.00 93.88 337 SER A C 1
ATOM 2616 O O . SER A 1 337 ? 4.969 6.181 25.837 1.00 93.88 337 SER A O 1
ATOM 2618 N N . ILE A 1 338 ? 5.455 8.113 24.794 1.00 95.62 338 ILE A N 1
ATOM 2619 C CA . ILE A 1 338 ? 6.834 8.215 25.293 1.00 95.62 338 ILE A CA 1
ATOM 2620 C C . ILE A 1 338 ? 6.807 8.766 26.720 1.00 95.62 338 ILE A C 1
ATOM 2622 O O . ILE A 1 338 ? 6.297 9.869 26.936 1.00 95.62 338 ILE A O 1
ATOM 2626 N N . ASN A 1 339 ? 7.412 8.051 27.671 1.00 94.00 339 ASN A N 1
ATOM 2627 C CA . ASN A 1 339 ? 7.661 8.594 29.002 1.00 94.00 339 ASN A CA 1
ATOM 2628 C C . ASN A 1 339 ? 8.867 9.560 28.971 1.00 94.00 339 ASN A C 1
ATOM 2630 O O . ASN A 1 339 ? 9.982 9.117 28.698 1.00 94.00 339 ASN A O 1
ATOM 2634 N N . PRO A 1 340 ? 8.695 10.866 29.264 1.00 93.56 340 PRO A N 1
ATOM 2635 C CA . PRO A 1 340 ? 9.799 11.828 29.246 1.00 93.56 340 PRO A CA 1
ATOM 2636 C C . PRO A 1 340 ? 10.830 11.624 30.368 1.00 93.56 340 PRO A C 1
ATOM 2638 O O . PRO A 1 340 ? 11.880 12.264 30.336 1.00 93.56 340 PRO A O 1
ATOM 2641 N N . GLU A 1 341 ? 10.537 10.789 31.369 1.00 95.69 341 GLU A N 1
ATOM 2642 C CA . GLU A 1 341 ? 11.457 10.474 32.470 1.00 95.69 341 GLU A CA 1
ATOM 2643 C C . GLU A 1 341 ? 12.470 9.373 32.108 1.00 95.69 341 GLU A C 1
ATOM 2645 O O . GLU A 1 341 ? 13.489 9.235 32.784 1.00 95.69 341 GLU A O 1
ATOM 2650 N N . GLU A 1 342 ? 12.223 8.624 31.029 1.00 96.50 342 GLU A N 1
ATOM 2651 C CA . GLU A 1 342 ? 13.063 7.515 30.570 1.00 96.50 342 GLU A CA 1
ATOM 2652 C C . GLU A 1 342 ? 13.923 7.909 29.352 1.00 96.50 342 GLU A C 1
ATOM 2654 O O . GLU A 1 342 ? 13.570 8.824 28.598 1.00 96.50 342 GLU A O 1
ATOM 2659 N N . PRO A 1 343 ? 15.062 7.231 29.104 1.00 97.69 343 PRO A N 1
ATOM 2660 C CA . PRO A 1 343 ? 15.873 7.475 27.914 1.00 97.69 343 PRO A CA 1
ATOM 2661 C C . PRO A 1 343 ? 15.080 7.251 26.618 1.00 97.69 343 PRO A C 1
ATOM 2663 O O . PRO A 1 343 ? 14.476 6.194 26.421 1.00 97.69 343 PRO A O 1
ATOM 2666 N N . LEU A 1 344 ? 15.141 8.215 25.694 1.00 96.88 344 LEU A N 1
ATOM 2667 C CA . LEU A 1 344 ? 14.370 8.193 24.448 1.00 96.88 344 LEU A CA 1
ATOM 2668 C C . LEU A 1 344 ? 14.601 6.911 23.636 1.00 96.88 344 LEU A C 1
ATOM 2670 O O . LEU A 1 344 ? 13.653 6.301 23.149 1.00 96.88 344 LEU A O 1
ATOM 2674 N N . GLU A 1 345 ? 15.848 6.466 23.504 1.00 96.06 345 GLU A N 1
ATOM 2675 C CA . GLU A 1 345 ? 16.189 5.254 22.756 1.00 96.06 345 GLU A CA 1
ATOM 2676 C C . GLU A 1 345 ? 15.568 3.995 23.379 1.00 96.06 345 GLU A C 1
ATOM 2678 O O . GLU A 1 345 ? 15.162 3.079 22.652 1.00 96.06 345 GLU A O 1
ATOM 2683 N N . ALA A 1 346 ? 15.460 3.952 24.712 1.00 97.31 346 ALA A N 1
ATOM 2684 C CA . ALA A 1 346 ? 14.810 2.859 25.427 1.00 97.31 346 ALA A CA 1
ATOM 2685 C C . ALA A 1 346 ? 13.298 2.866 25.168 1.00 97.31 346 ALA A C 1
ATOM 2687 O O . ALA A 1 346 ? 12.738 1.824 24.828 1.00 97.31 346 ALA A O 1
ATOM 2688 N N . GLU A 1 347 ? 12.663 4.039 25.204 1.00 97.75 347 GLU A N 1
ATOM 2689 C CA . GLU A 1 347 ? 11.230 4.187 24.927 1.00 97.75 347 GLU A CA 1
ATOM 2690 C C . GLU A 1 347 ? 10.867 3.857 23.476 1.00 97.75 347 GLU A C 1
ATOM 2692 O O . GLU A 1 347 ? 9.910 3.125 23.221 1.00 97.75 347 GLU A O 1
ATOM 2697 N N . ILE A 1 348 ? 11.664 4.307 22.502 1.00 97.75 348 ILE A N 1
ATOM 2698 C CA . ILE A 1 348 ? 11.467 3.940 21.092 1.00 97.75 348 ILE A CA 1
ATOM 2699 C C . ILE A 1 348 ? 11.602 2.425 20.904 1.00 97.75 348 ILE A C 1
ATOM 2701 O O . ILE A 1 348 ? 10.820 1.815 20.169 1.00 97.75 348 ILE A O 1
ATOM 2705 N N . THR A 1 349 ? 12.574 1.804 21.576 1.00 97.81 349 THR A N 1
ATOM 2706 C CA . THR A 1 349 ? 12.764 0.349 21.534 1.00 97.81 349 THR A CA 1
ATOM 2707 C C . THR A 1 349 ? 11.572 -0.381 22.148 1.00 97.81 349 THR A C 1
ATOM 2709 O O . THR A 1 349 ? 11.055 -1.314 21.530 1.00 97.81 349 THR A O 1
ATOM 2712 N N . ARG A 1 350 ? 11.090 0.071 23.313 1.00 97.88 350 ARG A N 1
ATOM 2713 C CA . ARG A 1 350 ? 9.910 -0.474 23.995 1.00 97.88 350 ARG A CA 1
ATOM 2714 C C . ARG A 1 350 ? 8.677 -0.414 23.098 1.00 97.88 350 ARG A C 1
ATOM 2716 O O . ARG A 1 350 ? 8.052 -1.447 22.870 1.00 97.88 350 ARG A O 1
ATOM 2723 N N . LEU A 1 351 ? 8.370 0.754 22.529 1.00 98.25 351 LEU A N 1
ATOM 2724 C CA . LEU A 1 351 ? 7.215 0.943 21.646 1.00 98.25 351 LEU A CA 1
ATOM 2725 C C . LEU A 1 351 ? 7.275 0.030 20.414 1.00 98.25 351 LEU A C 1
ATOM 2727 O O . LEU A 1 351 ? 6.278 -0.604 20.069 1.00 98.25 351 LEU A O 1
ATOM 2731 N N . LYS A 1 352 ? 8.445 -0.089 19.768 1.00 98.12 352 LYS A N 1
ATOM 2732 C CA . LYS A 1 352 ? 8.633 -0.985 18.613 1.00 98.12 352 LYS A CA 1
ATOM 2733 C C . LYS A 1 352 ? 8.437 -2.454 18.990 1.00 98.12 352 LYS A C 1
ATOM 2735 O O . LYS A 1 352 ? 7.742 -3.172 18.276 1.00 98.12 352 LYS A O 1
ATOM 2740 N N . GLN A 1 353 ? 9.013 -2.898 20.109 1.00 98.06 353 GLN A N 1
ATOM 2741 C CA . GLN A 1 353 ? 8.865 -4.275 20.591 1.00 98.06 353 GLN A CA 1
ATOM 2742 C C . GLN A 1 353 ? 7.415 -4.594 20.962 1.00 98.06 353 GLN A C 1
ATOM 2744 O O . GLN A 1 353 ? 6.898 -5.640 20.577 1.00 98.06 353 GLN A O 1
ATOM 2749 N N . GLN A 1 354 ? 6.743 -3.680 21.662 1.00 97.94 354 GLN A N 1
ATOM 2750 C CA . GLN A 1 354 ? 5.345 -3.838 22.042 1.00 97.94 354 GLN A CA 1
ATOM 2751 C C . GLN A 1 354 ? 4.435 -3.890 20.809 1.00 97.94 354 GLN A C 1
ATOM 2753 O O . GLN A 1 354 ? 3.592 -4.782 20.710 1.00 97.94 354 GLN A O 1
ATOM 2758 N N . LEU A 1 355 ? 4.634 -2.999 19.832 1.00 98.12 355 LEU A N 1
ATOM 2759 C CA . LEU A 1 355 ? 3.865 -2.998 18.586 1.00 98.12 355 LEU A CA 1
ATOM 2760 C C . LEU A 1 355 ? 4.063 -4.287 17.781 1.00 98.12 355 LEU A C 1
ATOM 2762 O O . LEU A 1 355 ? 3.109 -4.783 17.180 1.00 98.12 355 LEU A O 1
ATOM 2766 N N . GLU A 1 356 ? 5.270 -4.855 17.781 1.00 96.94 356 GLU A N 1
ATOM 2767 C CA . GLU A 1 356 ? 5.554 -6.100 17.064 1.00 96.94 356 GLU A CA 1
ATOM 2768 C C . GLU A 1 356 ? 4.690 -7.264 17.574 1.00 96.94 356 GLU A C 1
ATOM 2770 O O . GLU A 1 356 ? 4.238 -8.080 16.777 1.00 96.94 356 GLU A O 1
ATOM 2775 N N . THR A 1 357 ? 4.334 -7.284 18.865 1.00 96.12 357 THR A N 1
ATOM 2776 C CA . THR A 1 357 ? 3.390 -8.281 19.414 1.00 96.12 357 THR A CA 1
ATOM 2777 C C . THR A 1 357 ? 1.968 -8.148 18.857 1.00 96.12 357 THR A C 1
ATOM 2779 O O . THR A 1 357 ? 1.196 -9.106 18.866 1.00 96.12 357 THR A O 1
ATOM 2782 N N . ARG A 1 358 ? 1.607 -6.960 18.355 1.00 96.50 358 ARG A N 1
ATOM 2783 C CA . ARG A 1 358 ? 0.300 -6.680 17.749 1.00 96.50 358 ARG A CA 1
ATOM 2784 C C . ARG A 1 358 ? 0.298 -6.903 16.244 1.00 96.50 358 ARG A C 1
ATOM 2786 O O . ARG A 1 358 ? -0.772 -7.113 15.675 1.00 96.50 358 ARG A O 1
ATOM 2793 N N . LYS A 1 359 ? 1.456 -6.826 15.590 1.00 95.88 359 LYS A N 1
ATOM 2794 C CA . LYS A 1 359 ? 1.585 -6.830 14.132 1.00 95.88 359 LYS A CA 1
ATOM 2795 C C . LYS A 1 359 ? 1.275 -8.213 13.557 1.00 95.88 359 LYS A C 1
ATOM 2797 O O . LYS A 1 359 ? 1.897 -9.212 13.896 1.00 95.88 359 LYS A O 1
ATOM 2802 N N . ILE A 1 360 ? 0.308 -8.262 12.650 1.00 93.62 360 ILE A N 1
ATOM 2803 C CA . ILE A 1 360 ? -0.064 -9.471 11.905 1.00 93.62 360 ILE A CA 1
ATOM 2804 C C . ILE A 1 360 ? 0.752 -9.547 10.618 1.00 93.62 360 ILE A C 1
ATOM 2806 O O . ILE A 1 360 ? 1.328 -10.585 10.300 1.00 93.62 360 ILE A O 1
ATOM 2810 N N . LEU A 1 361 ? 0.787 -8.433 9.886 1.00 93.00 361 LEU A N 1
ATOM 2811 C CA . LEU A 1 361 ? 1.377 -8.317 8.559 1.00 93.00 361 LEU A CA 1
ATOM 2812 C C . LEU A 1 361 ? 1.850 -6.878 8.337 1.00 93.00 361 LEU A C 1
ATOM 2814 O O . LEU A 1 361 ? 1.190 -5.940 8.777 1.00 93.00 361 LEU A O 1
ATOM 2818 N N . SER A 1 362 ? 2.935 -6.700 7.585 1.00 94.62 362 SER A N 1
ATOM 2819 C CA . SER A 1 362 ? 3.285 -5.428 6.945 1.00 94.62 362 SER A CA 1
ATOM 2820 C C . SER A 1 362 ? 3.894 -5.714 5.576 1.00 94.62 362 SER A C 1
ATOM 2822 O O . SER A 1 362 ? 4.869 -6.457 5.471 1.00 94.62 362 SER A O 1
ATOM 2824 N N . ILE A 1 363 ? 3.302 -5.159 4.519 1.00 95.81 363 ILE A N 1
ATOM 2825 C CA . ILE A 1 363 ? 3.729 -5.367 3.130 1.00 95.81 363 ILE A CA 1
ATOM 2826 C C . ILE A 1 363 ? 3.801 -4.049 2.368 1.00 95.81 363 ILE A C 1
ATOM 2828 O O . ILE A 1 363 ? 3.089 -3.094 2.677 1.00 95.81 363 ILE A O 1
ATOM 2832 N N . HIS A 1 364 ? 4.615 -4.029 1.315 1.00 97.38 364 HIS A N 1
ATOM 2833 C CA . HIS A 1 364 ? 4.638 -2.969 0.310 1.00 97.38 364 HIS A CA 1
ATOM 2834 C C . HIS A 1 364 ? 4.021 -3.485 -0.985 1.00 97.38 364 HIS A C 1
ATOM 2836 O O . HIS A 1 364 ? 4.425 -4.543 -1.454 1.00 97.38 364 HIS A O 1
ATOM 2842 N N . HIS A 1 365 ? 3.088 -2.740 -1.576 1.00 96.88 365 HIS A N 1
ATOM 2843 C CA . HIS A 1 365 ? 2.513 -3.049 -2.893 1.00 96.88 365 HIS A CA 1
ATOM 2844 C C . HIS A 1 365 ? 2.987 -2.100 -4.005 1.00 96.88 365 HIS A C 1
ATOM 2846 O O . HIS A 1 365 ? 2.654 -2.312 -5.173 1.00 96.88 365 HIS A O 1
ATOM 2852 N N . ASN A 1 366 ? 3.799 -1.098 -3.646 1.00 97.75 366 ASN A N 1
ATOM 2853 C CA . ASN A 1 366 ? 4.573 -0.264 -4.561 1.00 97.75 366 ASN A CA 1
ATOM 2854 C C . ASN A 1 366 ? 6.057 -0.320 -4.179 1.00 97.75 366 ASN A C 1
ATOM 2856 O O . ASN A 1 366 ? 6.506 0.452 -3.329 1.00 97.75 366 ASN A O 1
ATOM 2860 N N . ASN A 1 367 ? 6.823 -1.232 -4.771 1.00 98.12 367 ASN A N 1
ATOM 2861 C CA . ASN A 1 367 ? 8.258 -1.347 -4.512 1.00 98.12 367 ASN A CA 1
ATOM 2862 C C . ASN A 1 367 ? 9.005 -2.108 -5.616 1.00 98.12 367 ASN A C 1
ATOM 2864 O O . ASN A 1 367 ? 8.411 -2.700 -6.517 1.00 98.12 367 ASN A O 1
ATOM 2868 N N . LEU A 1 368 ? 10.328 -2.096 -5.505 1.00 97.69 368 LEU A N 1
ATOM 2869 C CA . LEU A 1 368 ? 11.263 -2.922 -6.247 1.00 97.69 368 LEU A CA 1
ATOM 2870 C C . LEU A 1 368 ? 11.816 -4.005 -5.321 1.00 97.69 368 LEU A C 1
ATOM 2872 O O . LEU A 1 368 ? 12.206 -3.718 -4.192 1.00 97.69 368 LEU A O 1
ATOM 2876 N N . THR A 1 369 ? 11.918 -5.235 -5.812 1.00 96.88 369 THR A N 1
ATOM 2877 C CA . THR A 1 369 ? 12.658 -6.303 -5.127 1.00 96.88 369 THR A CA 1
ATOM 2878 C C . THR A 1 369 ? 13.517 -7.077 -6.112 1.00 96.88 369 THR A C 1
ATOM 2880 O O . THR A 1 369 ? 13.049 -7.405 -7.202 1.00 96.88 369 THR A O 1
ATOM 2883 N N . THR A 1 370 ? 14.732 -7.441 -5.713 1.00 95.75 370 THR A N 1
ATOM 2884 C CA . THR A 1 370 ? 15.543 -8.417 -6.451 1.00 95.75 370 THR A CA 1
ATOM 2885 C C . THR A 1 370 ? 15.046 -9.826 -6.137 1.00 95.75 370 THR A C 1
ATOM 2887 O O . THR A 1 370 ? 14.934 -10.198 -4.971 1.00 95.75 370 THR A O 1
ATOM 2890 N N . VAL A 1 371 ? 14.740 -10.614 -7.167 1.00 94.44 371 VAL A N 1
ATOM 2891 C CA . VAL A 1 371 ? 14.198 -11.975 -7.033 1.00 94.44 371 VAL A CA 1
ATOM 2892 C C . VAL A 1 371 ? 14.954 -12.964 -7.912 1.00 94.44 371 VAL A C 1
ATOM 2894 O O . VAL A 1 371 ? 15.508 -12.590 -8.944 1.00 94.44 371 VAL A O 1
ATOM 2897 N N . SER A 1 372 ? 14.947 -14.239 -7.525 1.00 93.19 372 SER A N 1
ATOM 2898 C CA . SER A 1 372 ? 15.415 -15.330 -8.388 1.00 93.19 372 SER A CA 1
ATOM 2899 C C . SER A 1 372 ? 14.425 -15.551 -9.532 1.00 93.19 372 SER A C 1
ATOM 2901 O O . SER A 1 372 ? 13.211 -15.553 -9.308 1.00 93.19 372 SER A O 1
ATOM 2903 N N . TRP A 1 373 ? 14.922 -15.716 -10.761 1.00 92.38 373 TRP A N 1
ATOM 2904 C CA . TRP A 1 373 ? 14.073 -15.833 -11.947 1.00 92.38 373 TRP A CA 1
ATOM 2905 C C . TRP A 1 373 ? 14.621 -16.834 -12.981 1.00 92.38 373 TRP A C 1
ATOM 2907 O O . TRP A 1 373 ? 15.787 -16.725 -13.366 1.00 92.38 373 TRP A O 1
ATOM 2917 N N . PRO A 1 374 ? 13.809 -17.773 -13.509 1.00 90.75 374 PRO A N 1
ATOM 2918 C CA . PRO A 1 374 ? 12.381 -17.970 -13.242 1.00 90.75 374 PRO A CA 1
ATOM 2919 C C . PRO A 1 374 ? 12.123 -18.493 -11.814 1.00 90.75 374 PRO A C 1
ATOM 2921 O O . PRO A 1 374 ? 12.924 -19.262 -11.291 1.00 90.75 374 PRO A O 1
ATOM 2924 N N . PRO A 1 375 ? 11.028 -18.078 -11.157 1.00 89.19 375 PRO A N 1
ATOM 2925 C CA . PRO A 1 375 ? 10.864 -18.250 -9.711 1.00 89.19 375 PRO A CA 1
ATOM 2926 C C . PRO A 1 375 ? 10.464 -19.672 -9.297 1.00 89.19 375 PRO A C 1
ATOM 2928 O O . PRO A 1 375 ? 10.523 -20.012 -8.118 1.00 89.19 375 PRO A O 1
ATOM 2931 N N . ASN A 1 376 ? 10.051 -20.497 -10.259 1.00 82.88 376 ASN A N 1
ATOM 2932 C CA . ASN A 1 376 ? 9.672 -21.894 -10.073 1.00 82.88 376 ASN A CA 1
ATOM 2933 C C . ASN A 1 376 ? 10.855 -22.867 -10.219 1.00 82.88 376 ASN A C 1
ATOM 2935 O O . ASN A 1 376 ? 10.655 -24.070 -10.094 1.00 82.88 376 ASN A O 1
ATOM 2939 N N . ASP A 1 377 ? 12.059 -22.371 -10.517 1.00 83.69 377 ASP A N 1
ATOM 2940 C CA . ASP A 1 377 ? 13.277 -23.176 -10.587 1.00 83.69 377 ASP A CA 1
ATOM 2941 C C . ASP A 1 377 ? 14.156 -22.892 -9.356 1.00 83.69 377 ASP A C 1
ATOM 2943 O O . ASP A 1 377 ? 14.841 -21.869 -9.324 1.00 83.69 377 ASP A O 1
ATOM 2947 N N . PRO A 1 378 ? 14.171 -23.773 -8.339 1.00 80.88 378 PRO A N 1
ATOM 2948 C CA . PRO A 1 378 ? 14.978 -23.566 -7.137 1.00 80.88 378 PRO A CA 1
ATOM 2949 C C . PRO A 1 378 ? 16.491 -23.650 -7.395 1.00 80.88 378 PRO A C 1
ATOM 2951 O O . PRO A 1 378 ? 17.269 -23.277 -6.522 1.00 80.88 378 PRO A O 1
ATOM 2954 N N . SER A 1 379 ? 16.922 -24.134 -8.567 1.00 84.31 379 SER A N 1
ATOM 2955 C CA . SER A 1 379 ? 18.337 -24.206 -8.950 1.00 84.31 379 SER A CA 1
ATOM 2956 C C . SER A 1 379 ? 18.840 -22.949 -9.666 1.00 84.31 379 SER A C 1
ATOM 2958 O O . SER A 1 379 ? 20.043 -22.821 -9.909 1.00 84.31 379 SER A O 1
ATOM 2960 N N . THR A 1 380 ? 17.947 -22.009 -10.004 1.00 85.62 380 THR A N 1
ATOM 2961 C CA . THR A 1 380 ? 18.343 -20.801 -10.729 1.00 85.62 380 THR A CA 1
ATOM 2962 C C . THR A 1 380 ? 19.247 -19.914 -9.875 1.00 85.62 380 THR A C 1
ATOM 2964 O O . THR A 1 380 ? 18.933 -19.557 -8.743 1.00 85.62 380 THR A O 1
ATOM 2967 N N . THR A 1 381 ? 20.370 -19.499 -10.452 1.00 85.81 381 THR A N 1
ATOM 2968 C CA . THR A 1 381 ? 21.244 -18.454 -9.896 1.00 85.81 381 THR A CA 1
ATOM 2969 C C . THR A 1 381 ? 20.980 -17.091 -10.531 1.00 85.81 381 THR A C 1
ATOM 2971 O O . THR A 1 381 ? 21.585 -16.091 -10.146 1.00 85.81 381 THR A O 1
ATOM 2974 N N . LYS A 1 382 ? 20.087 -17.037 -11.528 1.00 90.12 382 LYS A N 1
ATOM 2975 C CA . LYS A 1 382 ? 19.755 -15.807 -12.243 1.00 90.12 382 LYS A CA 1
ATOM 2976 C C . LYS A 1 382 ? 18.815 -14.964 -11.396 1.00 90.12 382 LYS A C 1
ATOM 2978 O O . LYS A 1 382 ? 17.794 -15.453 -10.911 1.00 90.12 382 LYS A O 1
ATOM 2983 N N . THR A 1 383 ? 19.127 -13.680 -11.293 1.00 94.00 383 THR A N 1
ATOM 2984 C CA . THR A 1 383 ? 18.281 -12.692 -10.629 1.00 94.00 383 THR A CA 1
ATOM 2985 C C . THR A 1 383 ? 17.581 -11.790 -11.643 1.00 94.00 383 THR A C 1
ATOM 2987 O O . THR A 1 383 ? 17.979 -11.675 -12.806 1.00 94.00 383 THR A O 1
ATOM 2990 N N . ALA A 1 384 ? 16.492 -11.176 -11.199 1.00 96.25 384 ALA A N 1
ATOM 2991 C CA . ALA A 1 384 ? 15.736 -10.163 -11.917 1.00 96.25 384 ALA A CA 1
ATOM 2992 C C . ALA A 1 384 ? 15.238 -9.099 -10.931 1.00 96.25 384 ALA A C 1
ATOM 2994 O O . ALA A 1 384 ? 15.124 -9.355 -9.729 1.00 96.25 384 ALA A O 1
ATOM 2995 N N . PHE A 1 385 ? 14.904 -7.921 -11.445 1.00 97.75 385 PHE A N 1
ATOM 2996 C CA . PHE A 1 385 ? 14.222 -6.882 -10.688 1.00 97.75 385 PHE A CA 1
ATOM 2997 C C . PHE A 1 385 ? 12.719 -7.007 -10.902 1.00 97.75 385 PHE A C 1
ATOM 2999 O O . PHE A 1 385 ? 12.223 -6.905 -12.022 1.00 97.75 385 P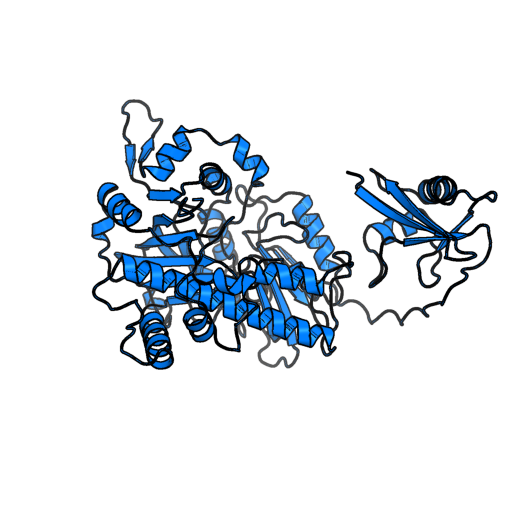HE A O 1
ATOM 3006 N N . LEU A 1 386 ? 11.988 -7.221 -9.817 1.00 98.00 386 LEU A N 1
ATOM 3007 C CA . LEU A 1 386 ? 10.536 -7.255 -9.806 1.00 98.00 386 LEU A CA 1
ATOM 3008 C C . LEU A 1 386 ? 10.011 -5.920 -9.281 1.00 98.00 386 LEU A C 1
ATOM 3010 O O . LEU A 1 386 ? 10.156 -5.608 -8.099 1.00 98.00 386 LEU A O 1
ATOM 3014 N N . HIS A 1 387 ? 9.395 -5.155 -10.176 1.00 98.31 387 HIS A N 1
ATOM 3015 C CA . HIS A 1 387 ? 8.700 -3.911 -9.878 1.00 98.31 387 HIS A CA 1
ATOM 3016 C C . HIS A 1 387 ? 7.229 -4.232 -9.614 1.00 98.31 387 HIS A C 1
ATOM 3018 O O . HIS A 1 387 ? 6.575 -4.880 -10.437 1.00 98.31 387 HIS A O 1
ATOM 3024 N N . ARG A 1 388 ? 6.699 -3.770 -8.484 1.00 98.31 388 ARG A N 1
ATOM 3025 C CA . ARG A 1 388 ? 5.287 -3.884 -8.115 1.00 98.31 388 ARG A CA 1
ATOM 3026 C C . ARG A 1 388 ? 4.654 -2.504 -8.095 1.00 98.31 388 ARG A C 1
ATOM 3028 O O . ARG A 1 388 ? 5.230 -1.578 -7.524 1.00 98.31 388 ARG A O 1
ATOM 3035 N N . LYS A 1 389 ? 3.466 -2.385 -8.688 1.00 97.06 389 LYS A N 1
ATOM 3036 C CA . LYS A 1 389 ? 2.642 -1.177 -8.619 1.00 97.06 389 LYS A CA 1
ATOM 3037 C C . LYS A 1 389 ? 1.187 -1.550 -8.437 1.00 97.06 389 LYS A C 1
ATOM 3039 O O . LYS A 1 389 ? 0.511 -1.982 -9.371 1.00 97.06 389 LYS A O 1
ATOM 3044 N N . GLY A 1 390 ? 0.712 -1.396 -7.210 1.00 96.12 390 GLY A N 1
ATOM 3045 C CA . GLY A 1 390 ? -0.553 -1.970 -6.785 1.00 96.12 390 GLY A CA 1
ATOM 3046 C C . GLY A 1 390 ? -0.537 -3.492 -6.893 1.00 96.12 390 GLY A C 1
ATOM 3047 O O . GLY A 1 390 ? -1.485 -4.073 -7.396 1.00 96.12 390 GLY A O 1
ATOM 3048 N N . ALA A 1 391 ? 0.548 -4.140 -6.480 1.00 96.88 391 ALA A N 1
ATOM 3049 C CA . ALA A 1 391 ? 0.627 -5.595 -6.444 1.00 96.88 391 ALA A CA 1
ATOM 3050 C C . ALA A 1 391 ? 1.205 -6.021 -5.098 1.00 96.88 391 ALA A C 1
ATOM 3052 O O . ALA A 1 391 ? 2.300 -5.597 -4.740 1.00 96.88 391 ALA A O 1
ATOM 3053 N N . ALA A 1 392 ? 0.476 -6.828 -4.335 1.00 95.88 392 ALA A N 1
ATOM 3054 C CA . ALA A 1 392 ? 0.952 -7.342 -3.061 1.00 95.88 392 ALA A CA 1
ATOM 3055 C C . ALA A 1 392 ? 1.994 -8.445 -3.302 1.00 95.88 392 ALA A C 1
ATOM 3057 O O . ALA A 1 392 ? 1.780 -9.300 -4.166 1.00 95.88 392 ALA A O 1
ATOM 3058 N N . PRO A 1 393 ? 3.119 -8.472 -2.568 1.00 95.19 393 PRO A N 1
ATOM 3059 C CA . PRO A 1 393 ? 4.018 -9.613 -2.591 1.00 95.19 393 PRO A CA 1
ATOM 3060 C C . PRO A 1 393 ? 3.278 -10.845 -2.077 1.00 95.19 393 PRO A C 1
ATOM 3062 O O . PRO A 1 393 ? 2.284 -10.733 -1.360 1.00 95.19 393 PRO A O 1
ATOM 3065 N N . VAL A 1 394 ? 3.804 -12.023 -2.399 1.00 87.62 394 VAL A N 1
ATOM 3066 C CA . VAL A 1 394 ? 3.354 -13.282 -1.803 1.00 87.62 394 VAL A CA 1
ATOM 3067 C C . VAL A 1 394 ? 4.382 -13.739 -0.761 1.00 87.62 394 VAL A C 1
ATOM 3069 O O . VAL A 1 394 ? 5.272 -14.534 -1.079 1.00 87.62 394 VAL A O 1
ATOM 3072 N N . PRO A 1 395 ? 4.347 -13.184 0.467 1.00 70.06 395 PRO A N 1
ATOM 3073 C CA . PRO A 1 395 ? 5.317 -13.489 1.505 1.00 70.06 395 PRO A CA 1
ATOM 3074 C C . PRO A 1 395 ? 4.994 -14.843 2.134 1.00 70.06 395 PRO A C 1
ATOM 3076 O O . PRO A 1 395 ? 4.331 -14.909 3.157 1.00 70.06 395 PRO A O 1
ATOM 3079 N N . GLY A 1 396 ? 5.473 -15.935 1.540 1.00 68.62 396 GLY A N 1
ATOM 3080 C CA . GLY A 1 396 ? 5.512 -17.228 2.229 1.00 68.62 396 GLY A CA 1
ATOM 3081 C C . GLY A 1 396 ? 4.181 -17.640 2.882 1.00 68.62 396 GLY A C 1
ATOM 3082 O O . GLY A 1 396 ? 3.096 -17.470 2.325 1.00 68.62 396 GLY A O 1
ATOM 3083 N N . ASN A 1 397 ? 4.288 -18.172 4.098 1.00 69.31 397 ASN A N 1
ATOM 3084 C CA . ASN A 1 397 ? 3.148 -18.611 4.886 1.00 69.31 397 ASN A CA 1
ATOM 3085 C C . ASN A 1 397 ? 2.473 -17.446 5.629 1.00 69.31 397 ASN A C 1
ATOM 3087 O O . ASN A 1 397 ? 2.519 -17.368 6.856 1.00 69.31 397 ASN A O 1
ATOM 3091 N N . SER A 1 398 ? 1.898 -16.496 4.894 1.00 74.56 398 SER A N 1
ATOM 3092 C CA . SER A 1 398 ? 1.225 -15.331 5.478 1.00 74.56 398 SER A CA 1
ATOM 3093 C C . SER A 1 398 ? -0.146 -15.081 4.866 1.00 74.56 398 SER A C 1
ATOM 3095 O O . SER A 1 398 ? -0.390 -15.330 3.685 1.00 74.56 398 SER A O 1
ATOM 3097 N N . LEU A 1 399 ? -1.029 -14.560 5.710 1.00 87.81 399 LEU A N 1
ATOM 3098 C CA . LEU A 1 399 ? -2.313 -13.991 5.340 1.00 87.81 399 LEU A CA 1
ATOM 3099 C C . LEU A 1 399 ? -2.099 -12.734 4.494 1.00 87.81 399 LEU A C 1
ATOM 3101 O O . LEU A 1 399 ? -1.259 -11.906 4.842 1.00 87.81 399 LEU A O 1
ATOM 3105 N N . LEU A 1 400 ? -2.890 -12.557 3.434 1.00 91.94 400 LEU A N 1
ATOM 3106 C CA . LEU A 1 400 ? -2.905 -11.318 2.657 1.00 91.94 400 LEU A CA 1
ATOM 3107 C C . LEU A 1 400 ? -4.286 -10.644 2.682 1.00 91.94 400 LEU A C 1
ATOM 3109 O O . LEU A 1 400 ? -5.282 -11.300 2.368 1.00 91.94 400 LEU A O 1
ATOM 3113 N N . PRO A 1 401 ? -4.363 -9.341 3.015 1.00 94.00 401 PRO A N 1
ATOM 3114 C CA . PRO A 1 401 ? -5.580 -8.557 2.866 1.00 94.00 401 PRO A CA 1
ATOM 3115 C C . PRO A 1 401 ? -5.883 -8.313 1.389 1.00 94.00 401 PRO A C 1
ATOM 3117 O O . PRO A 1 401 ? -5.026 -7.827 0.651 1.00 94.00 401 PRO A O 1
ATOM 3120 N N . LEU A 1 402 ? -7.131 -8.547 0.990 1.00 95.75 402 LEU A N 1
ATOM 3121 C CA . LEU A 1 402 ? -7.707 -8.003 -0.237 1.00 95.75 402 LEU A CA 1
ATOM 3122 C C . LEU A 1 402 ? -8.782 -6.969 0.128 1.00 95.75 402 LEU A C 1
ATOM 3124 O O . LEU A 1 402 ? -9.962 -7.320 0.225 1.00 95.75 402 LEU A O 1
ATOM 3128 N N . PRO A 1 403 ? -8.399 -5.711 0.407 1.00 93.81 403 PRO A N 1
ATOM 3129 C CA . PRO A 1 403 ? -9.360 -4.646 0.642 1.00 93.81 403 PRO A CA 1
ATOM 3130 C C . PRO A 1 403 ? -9.984 -4.188 -0.678 1.00 93.81 403 PRO A C 1
ATOM 3132 O O . PRO A 1 403 ? -9.417 -4.358 -1.757 1.00 93.81 403 PRO A O 1
ATOM 3135 N N . SER A 1 404 ? -11.124 -3.519 -0.596 1.00 86.19 404 SER A N 1
ATOM 3136 C CA . SER A 1 404 ? -11.657 -2.763 -1.726 1.00 86.19 404 SER A CA 1
ATOM 3137 C C . SER A 1 404 ? -11.714 -1.285 -1.380 1.00 86.19 404 SER A C 1
ATOM 3139 O O . SER A 1 404 ? -10.711 -0.581 -1.495 1.00 86.19 404 SER A O 1
ATOM 3141 N N . SER A 1 405 ? -12.868 -0.826 -0.919 1.00 81.38 405 SER A N 1
ATOM 3142 C CA . SER A 1 405 ? -13.135 0.560 -0.576 1.00 81.38 405 SER A CA 1
ATOM 3143 C C . SER A 1 405 ? -13.806 0.651 0.793 1.00 81.38 405 SER A C 1
ATOM 3145 O O . SER A 1 405 ? -14.196 -0.355 1.390 1.00 81.38 405 SER A O 1
ATOM 3147 N N . ARG A 1 406 ? -13.972 1.871 1.298 1.00 76.25 406 ARG A N 1
ATOM 3148 C CA . ARG A 1 406 ? -14.590 2.127 2.606 1.00 76.25 406 ARG A CA 1
ATOM 3149 C C . ARG A 1 406 ? -15.973 1.467 2.701 1.00 76.25 406 ARG A C 1
ATOM 3151 O O . ARG A 1 406 ? -16.830 1.696 1.850 1.00 76.25 406 ARG A O 1
ATOM 3158 N N . GLY A 1 407 ? -16.202 0.675 3.744 1.00 73.56 407 GLY A N 1
ATOM 3159 C CA . GLY A 1 407 ? -17.491 0.009 3.976 1.00 73.56 407 GLY A CA 1
ATOM 3160 C C . GLY A 1 407 ? -17.695 -1.312 3.225 1.00 73.56 407 GLY A C 1
ATOM 3161 O O . GLY A 1 407 ? -18.736 -1.940 3.395 1.00 73.56 407 GLY A O 1
ATOM 3162 N N . THR A 1 408 ? -16.715 -1.763 2.438 1.00 86.25 408 THR A N 1
ATOM 3163 C CA . THR A 1 408 ? -16.706 -3.118 1.860 1.00 86.25 408 THR A CA 1
ATOM 3164 C C . THR A 1 408 ? -15.827 -4.054 2.697 1.00 86.25 408 THR A C 1
ATOM 3166 O O . THR A 1 408 ? -14.802 -3.601 3.206 1.00 86.25 408 THR A O 1
ATOM 3169 N N . PRO A 1 409 ? -16.182 -5.341 2.861 1.00 92.62 409 PRO A N 1
ATOM 3170 C CA . PRO A 1 409 ? -15.330 -6.287 3.577 1.00 92.62 409 PRO A CA 1
ATOM 3171 C C . PRO A 1 409 ? -13.949 -6.444 2.928 1.00 92.62 409 PRO A C 1
ATOM 3173 O O . PRO A 1 409 ? -13.833 -6.525 1.704 1.00 92.62 409 PRO A O 1
ATOM 3176 N N . THR A 1 410 ? -12.911 -6.571 3.753 1.00 95.94 410 THR A N 1
ATOM 3177 C CA . THR A 1 410 ? -11.595 -7.046 3.318 1.00 95.94 410 THR A CA 1
ATOM 3178 C C . THR A 1 410 ? -11.598 -8.566 3.323 1.00 95.94 410 THR A C 1
ATOM 3180 O O . THR A 1 410 ? -11.812 -9.183 4.366 1.00 95.94 410 THR A O 1
ATOM 3183 N N . LEU A 1 411 ? -11.335 -9.188 2.174 1.00 96.00 411 LEU A N 1
ATOM 3184 C CA . LEU A 1 411 ? -11.226 -10.644 2.096 1.00 96.00 411 LEU A CA 1
ATOM 3185 C C . LEU A 1 411 ? -9.845 -11.112 2.567 1.00 96.00 411 LEU A C 1
ATOM 3187 O O . LEU A 1 411 ? -8.833 -10.443 2.349 1.00 96.00 411 LEU A O 1
ATOM 3191 N N . LEU A 1 412 ? -9.818 -12.273 3.219 1.00 94.44 412 LEU A N 1
ATOM 3192 C CA . LEU A 1 412 ? -8.613 -12.896 3.753 1.00 94.44 412 LEU A CA 1
ATOM 3193 C C . LEU A 1 412 ? -8.086 -13.923 2.748 1.00 94.44 412 LEU A C 1
ATOM 3195 O O . LEU A 1 412 ? -8.710 -14.969 2.549 1.00 94.44 412 LEU A O 1
ATOM 3199 N N . LEU A 1 413 ? -6.957 -13.633 2.099 1.00 93.56 413 LEU A N 1
ATOM 3200 C CA . LEU A 1 413 ? -6.364 -14.520 1.100 1.00 93.56 413 LEU A CA 1
ATOM 3201 C C . LEU A 1 413 ? -5.278 -15.414 1.706 1.00 93.56 413 LEU A C 1
ATOM 3203 O O . LEU A 1 413 ? -4.345 -14.934 2.351 1.00 93.56 413 LEU A O 1
ATOM 3207 N N . HIS A 1 414 ? -5.368 -16.711 1.416 1.00 92.06 414 HIS A N 1
ATOM 3208 C CA . HIS A 1 414 ? -4.310 -17.694 1.627 1.00 92.06 414 HIS A CA 1
ATOM 3209 C C . HIS A 1 414 ? -3.651 -18.046 0.287 1.00 92.06 414 HIS A C 1
ATOM 3211 O O . HIS A 1 414 ? -4.290 -18.709 -0.539 1.00 92.06 414 HIS A O 1
ATOM 3217 N N . PRO A 1 415 ? -2.403 -17.614 0.041 1.00 92.44 415 PRO A N 1
ATOM 3218 C CA . PRO A 1 415 ? -1.681 -17.964 -1.177 1.00 92.44 415 PRO A CA 1
ATOM 3219 C C . PRO A 1 415 ? -1.505 -19.476 -1.343 1.00 92.44 415 PRO A C 1
ATOM 3221 O O . PRO A 1 415 ? -1.190 -20.185 -0.394 1.00 92.44 415 PRO A O 1
ATOM 3224 N N . LEU A 1 416 ? -1.678 -19.973 -2.567 1.00 91.25 416 LEU A N 1
ATOM 3225 C CA . LEU A 1 416 ? -1.480 -21.382 -2.912 1.00 91.25 416 LEU A CA 1
ATOM 3226 C C . LEU A 1 416 ? -0.097 -21.608 -3.534 1.00 91.25 416 LEU A C 1
ATOM 3228 O O . LEU A 1 416 ? 0.438 -20.677 -4.134 1.00 91.25 416 LEU A O 1
ATOM 3232 N N . PRO A 1 417 ? 0.461 -22.839 -3.503 1.00 89.81 417 PRO A N 1
ATOM 3233 C CA . PRO A 1 417 ? 1.787 -23.145 -4.058 1.00 89.81 417 PRO A CA 1
ATOM 3234 C C . PRO A 1 417 ? 2.031 -22.610 -5.480 1.00 89.81 417 PRO A C 1
ATOM 3236 O O . PRO A 1 417 ? 3.116 -22.130 -5.791 1.00 89.81 417 PRO A O 1
ATOM 3239 N N . ALA A 1 418 ? 1.005 -22.586 -6.336 1.00 88.88 418 ALA A N 1
ATOM 3240 C CA . ALA A 1 418 ? 1.111 -22.045 -7.692 1.00 88.88 418 ALA A CA 1
ATOM 3241 C C . ALA A 1 418 ? 1.484 -20.547 -7.750 1.00 88.88 418 ALA A C 1
ATOM 3243 O O . ALA A 1 418 ? 2.034 -20.100 -8.756 1.00 88.88 418 ALA A O 1
ATOM 3244 N N . ALA A 1 419 ? 1.228 -19.779 -6.687 1.00 87.94 419 ALA A N 1
ATOM 3245 C CA . ALA A 1 419 ? 1.595 -18.370 -6.552 1.00 87.94 419 ALA A CA 1
ATOM 3246 C C . ALA A 1 419 ? 2.935 -18.142 -5.824 1.00 87.94 419 ALA A C 1
ATOM 3248 O O . ALA A 1 419 ? 3.425 -17.009 -5.802 1.00 87.94 419 ALA A O 1
ATOM 3249 N N . MET A 1 420 ? 3.518 -19.194 -5.237 1.00 85.75 420 MET A N 1
ATOM 3250 C CA . MET A 1 420 ? 4.673 -19.126 -4.337 1.00 85.75 420 MET A CA 1
ATOM 3251 C C . MET A 1 420 ? 6.006 -19.315 -5.071 1.00 85.75 420 MET A C 1
ATOM 3253 O O . MET A 1 420 ? 6.071 -20.060 -6.052 1.00 85.75 420 MET A O 1
ATOM 3257 N N . PRO A 1 421 ? 7.111 -18.738 -4.566 1.00 84.56 421 PRO A N 1
ATOM 3258 C CA . PRO A 1 421 ? 8.444 -19.072 -5.062 1.00 84.56 421 PRO A CA 1
ATOM 3259 C C . PRO A 1 421 ? 8.777 -20.556 -4.819 1.00 84.56 421 PRO A C 1
ATOM 3261 O O . PRO A 1 421 ? 8.297 -21.172 -3.868 1.00 84.56 421 PRO A O 1
ATOM 3264 N N . GLY A 1 422 ? 9.587 -21.147 -5.699 1.00 82.62 422 GLY A N 1
ATOM 3265 C CA . GLY A 1 422 ? 10.054 -22.537 -5.628 1.00 82.62 422 GLY A CA 1
ATOM 3266 C C . GLY A 1 422 ? 9.030 -23.602 -6.040 1.00 82.62 422 GLY A C 1
ATOM 3267 O O . GLY A 1 422 ? 9.425 -24.685 -6.459 1.00 82.62 422 GLY A O 1
ATOM 3268 N N . THR A 1 423 ? 7.730 -23.303 -5.969 1.00 79.19 423 THR A N 1
ATOM 3269 C CA . THR A 1 423 ? 6.641 -24.219 -6.376 1.00 79.19 423 THR A CA 1
ATOM 3270 C C . THR A 1 423 ? 5.789 -23.674 -7.527 1.00 79.19 423 THR A C 1
ATOM 3272 O O . THR A 1 423 ? 5.146 -24.447 -8.235 1.00 79.19 423 THR A O 1
ATOM 3275 N N . GLY A 1 424 ? 5.839 -22.365 -7.776 1.00 87.44 424 GLY A N 1
ATOM 3276 C CA . GLY A 1 424 ? 5.132 -21.686 -8.854 1.00 87.44 424 GLY A CA 1
ATOM 3277 C C . GLY A 1 424 ? 5.634 -20.252 -9.013 1.00 87.44 424 GLY A C 1
ATOM 3278 O O . GLY A 1 424 ? 6.829 -20.009 -9.180 1.00 87.44 424 GLY A O 1
ATOM 3279 N N . GLY A 1 425 ? 4.727 -19.279 -9.009 1.00 88.69 425 GLY A N 1
ATOM 3280 C CA . GLY A 1 425 ? 5.094 -17.867 -8.913 1.00 88.69 425 GLY A CA 1
ATOM 3281 C C . GLY A 1 425 ? 5.410 -17.184 -10.243 1.00 88.69 425 GLY A C 1
ATOM 3282 O O . GLY A 1 425 ? 5.489 -15.958 -10.295 1.00 88.69 425 GLY A O 1
ATOM 3283 N N . ARG A 1 426 ? 5.606 -17.945 -11.331 1.00 91.31 426 ARG A N 1
ATOM 3284 C CA . ARG A 1 426 ? 5.958 -17.379 -12.643 1.00 91.31 426 ARG A CA 1
ATOM 3285 C C . ARG A 1 426 ? 4.787 -16.617 -13.255 1.00 91.31 426 ARG A C 1
ATOM 3287 O O . ARG A 1 426 ? 4.961 -15.468 -13.634 1.00 91.31 426 ARG A O 1
ATOM 3294 N N . ILE A 1 427 ? 3.600 -17.223 -13.305 1.00 91.19 427 ILE A N 1
ATOM 3295 C CA . ILE A 1 427 ? 2.423 -16.641 -13.976 1.00 91.19 427 ILE A CA 1
ATOM 3296 C C . ILE A 1 427 ? 1.917 -15.361 -13.300 1.00 91.19 427 ILE A C 1
ATOM 3298 O O . ILE A 1 427 ? 1.398 -14.478 -13.967 1.00 91.19 427 ILE A O 1
ATOM 3302 N N . ASN A 1 428 ? 2.095 -15.242 -11.984 1.00 93.88 428 ASN A N 1
ATOM 3303 C CA . ASN A 1 428 ? 1.682 -14.094 -11.177 1.00 93.88 428 ASN A CA 1
ATOM 3304 C C . ASN A 1 428 ? 2.859 -13.194 -10.771 1.00 93.88 428 ASN A C 1
ATOM 3306 O O . ASN A 1 428 ? 2.681 -12.281 -9.966 1.00 93.88 428 ASN A O 1
ATOM 3310 N N . ALA A 1 429 ? 4.063 -13.479 -11.283 1.00 95.44 429 ALA A N 1
ATOM 3311 C CA . ALA A 1 429 ? 5.314 -12.815 -10.925 1.00 95.44 429 ALA A CA 1
ATOM 3312 C C . ALA A 1 429 ? 5.438 -12.566 -9.407 1.00 95.44 429 ALA A C 1
ATOM 3314 O O . ALA A 1 429 ? 5.663 -11.441 -8.953 1.00 95.44 429 ALA A O 1
ATOM 3315 N N . LEU A 1 430 ? 5.240 -13.630 -8.618 1.00 94.88 430 LEU A N 1
ATOM 3316 C CA . LEU A 1 430 ? 5.350 -13.629 -7.153 1.00 94.88 430 LEU A CA 1
ATOM 3317 C C . LEU A 1 430 ? 4.506 -12.545 -6.464 1.00 94.88 430 LEU A C 1
ATOM 3319 O O . LEU A 1 430 ? 4.944 -11.934 -5.478 1.00 94.88 430 LEU A O 1
ATOM 3323 N N . SER A 1 431 ? 3.328 -12.262 -7.025 1.00 96.56 431 SER A N 1
ATOM 3324 C CA . SER A 1 431 ? 2.443 -11.199 -6.555 1.00 96.56 431 SER A CA 1
ATOM 3325 C C . SER A 1 431 ? 0.962 -11.576 -6.651 1.00 96.56 431 SER A C 1
ATOM 3327 O O . SER A 1 431 ? 0.571 -12.440 -7.434 1.00 96.56 431 SER A O 1
ATOM 3329 N N . LEU A 1 432 ? 0.134 -10.929 -5.839 1.00 96.81 432 LEU A N 1
ATOM 3330 C CA . LEU A 1 432 ? -1.327 -11.021 -5.839 1.00 96.81 432 LEU A CA 1
ATOM 3331 C C . LEU A 1 432 ? -1.927 -9.605 -5.875 1.00 96.81 432 LEU A C 1
ATOM 3333 O O . LEU A 1 432 ? -1.195 -8.639 -5.635 1.00 96.81 432 LEU A O 1
ATOM 3337 N N . PRO A 1 433 ? -3.225 -9.442 -6.194 1.00 96.44 433 PRO A N 1
ATOM 3338 C CA . PRO A 1 433 ? -3.897 -8.149 -6.085 1.00 96.44 433 PRO A CA 1
ATOM 3339 C C . PRO A 1 433 ? -3.677 -7.503 -4.718 1.00 96.44 433 PRO A C 1
ATOM 3341 O O . PRO A 1 433 ? -3.708 -8.183 -3.693 1.00 96.44 433 PRO A O 1
ATOM 3344 N N . HIS A 1 434 ? -3.454 -6.190 -4.704 1.00 94.25 434 HIS A N 1
ATOM 3345 C CA . HIS A 1 434 ? -3.324 -5.429 -3.454 1.00 94.25 434 HIS A CA 1
ATOM 3346 C C . HIS A 1 434 ? -4.668 -4.893 -2.951 1.00 94.25 434 HIS A C 1
ATOM 3348 O O . HIS A 1 434 ? -4.770 -4.447 -1.814 1.00 94.25 434 HIS A O 1
ATOM 3354 N N . GLY A 1 435 ? -5.666 -4.868 -3.829 1.00 94.56 435 GLY A N 1
ATOM 3355 C CA . GLY A 1 435 ? -7.017 -4.409 -3.568 1.00 94.56 435 GLY A CA 1
ATOM 3356 C C . GLY A 1 435 ? -7.899 -4.740 -4.765 1.00 94.56 435 GLY A C 1
ATOM 3357 O O . GLY A 1 435 ? -7.589 -5.678 -5.494 1.00 94.56 435 GLY A O 1
ATOM 3358 N N . THR A 1 436 ? -8.965 -3.976 -5.019 1.00 91.56 436 THR A N 1
ATOM 3359 C CA . THR A 1 436 ? -9.841 -4.246 -6.180 1.00 91.56 436 THR A CA 1
ATOM 3360 C C . THR A 1 436 ? -9.599 -3.360 -7.393 1.00 91.56 436 THR A C 1
ATOM 3362 O O . THR A 1 436 ? -10.019 -3.690 -8.499 1.00 91.56 436 THR A O 1
ATOM 3365 N N . GLY A 1 437 ? -8.870 -2.260 -7.220 1.00 91.62 437 GLY A N 1
ATOM 3366 C CA . GLY A 1 437 ? -8.582 -1.322 -8.299 1.00 91.62 437 GLY A CA 1
ATOM 3367 C C . GLY A 1 437 ? -9.783 -0.464 -8.694 1.00 91.62 437 GLY A C 1
ATOM 3368 O O . GLY A 1 437 ? -10.944 -0.797 -8.455 1.00 91.62 437 GLY A O 1
ATOM 3369 N N . ARG A 1 438 ? -9.500 0.701 -9.279 1.00 90.69 438 ARG A N 1
ATOM 3370 C CA . ARG A 1 438 ? -10.536 1.688 -9.604 1.00 90.69 438 ARG A CA 1
ATOM 3371 C C . ARG A 1 438 ? -11.214 1.378 -10.934 1.00 90.69 438 ARG A C 1
ATOM 3373 O O . ARG A 1 438 ? -10.544 1.058 -11.910 1.00 90.69 438 ARG A O 1
ATOM 3380 N N . THR A 1 439 ? -12.525 1.581 -10.995 1.00 88.19 439 THR A N 1
ATOM 3381 C CA . THR A 1 439 ? -13.319 1.541 -12.238 1.00 88.19 439 THR A CA 1
ATOM 3382 C C . THR A 1 439 ? -13.437 2.914 -12.892 1.00 88.19 439 THR A C 1
ATOM 3384 O O . THR A 1 439 ? -13.754 3.010 -14.073 1.00 88.19 439 THR A O 1
ATOM 3387 N N . MET A 1 440 ? -13.172 3.991 -12.144 1.00 85.38 440 MET A N 1
ATOM 3388 C CA . MET A 1 440 ? -13.242 5.359 -12.654 1.00 85.38 440 MET A CA 1
ATOM 3389 C C . MET A 1 440 ? -12.222 6.301 -12.004 1.00 85.38 440 MET A C 1
ATOM 3391 O O . MET A 1 440 ? -11.766 6.115 -10.868 1.00 85.38 440 MET A O 1
ATOM 3395 N N . SER A 1 441 ? -11.883 7.374 -12.719 1.00 86.12 441 SER A N 1
ATOM 3396 C CA . SER A 1 441 ? -10.998 8.423 -12.204 1.00 86.12 441 SER A CA 1
ATOM 3397 C C . SER A 1 441 ? -11.648 9.211 -11.059 1.00 86.12 441 SER A C 1
ATOM 3399 O O . SER A 1 441 ? -12.871 9.319 -10.971 1.00 86.12 441 SER A O 1
ATOM 3401 N N . ARG A 1 442 ? -10.833 9.831 -10.194 1.00 85.69 442 ARG A N 1
ATOM 3402 C CA . ARG A 1 442 ? -11.330 10.715 -9.117 1.00 85.69 442 ARG A CA 1
ATOM 3403 C C . ARG A 1 442 ? -12.146 11.895 -9.656 1.00 85.69 442 ARG A C 1
ATOM 3405 O O . ARG A 1 442 ? -13.164 12.263 -9.083 1.00 85.69 442 ARG A O 1
ATOM 3412 N N . GLY A 1 443 ? -11.740 12.441 -10.806 1.00 84.06 443 GLY A N 1
ATOM 3413 C CA . GLY A 1 443 ? -12.489 13.501 -11.485 1.00 84.06 443 GLY A CA 1
ATOM 3414 C C . GLY A 1 443 ? -13.852 13.038 -12.012 1.00 84.06 443 GLY A C 1
ATOM 3415 O O . GLY A 1 443 ? -14.797 13.823 -12.026 1.00 84.06 443 GLY A O 1
ATOM 3416 N N . ALA A 1 444 ? -13.980 11.771 -12.418 1.00 84.25 444 ALA A N 1
ATOM 3417 C CA . ALA A 1 444 ? -15.265 11.190 -12.805 1.00 84.25 444 ALA A CA 1
ATOM 3418 C C . ALA A 1 444 ? -16.154 10.897 -11.584 1.00 84.25 444 ALA A C 1
ATOM 3420 O O . ALA A 1 444 ? -17.344 11.199 -11.632 1.00 84.25 444 ALA A O 1
ATOM 3421 N N . ALA A 1 445 ? -15.569 10.405 -10.486 1.00 82.06 445 ALA A N 1
ATOM 3422 C CA . ALA A 1 445 ? -16.268 10.124 -9.228 1.00 82.06 445 ALA A CA 1
ATOM 3423 C C . ALA A 1 445 ? -17.000 11.352 -8.662 1.00 82.06 445 ALA A C 1
ATOM 3425 O O . ALA A 1 445 ? -18.117 11.241 -8.162 1.00 82.06 445 ALA A O 1
ATOM 3426 N N . ALA A 1 446 ? -16.418 12.547 -8.818 1.00 76.38 446 ALA A N 1
ATOM 3427 C CA . ALA A 1 446 ? -17.024 13.803 -8.372 1.00 76.38 446 ALA A CA 1
ATOM 3428 C C . ALA A 1 446 ? -18.424 14.067 -8.966 1.00 76.38 446 ALA A C 1
ATOM 3430 O O . ALA A 1 446 ? -19.209 14.801 -8.374 1.00 76.38 446 ALA A O 1
ATOM 3431 N N . LYS A 1 447 ? -18.766 13.458 -10.110 1.00 72.00 447 LYS A N 1
ATOM 3432 C CA . LYS A 1 447 ? -20.088 13.599 -10.745 1.00 72.00 447 LYS A CA 1
ATOM 3433 C C . LYS A 1 447 ? -21.204 12.855 -10.004 1.00 72.00 447 LYS A C 1
ATOM 3435 O O . LYS A 1 447 ? -22.371 13.136 -10.255 1.00 72.00 447 LYS A O 1
ATOM 3440 N N . PHE A 1 448 ? -20.850 11.935 -9.109 1.00 66.69 448 PHE A N 1
ATOM 3441 C CA . PHE A 1 448 ? -21.781 11.129 -8.315 1.00 66.69 448 PHE A CA 1
ATOM 3442 C C . PHE A 1 448 ? -21.900 11.620 -6.861 1.00 66.69 448 PHE A C 1
ATOM 3444 O O . PHE A 1 448 ? -22.567 10.995 -6.043 1.00 66.69 448 PHE A O 1
ATOM 3451 N N . ALA A 1 449 ? -21.275 12.756 -6.534 1.00 68.12 449 ALA A N 1
ATOM 3452 C CA . ALA A 1 449 ? -21.313 13.364 -5.211 1.00 68.12 449 ALA A CA 1
ATOM 3453 C C . ALA A 1 449 ? -22.706 13.944 -4.894 1.00 68.12 449 ALA A C 1
ATOM 3455 O O . ALA A 1 449 ? -23.063 15.011 -5.390 1.00 68.12 449 ALA A O 1
ATOM 3456 N N . THR A 1 450 ? -23.484 13.278 -4.038 1.00 75.88 450 THR A N 1
ATOM 3457 C CA . THR A 1 450 ? -24.761 13.810 -3.518 1.00 75.88 450 THR A CA 1
ATOM 3458 C C . THR A 1 450 ? -24.674 13.966 -2.010 1.00 75.88 450 THR A C 1
ATOM 3460 O O . THR A 1 450 ? -24.232 13.030 -1.380 1.00 75.88 450 THR A O 1
ATOM 3463 N N . ASP A 1 451 ? -25.102 15.063 -1.376 1.00 78.19 451 ASP A N 1
ATOM 3464 C CA . ASP A 1 451 ? -24.936 15.217 0.090 1.00 78.19 451 ASP A CA 1
ATOM 3465 C C . ASP A 1 451 ? -25.487 14.029 0.913 1.00 78.19 451 ASP A C 1
ATOM 3467 O O . ASP A 1 451 ? -24.889 13.656 1.923 1.00 78.19 451 ASP A O 1
ATOM 3471 N N . ALA A 1 452 ? -26.544 13.369 0.424 1.00 76.31 452 ALA A N 1
ATOM 3472 C CA . ALA A 1 452 ? -27.118 12.167 1.029 1.00 76.31 452 ALA A CA 1
ATOM 3473 C C . ALA A 1 452 ? -26.100 11.023 1.179 1.00 76.31 452 ALA A C 1
ATOM 3475 O O . ALA A 1 452 ? -25.964 10.471 2.263 1.00 76.31 452 ALA A O 1
ATOM 3476 N N . THR A 1 453 ? -25.313 10.711 0.148 1.00 73.44 453 THR A N 1
ATOM 3477 C CA . THR A 1 453 ? -24.334 9.607 0.201 1.00 73.44 453 THR A CA 1
ATOM 3478 C C . THR A 1 453 ? -23.178 9.868 1.191 1.00 73.44 453 THR A C 1
ATOM 3480 O O . THR A 1 453 ? -22.463 8.948 1.583 1.00 73.44 453 THR A O 1
ATOM 3483 N N . VAL A 1 454 ? -22.958 11.126 1.598 1.00 79.75 454 VAL A N 1
ATOM 3484 C CA . VAL A 1 454 ? -21.883 11.575 2.514 1.00 79.75 454 VAL A CA 1
ATOM 3485 C C . VAL A 1 454 ? -22.453 11.452 3.889 1.00 79.75 454 VAL A C 1
ATOM 3487 O O . VAL A 1 454 ? -21.796 10.915 4.767 1.00 79.75 454 VAL A O 1
ATOM 3490 N N . GLU A 1 455 ? -23.689 11.911 4.063 1.00 82.44 455 GLU A N 1
ATOM 3491 C CA . GLU A 1 455 ? -24.405 11.723 5.303 1.00 82.44 455 GLU A CA 1
ATOM 3492 C C . GLU A 1 455 ? -24.495 10.233 5.636 1.00 82.44 455 GLU A C 1
ATOM 3494 O O . GLU A 1 455 ? -24.133 9.852 6.742 1.00 82.44 455 GLU A O 1
ATOM 3499 N N . GLU A 1 456 ? -24.847 9.367 4.684 1.00 82.88 456 GLU A N 1
ATOM 3500 C CA . GLU A 1 456 ? -24.893 7.918 4.912 1.00 82.88 456 GLU A CA 1
ATOM 3501 C C . GLU A 1 456 ? -23.533 7.360 5.365 1.00 82.88 456 GLU A C 1
ATOM 3503 O O . GLU A 1 456 ? -23.434 6.688 6.395 1.00 82.88 456 GLU A O 1
ATOM 3508 N N . ALA A 1 457 ? -22.460 7.731 4.661 1.00 80.38 457 ALA A N 1
ATOM 3509 C CA . ALA A 1 457 ? -21.092 7.328 4.975 1.00 80.38 457 ALA A CA 1
ATOM 3510 C C . ALA A 1 457 ? -20.593 7.811 6.349 1.00 80.38 457 ALA A C 1
ATOM 3512 O O . ALA A 1 457 ? -19.978 7.052 7.100 1.00 80.38 457 ALA A O 1
ATOM 3513 N N . LEU A 1 458 ? -20.816 9.086 6.668 1.00 84.06 458 LEU A N 1
ATOM 3514 C CA . LEU A 1 458 ? -20.337 9.710 7.902 1.00 84.06 458 LEU A CA 1
ATOM 3515 C C . LEU A 1 458 ? -21.183 9.287 9.105 1.00 84.06 458 LEU A C 1
ATOM 3517 O O . LEU A 1 458 ? -20.673 9.161 10.216 1.00 84.06 458 LEU A O 1
ATOM 3521 N N . THR A 1 459 ? -22.484 9.068 8.904 1.00 82.50 459 THR A N 1
ATOM 3522 C CA . THR A 1 459 ? -23.399 8.705 9.989 1.00 82.50 459 THR A CA 1
ATOM 3523 C C . THR A 1 459 ? -23.395 7.211 10.290 1.00 82.50 459 THR A C 1
ATOM 3525 O O . THR A 1 459 ? -23.772 6.855 11.409 1.00 82.50 459 THR A O 1
ATOM 3528 N N . GLY A 1 460 ? -22.973 6.362 9.349 1.00 80.62 460 GLY A N 1
ATOM 3529 C CA . GLY A 1 460 ? -23.041 4.906 9.478 1.00 80.62 460 GLY A CA 1
ATOM 3530 C C . GLY A 1 460 ? -24.448 4.344 9.263 1.00 80.62 460 GLY A C 1
ATOM 3531 O O . GLY A 1 460 ? -24.766 3.285 9.796 1.00 80.62 460 GLY A O 1
ATOM 3532 N N . TYR A 1 461 ? -25.309 5.067 8.542 1.00 75.56 461 TYR A N 1
ATOM 3533 C CA . TYR A 1 461 ? -26.662 4.623 8.213 1.00 75.56 461 TYR A CA 1
ATOM 3534 C C . TYR A 1 461 ? -26.907 4.751 6.715 1.00 75.56 461 TYR A C 1
ATOM 3536 O O . TYR A 1 461 ? -26.896 5.864 6.206 1.00 75.56 461 TYR A O 1
ATOM 3544 N N . ALA A 1 462 ? -27.220 3.652 6.033 1.00 71.38 462 ALA A N 1
ATOM 3545 C CA . ALA A 1 462 ? -27.635 3.674 4.630 1.00 71.38 462 ALA A CA 1
ATOM 3546 C C . ALA A 1 462 ? -29.166 3.631 4.497 1.00 71.38 462 ALA A C 1
ATOM 3548 O O . ALA A 1 462 ? -29.852 2.937 5.258 1.00 71.38 462 ALA A O 1
ATOM 3549 N N . SER A 1 463 ? -29.720 4.367 3.528 1.00 59.78 463 SER A N 1
ATOM 3550 C CA . SER A 1 463 ? -31.158 4.390 3.251 1.00 59.78 463 SER A CA 1
ATOM 3551 C C . SER A 1 463 ? -31.544 3.307 2.238 1.00 59.78 463 SER A C 1
ATOM 3553 O O . SER A 1 463 ? -31.107 3.324 1.086 1.00 59.78 463 SER A O 1
ATOM 3555 N N . LYS A 1 464 ? -32.410 2.362 2.623 1.00 56.78 464 LYS A N 1
ATOM 3556 C CA . LYS A 1 464 ? -32.922 1.342 1.695 1.00 56.78 464 LYS A CA 1
ATOM 3557 C C . LYS A 1 464 ? -34.091 1.907 0.881 1.00 56.78 464 LYS A C 1
ATOM 3559 O O . LYS A 1 464 ? -35.167 2.162 1.421 1.00 56.78 464 LYS A O 1
ATOM 3564 N N . LYS A 1 465 ? -33.937 2.048 -0.441 1.00 48.38 465 LYS A N 1
ATOM 3565 C CA . LYS A 1 465 ? -35.079 2.266 -1.354 1.00 48.38 465 LYS A CA 1
ATOM 3566 C C . LYS A 1 465 ? -35.803 0.935 -1.599 1.00 48.38 465 LYS A C 1
ATOM 3568 O O . LYS A 1 465 ? -35.600 0.290 -2.620 1.00 48.38 465 LYS A O 1
ATOM 3573 N N . GLY A 1 466 ? -36.630 0.519 -0.640 1.00 48.25 466 GLY A N 1
ATOM 3574 C CA . GLY A 1 466 ? -37.525 -0.639 -0.740 1.00 48.25 466 GLY A CA 1
ATOM 3575 C C . GLY A 1 466 ? -38.981 -0.254 -0.458 1.00 48.25 466 GLY A C 1
ATOM 3576 O O . GLY A 1 466 ? -39.256 0.641 0.340 1.00 48.25 466 GLY A O 1
ATOM 3577 N N . THR A 1 467 ? -39.925 -0.912 -1.132 1.00 39.81 467 THR A N 1
ATOM 3578 C CA . THR A 1 467 ? -41.370 -0.651 -1.041 1.00 39.81 467 THR A CA 1
ATOM 3579 C C . THR A 1 467 ? -41.915 -0.956 0.361 1.00 39.81 467 THR A C 1
ATOM 3581 O O . THR A 1 467 ? -42.190 -2.111 0.671 1.00 39.81 467 THR A O 1
ATOM 3584 N N . GLY A 1 468 ? -42.110 0.069 1.199 1.00 44.34 468 GLY A N 1
ATOM 3585 C CA . GLY A 1 468 ? -43.037 0.002 2.342 1.00 44.34 468 GLY A CA 1
ATOM 3586 C C . GLY A 1 468 ? -42.510 0.395 3.726 1.00 44.34 468 GLY A C 1
ATOM 3587 O O . GLY A 1 468 ? -43.326 0.584 4.623 1.00 44.34 468 GLY A O 1
ATOM 3588 N N . SER A 1 469 ? -41.204 0.591 3.931 1.00 43.38 469 SER A N 1
ATOM 3589 C CA . SER A 1 469 ? -40.681 1.099 5.212 1.00 43.38 469 SER A CA 1
ATOM 3590 C C . SER A 1 469 ? -39.309 1.757 5.053 1.00 43.38 469 SER A C 1
ATOM 3592 O O . SER A 1 469 ? -38.399 1.125 4.521 1.00 43.38 469 SER A O 1
ATOM 3594 N N . ASN A 1 470 ? -39.139 2.984 5.565 1.00 49.56 470 ASN A N 1
ATOM 3595 C CA . ASN A 1 470 ? -37.836 3.652 5.725 1.00 49.56 470 ASN A CA 1
ATOM 3596 C C . ASN A 1 470 ? -37.001 2.931 6.803 1.00 49.56 470 ASN A C 1
ATOM 3598 O O . ASN A 1 470 ? -36.846 3.436 7.914 1.00 49.56 470 ASN A O 1
ATOM 3602 N N . GLN A 1 471 ? -36.506 1.729 6.516 1.00 55.47 471 GLN A N 1
ATOM 3603 C CA . GLN A 1 471 ? -35.549 1.052 7.388 1.00 55.47 471 GLN A CA 1
ATOM 3604 C C . GLN A 1 471 ? -34.135 1.510 7.023 1.00 55.47 471 GLN A C 1
ATOM 3606 O O . GLN A 1 471 ? -33.720 1.412 5.867 1.00 55.47 471 GLN A O 1
ATOM 3611 N N . LYS A 1 472 ? -33.425 2.058 8.013 1.00 64.56 472 LYS A N 1
ATOM 3612 C CA . LYS A 1 472 ? -32.002 2.392 7.914 1.00 64.56 472 LYS A CA 1
ATOM 3613 C C . LYS A 1 472 ? -31.191 1.137 8.221 1.00 64.56 472 LYS A C 1
ATOM 3615 O O . LYS A 1 472 ? -31.459 0.482 9.224 1.00 64.56 472 LYS A O 1
ATOM 3620 N N . GLU A 1 473 ? -30.226 0.820 7.371 1.00 75.94 473 GLU A N 1
ATOM 3621 C CA . GLU A 1 473 ? -29.286 -0.282 7.586 1.00 75.94 473 GLU A CA 1
ATOM 3622 C C . GLU A 1 473 ? -27.999 0.270 8.206 1.00 75.94 473 GLU A C 1
ATOM 3624 O O . GLU A 1 473 ? -27.536 1.347 7.824 1.00 75.94 473 GLU A O 1
ATOM 3629 N N . GLU A 1 474 ? -27.455 -0.424 9.203 1.00 81.31 474 GLU A N 1
ATOM 3630 C CA . GLU A 1 474 ? -26.246 0.003 9.903 1.00 81.31 474 GLU A CA 1
ATOM 3631 C C . GLU A 1 474 ? -24.989 -0.323 9.092 1.00 81.31 474 GLU A C 1
ATOM 3633 O O . GLU A 1 474 ? -24.751 -1.473 8.734 1.00 81.31 474 GLU A O 1
ATOM 3638 N N . THR A 1 475 ? -24.125 0.666 8.876 1.00 84.38 475 THR A N 1
ATOM 3639 C CA . THR A 1 475 ? -22.892 0.532 8.084 1.00 84.38 475 THR A CA 1
ATOM 3640 C C . THR A 1 475 ? -21.664 1.008 8.864 1.00 84.38 475 THR A C 1
ATOM 3642 O O . THR A 1 475 ? -21.763 1.485 10.001 1.00 84.38 475 THR A O 1
ATOM 3645 N N . SER A 1 476 ? -20.475 0.885 8.272 1.00 89.06 476 SER A N 1
ATOM 3646 C CA . SER A 1 476 ? -19.247 1.479 8.814 1.00 89.06 476 SER A CA 1
ATOM 3647 C C . SER A 1 476 ? -19.391 2.994 9.001 1.00 89.06 476 SER A C 1
ATOM 3649 O O . SER A 1 476 ? -20.005 3.654 8.159 1.00 89.06 476 SER A O 1
ATOM 3651 N N . VAL A 1 477 ? -18.761 3.553 10.035 1.00 93.81 477 VAL A N 1
ATOM 3652 C CA . VAL A 1 477 ? -18.667 5.010 10.237 1.00 93.81 477 VAL A CA 1
ATOM 3653 C C . VAL A 1 477 ? -17.381 5.538 9.605 1.00 93.81 477 VAL A C 1
ATOM 3655 O O . VAL A 1 477 ? -16.294 5.048 9.912 1.00 93.81 477 VAL A O 1
ATOM 3658 N N . VAL A 1 478 ? -17.485 6.552 8.746 1.00 93.38 478 VAL A N 1
ATOM 3659 C CA . VAL A 1 478 ? -16.321 7.187 8.111 1.00 93.38 478 VAL A CA 1
ATOM 3660 C C . VAL A 1 478 ? -15.933 8.472 8.847 1.00 93.38 478 VAL A C 1
ATOM 3662 O O . VAL A 1 478 ? -16.752 9.372 9.005 1.00 93.38 478 VAL A O 1
ATOM 3665 N N . VAL A 1 479 ? -14.666 8.590 9.248 1.00 94.19 479 VAL A N 1
ATOM 3666 C CA . VAL A 1 479 ? -14.065 9.833 9.755 1.00 94.19 479 VAL A CA 1
ATOM 3667 C C . VAL A 1 479 ? -13.359 10.540 8.600 1.00 94.19 479 VAL A C 1
ATOM 3669 O O . VAL A 1 479 ? -12.250 10.169 8.205 1.00 94.19 479 VAL A O 1
ATOM 3672 N N . CYS A 1 480 ? -14.041 11.520 8.007 1.00 92.94 480 CYS A N 1
ATOM 3673 C CA . CYS A 1 480 ? -13.535 12.285 6.873 1.00 92.94 480 CYS A CA 1
ATOM 3674 C C . CYS A 1 480 ? -14.184 13.674 6.802 1.00 92.94 480 CYS A C 1
ATOM 3676 O O . CYS A 1 480 ? -15.301 13.806 6.303 1.00 92.94 480 CYS A O 1
ATOM 3678 N N . ASP A 1 481 ? -13.466 14.716 7.218 1.00 91.19 481 ASP A N 1
ATOM 3679 C CA . ASP A 1 481 ? -13.992 16.095 7.181 1.00 91.19 481 ASP A CA 1
ATOM 3680 C C . ASP A 1 481 ? -13.999 16.689 5.757 1.00 91.19 481 ASP A C 1
ATOM 3682 O O . ASP A 1 481 ? -14.731 17.627 5.438 1.00 91.19 481 ASP A O 1
ATOM 3686 N N . GLN A 1 482 ? -13.243 16.084 4.837 1.00 88.81 482 GLN A N 1
ATOM 3687 C CA . GLN A 1 482 ? -13.182 16.497 3.436 1.00 88.81 482 GLN A CA 1
ATOM 3688 C C . GLN A 1 482 ? -14.205 15.730 2.594 1.00 88.81 482 GLN A C 1
ATOM 3690 O O . GLN A 1 482 ? -13.957 14.608 2.153 1.00 88.81 482 GLN A O 1
ATOM 3695 N N . LYS A 1 483 ? -15.356 16.357 2.319 1.00 86.00 483 LYS A N 1
ATOM 3696 C CA . LYS A 1 483 ? -16.460 15.741 1.555 1.00 86.00 483 LYS A CA 1
ATOM 3697 C C . LYS A 1 483 ? -16.021 15.134 0.219 1.00 86.00 483 LYS A C 1
ATOM 3699 O O . LYS A 1 483 ? -16.436 14.030 -0.110 1.00 86.00 483 LYS A O 1
ATOM 3704 N N . ASN A 1 484 ? -15.163 15.817 -0.545 1.00 85.88 484 ASN A N 1
ATOM 3705 C CA . ASN A 1 484 ? -14.700 15.321 -1.847 1.00 85.88 484 ASN A CA 1
ATOM 3706 C C . ASN A 1 484 ? -14.005 13.958 -1.733 1.00 85.88 484 ASN A C 1
ATOM 3708 O O . ASN A 1 484 ? -14.243 13.067 -2.543 1.00 85.88 484 ASN A O 1
ATOM 3712 N N . LEU A 1 485 ? -13.213 13.766 -0.679 1.00 86.12 485 LEU A N 1
ATOM 3713 C CA . LEU A 1 485 ? -12.504 12.522 -0.424 1.00 86.12 485 LEU A CA 1
ATOM 3714 C C . LEU A 1 485 ? -13.445 11.359 -0.079 1.00 86.12 485 LEU A C 1
ATOM 3716 O O . LEU A 1 485 ? -13.079 10.212 -0.338 1.00 86.12 485 LEU A O 1
ATOM 3720 N N . VAL A 1 486 ? -14.630 11.631 0.469 1.00 85.75 486 VAL A N 1
ATOM 3721 C CA . VAL A 1 486 ? -15.660 10.611 0.719 1.00 85.75 486 VAL A CA 1
ATOM 3722 C C . VAL A 1 486 ? -16.184 10.048 -0.608 1.00 85.75 486 VAL A C 1
ATOM 3724 O O . VAL A 1 486 ? -16.385 8.841 -0.731 1.00 85.75 486 VAL A O 1
ATOM 3727 N N . TRP A 1 487 ? -16.337 10.893 -1.629 1.00 83.56 487 TRP A N 1
ATOM 3728 C CA . TRP A 1 487 ? -16.825 10.510 -2.964 1.00 83.56 487 TRP A CA 1
ATOM 3729 C C . TRP A 1 487 ? -15.770 9.862 -3.829 1.00 83.56 487 TRP A C 1
ATOM 3731 O O . TRP A 1 487 ? -16.018 8.843 -4.461 1.00 83.56 487 TRP A O 1
ATOM 3741 N N . GLU A 1 488 ? -14.583 10.465 -3.853 1.00 86.50 488 GLU A N 1
ATOM 3742 C CA . GLU A 1 488 ? -13.468 10.001 -4.670 1.00 86.50 488 GLU A CA 1
ATOM 3743 C C . GLU A 1 488 ? -13.088 8.556 -4.343 1.00 86.50 488 GLU A C 1
ATOM 3745 O O . GLU A 1 488 ? -12.558 7.858 -5.207 1.00 86.50 488 GLU A O 1
ATOM 3750 N N . GLU A 1 489 ? -13.376 8.122 -3.115 1.00 86.75 489 GLU A N 1
ATOM 3751 C CA . GLU A 1 489 ? -13.115 6.782 -2.603 1.00 86.75 489 GLU A CA 1
ATOM 3752 C C . GLU A 1 489 ? -14.400 6.079 -2.136 1.00 86.75 489 GLU A C 1
ATOM 3754 O O . GLU A 1 489 ? -14.383 5.364 -1.143 1.00 86.75 489 GLU A O 1
ATOM 3759 N N . ALA A 1 490 ? -15.540 6.320 -2.787 1.00 84.75 490 ALA A N 1
ATOM 3760 C CA . ALA A 1 490 ? -16.763 5.556 -2.533 1.00 84.75 490 ALA A CA 1
ATOM 3761 C C . ALA A 1 490 ? -16.666 4.130 -3.128 1.00 84.75 490 ALA A C 1
ATOM 3763 O O . ALA A 1 490 ? -15.900 3.935 -4.079 1.00 84.75 490 ALA A O 1
ATOM 3764 N N . PRO A 1 491 ? -17.395 3.126 -2.603 1.00 85.19 491 PRO A N 1
ATOM 3765 C CA . PRO A 1 491 ? -17.386 1.753 -3.127 1.00 85.19 491 PRO A CA 1
ATOM 3766 C C . PRO A 1 491 ? -17.616 1.636 -4.634 1.00 85.19 491 PRO A C 1
ATOM 3768 O O . PRO A 1 491 ? -16.939 0.869 -5.308 1.00 85.19 491 PRO A O 1
ATOM 3771 N N . GLU A 1 492 ? -18.492 2.466 -5.192 1.00 85.50 492 GLU A N 1
ATOM 3772 C CA . GLU A 1 492 ? -18.872 2.468 -6.607 1.00 85.50 492 GLU A CA 1
ATOM 3773 C C . GLU A 1 492 ? -17.717 2.862 -7.541 1.00 85.50 492 GLU A C 1
ATOM 3775 O O . GLU A 1 492 ? -17.765 2.614 -8.746 1.00 85.50 492 GLU A O 1
ATOM 3780 N N . CYS A 1 493 ? -16.664 3.482 -6.998 1.00 88.06 493 CYS A N 1
ATOM 3781 C CA . CYS A 1 493 ? -15.468 3.860 -7.750 1.00 88.06 493 CYS A CA 1
ATOM 3782 C C . CYS A 1 493 ? -14.471 2.708 -7.931 1.00 88.06 493 CYS A C 1
ATOM 3784 O O . CYS A 1 493 ? -13.434 2.899 -8.578 1.00 88.06 493 CYS A O 1
ATOM 3786 N N . TYR A 1 494 ? -14.754 1.553 -7.333 1.00 90.50 494 TYR A N 1
ATOM 3787 C CA . TYR A 1 494 ? -13.877 0.396 -7.265 1.00 90.50 494 TYR A CA 1
ATOM 3788 C C . TYR A 1 494 ? -14.530 -0.829 -7.898 1.00 90.50 494 TYR A C 1
ATOM 3790 O O . TYR A 1 494 ? -15.751 -0.903 -8.034 1.00 90.50 494 TYR A O 1
ATOM 3798 N N . LYS A 1 495 ? -13.705 -1.790 -8.326 1.00 92.19 495 LYS A N 1
ATOM 3799 C CA . LYS A 1 495 ? -14.219 -3.093 -8.759 1.00 92.19 495 LYS A CA 1
ATOM 3800 C C . LYS A 1 495 ? -14.767 -3.854 -7.556 1.00 92.19 495 LYS A C 1
ATOM 3802 O O . LYS A 1 495 ? -14.334 -3.623 -6.423 1.00 92.19 495 LYS A O 1
ATOM 3807 N N . ASP A 1 496 ? -15.667 -4.788 -7.831 1.00 91.56 496 ASP A N 1
ATOM 3808 C CA . ASP A 1 496 ? -16.211 -5.692 -6.825 1.00 91.56 496 ASP A CA 1
ATOM 3809 C C . ASP A 1 496 ? -15.119 -6.609 -6.244 1.00 91.56 496 ASP A C 1
ATOM 3811 O O . ASP A 1 496 ? -14.308 -7.185 -6.977 1.00 91.56 496 ASP A O 1
ATOM 3815 N N . VAL A 1 497 ? -15.090 -6.733 -4.915 1.00 93.12 497 VAL A N 1
ATOM 3816 C CA . VAL A 1 497 ? -14.079 -7.531 -4.205 1.00 93.12 497 VAL A CA 1
ATOM 3817 C C . VAL A 1 497 ? -14.269 -9.028 -4.402 1.00 93.12 497 VAL A C 1
ATOM 3819 O O . VAL A 1 497 ? -13.278 -9.751 -4.515 1.00 93.12 497 VAL A O 1
ATOM 3822 N N . GLY A 1 498 ? -15.521 -9.477 -4.516 1.00 93.31 498 GLY A N 1
ATOM 3823 C CA . GLY A 1 498 ? -15.861 -10.859 -4.827 1.00 93.31 498 GLY A CA 1
ATOM 3824 C C . GLY A 1 498 ? -15.333 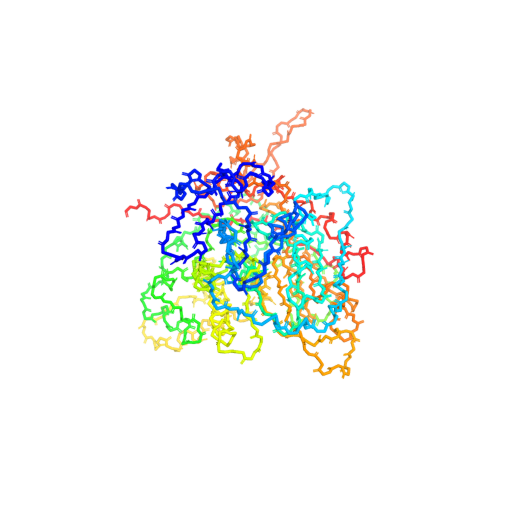-11.248 -6.201 1.00 93.31 498 GLY A C 1
ATOM 3825 O O . GLY A 1 498 ? -14.591 -12.215 -6.308 1.00 93.31 498 GLY A O 1
ATOM 3826 N N . ALA A 1 499 ? -15.591 -10.436 -7.227 1.00 93.25 499 ALA A N 1
ATOM 3827 C CA . ALA A 1 499 ? -15.127 -10.683 -8.591 1.00 93.25 499 ALA A CA 1
ATOM 3828 C C . ALA A 1 499 ? -13.592 -10.774 -8.692 1.00 93.25 499 ALA A C 1
ATOM 3830 O O . ALA A 1 499 ? -13.054 -11.656 -9.363 1.00 93.25 499 ALA A O 1
ATOM 3831 N N . VAL A 1 500 ? -12.868 -9.879 -8.009 1.00 94.88 500 VAL A N 1
ATOM 3832 C CA . VAL A 1 500 ? -11.395 -9.910 -7.964 1.00 94.88 500 VAL A CA 1
ATOM 3833 C C . VAL A 1 500 ? -10.902 -11.181 -7.269 1.00 94.88 500 VAL A C 1
ATOM 3835 O O . VAL A 1 500 ? -9.998 -11.844 -7.781 1.00 94.88 500 VAL A O 1
ATOM 3838 N N . ALA A 1 501 ? -11.502 -11.554 -6.136 1.00 94.69 501 ALA A N 1
ATOM 3839 C CA . ALA A 1 501 ? -11.132 -12.761 -5.405 1.00 94.69 501 ALA A CA 1
ATOM 3840 C C . ALA A 1 501 ? -11.468 -14.048 -6.169 1.00 94.69 501 ALA A C 1
ATOM 3842 O O . ALA A 1 501 ? -10.634 -14.950 -6.233 1.00 94.69 501 ALA A O 1
ATOM 3843 N N . GLU A 1 502 ? -12.645 -14.128 -6.787 1.00 94.19 502 GLU A N 1
ATOM 3844 C CA . GLU A 1 502 ? -13.072 -15.252 -7.619 1.00 94.19 502 GLU A CA 1
ATOM 3845 C C . GLU A 1 502 ? -12.087 -15.501 -8.759 1.00 94.19 502 GLU A C 1
ATOM 3847 O O . GLU A 1 502 ? -11.723 -16.649 -9.007 1.00 94.19 502 GLU A O 1
ATOM 3852 N N . GLU A 1 503 ? -11.584 -14.448 -9.409 1.00 93.31 503 GLU A N 1
ATOM 3853 C CA . GLU A 1 503 ? -10.583 -14.591 -10.467 1.00 93.31 503 GLU A CA 1
ATOM 3854 C C . GLU A 1 503 ? -9.252 -15.135 -9.921 1.00 93.31 503 GLU A C 1
ATOM 3856 O O . GLU A 1 503 ? -8.667 -16.044 -10.514 1.00 93.31 503 GLU A O 1
ATOM 3861 N N . VAL A 1 504 ? -8.794 -14.653 -8.761 1.00 93.88 504 VAL A N 1
ATOM 3862 C CA . VAL A 1 504 ? -7.592 -15.186 -8.090 1.00 93.88 504 VAL A CA 1
ATOM 3863 C C . VAL A 1 504 ? -7.764 -16.671 -7.732 1.00 93.88 504 VAL A C 1
ATOM 3865 O O . VAL A 1 504 ? -6.852 -17.473 -7.966 1.00 93.88 504 VAL A O 1
ATOM 3868 N N . VAL A 1 505 ? -8.932 -17.051 -7.205 1.00 94.25 505 VAL A N 1
ATOM 3869 C CA . VAL A 1 505 ? -9.272 -18.436 -6.836 1.00 94.25 505 VAL A CA 1
ATOM 3870 C C . VAL A 1 505 ? -9.358 -19.328 -8.071 1.00 94.25 505 VAL A C 1
ATOM 3872 O O . VAL A 1 505 ? -8.756 -20.401 -8.102 1.00 94.25 505 VAL A O 1
ATOM 3875 N N . ARG A 1 506 ? -10.039 -18.875 -9.127 1.00 92.94 506 ARG A N 1
ATOM 3876 C CA . ARG A 1 506 ? -10.197 -19.596 -10.399 1.00 92.94 506 ARG A CA 1
ATOM 3877 C C . ARG A 1 506 ? -8.855 -19.887 -11.067 1.00 92.94 506 ARG A C 1
ATOM 3879 O O . ARG A 1 506 ? -8.695 -20.926 -11.703 1.00 92.94 506 ARG A O 1
ATOM 3886 N N . ARG A 1 507 ? -7.882 -18.984 -10.913 1.00 90.94 507 ARG A N 1
ATOM 3887 C CA . ARG A 1 507 ? -6.500 -19.146 -11.400 1.00 90.94 507 ARG A CA 1
ATOM 3888 C C . ARG A 1 507 ? -5.655 -20.077 -10.520 1.00 90.94 507 ARG A C 1
ATOM 3890 O O . ARG A 1 507 ? -4.515 -20.359 -10.875 1.00 90.94 507 ARG A O 1
ATOM 3897 N N . GLY A 1 508 ? -6.184 -20.542 -9.386 1.00 92.69 508 GLY A N 1
ATOM 3898 C CA . GLY A 1 508 ? -5.476 -21.402 -8.438 1.00 92.69 508 GLY A CA 1
ATOM 3899 C C . GLY A 1 508 ? -4.356 -20.690 -7.677 1.00 92.69 508 GLY A C 1
ATOM 3900 O O . GLY A 1 508 ? -3.438 -21.351 -7.199 1.00 92.69 508 GLY A O 1
ATOM 3901 N N . LEU A 1 509 ? -4.400 -19.356 -7.583 1.00 92.94 509 LEU A N 1
ATOM 3902 C CA . LEU A 1 509 ? -3.326 -18.554 -6.986 1.00 92.94 509 LEU A CA 1
ATOM 3903 C C . LEU A 1 509 ? -3.500 -18.349 -5.477 1.00 92.94 509 LEU A C 1
ATOM 3905 O O . LEU A 1 509 ? -2.512 -18.282 -4.749 1.00 92.94 509 LEU A O 1
ATOM 3909 N N . ALA A 1 510 ? -4.738 -18.261 -4.996 1.00 93.81 510 ALA A N 1
ATOM 3910 C CA . ALA A 1 510 ? -5.051 -18.160 -3.574 1.00 93.81 510 ALA A CA 1
ATOM 3911 C C . ALA A 1 510 ? -6.427 -18.769 -3.272 1.00 93.81 510 ALA A C 1
ATOM 3913 O O . ALA A 1 510 ? -7.221 -19.007 -4.180 1.00 93.81 510 ALA A O 1
ATOM 3914 N N . LYS A 1 511 ? -6.717 -18.993 -1.991 1.00 93.19 511 LYS A N 1
ATOM 3915 C CA . LYS A 1 511 ? -8.063 -19.261 -1.464 1.00 93.19 511 LYS A CA 1
ATOM 3916 C C . LYS A 1 511 ? -8.540 -18.065 -0.647 1.00 93.19 511 LYS A C 1
ATOM 3918 O O . LYS A 1 511 ? -7.727 -17.430 0.019 1.00 93.19 511 LYS A O 1
ATOM 3923 N N . VAL A 1 512 ? -9.844 -17.811 -0.645 1.00 94.19 512 VAL A N 1
ATOM 3924 C CA . VAL A 1 512 ? -10.474 -16.951 0.366 1.00 94.19 512 VAL A CA 1
ATOM 3925 C C . VAL A 1 512 ? -10.752 -17.815 1.591 1.00 94.19 512 VAL A C 1
ATOM 3927 O O . VAL A 1 512 ? -11.405 -18.849 1.467 1.00 94.19 512 VAL A O 1
ATOM 3930 N N . VAL A 1 513 ? -10.226 -17.427 2.751 1.00 93.38 513 VAL A N 1
ATOM 3931 C CA . VAL A 1 513 ? -10.354 -18.198 4.006 1.00 93.38 513 VAL A CA 1
ATOM 3932 C C . VAL A 1 513 ? -11.149 -17.471 5.090 1.00 93.38 513 VAL A C 1
ATOM 3934 O O . VAL A 1 513 ? -11.280 -17.976 6.205 1.00 93.38 513 VAL A O 1
ATOM 3937 N N . GLY A 1 514 ? -11.680 -16.296 4.759 1.00 93.62 514 GLY A N 1
ATOM 3938 C CA . GLY A 1 514 ? -12.447 -15.466 5.670 1.00 93.62 514 GLY A CA 1
ATOM 3939 C C . GLY A 1 514 ? -12.626 -14.039 5.162 1.00 93.62 514 GLY A C 1
ATOM 3940 O O . GLY A 1 514 ? -12.212 -13.701 4.045 1.00 93.62 514 GLY A O 1
ATOM 3941 N N . LYS A 1 515 ? -13.206 -13.186 6.008 1.00 95.00 515 LYS A N 1
ATOM 3942 C CA . LYS A 1 515 ? -13.381 -11.755 5.739 1.00 95.00 515 LYS A CA 1
ATOM 3943 C C . LYS A 1 515 ? -13.371 -10.937 7.033 1.00 95.00 515 LYS A C 1
ATOM 3945 O O . LYS A 1 515 ? -13.856 -11.380 8.073 1.00 95.00 515 LYS A O 1
ATOM 3950 N N . ALA A 1 516 ? -12.852 -9.719 6.943 1.00 95.69 516 ALA A N 1
ATOM 3951 C CA . ALA A 1 516 ? -12.909 -8.715 7.996 1.00 95.69 516 ALA A CA 1
ATOM 3952 C C . ALA A 1 516 ? -13.819 -7.563 7.553 1.00 95.69 516 ALA A C 1
ATOM 3954 O O . ALA A 1 516 ? -13.647 -7.000 6.470 1.00 95.69 516 ALA A O 1
ATOM 3955 N N . VAL A 1 517 ? -14.813 -7.231 8.373 1.00 95.38 517 VAL A N 1
ATOM 3956 C CA . VAL A 1 517 ? -15.822 -6.213 8.072 1.00 95.38 517 VAL A CA 1
ATOM 3957 C C . VAL A 1 517 ? -15.392 -4.875 8.669 1.00 95.38 517 VAL A C 1
ATOM 3959 O O . VAL A 1 517 ? -15.112 -4.803 9.869 1.00 95.38 517 VAL A O 1
ATOM 3962 N N . PRO A 1 518 ? -15.355 -3.795 7.875 1.00 95.00 518 PRO A N 1
ATOM 3963 C CA . PRO A 1 518 ? -15.007 -2.478 8.381 1.00 95.00 518 PRO A CA 1
ATOM 3964 C C . PRO A 1 518 ? -16.099 -1.908 9.284 1.00 95.00 518 PRO A C 1
ATOM 3966 O O . PRO A 1 518 ? -17.273 -1.860 8.920 1.00 95.00 518 PRO A O 1
ATOM 3969 N N . VAL A 1 519 ? -15.706 -1.406 10.452 1.00 95.81 519 VAL A N 1
ATOM 3970 C CA . VAL A 1 519 ? -16.627 -0.789 11.421 1.00 95.81 519 VAL A CA 1
ATOM 3971 C C . VAL A 1 519 ? -16.376 0.707 11.587 1.00 95.81 519 VAL A C 1
ATOM 3973 O O . VAL A 1 519 ? -17.329 1.475 11.749 1.00 95.81 519 VAL A O 1
ATOM 3976 N N . VAL A 1 520 ? -15.119 1.145 11.474 1.00 96.31 520 VAL A N 1
ATOM 3977 C CA . VAL A 1 520 ? -14.730 2.562 11.450 1.00 96.31 520 VAL A CA 1
ATOM 3978 C C . VAL A 1 520 ? -13.616 2.757 10.427 1.00 96.31 520 VAL A C 1
ATOM 3980 O O . VAL A 1 520 ? -12.556 2.159 10.565 1.00 96.31 520 VAL A O 1
ATOM 3983 N N . CYS A 1 521 ? -13.821 3.627 9.441 1.00 95.25 521 CYS A N 1
ATOM 3984 C CA . CYS A 1 521 ? -12.802 3.990 8.456 1.00 95.25 521 CYS A CA 1
ATOM 3985 C C . CYS A 1 521 ? -12.353 5.432 8.698 1.00 95.25 521 CYS A C 1
ATOM 3987 O O . CYS A 1 521 ? -13.122 6.373 8.506 1.00 95.25 521 CYS A O 1
ATOM 3989 N N . TYR A 1 522 ? -11.100 5.624 9.089 1.00 95.44 522 TYR A N 1
ATOM 3990 C CA . TYR A 1 522 ? -10.483 6.931 9.242 1.00 95.44 522 TYR A CA 1
ATOM 3991 C C . TYR A 1 522 ? -9.736 7.332 7.975 1.00 95.44 522 TYR A C 1
ATOM 3993 O O . TYR A 1 522 ? -8.915 6.578 7.447 1.00 95.44 522 TYR A O 1
ATOM 4001 N N . LYS A 1 523 ? -9.982 8.560 7.519 1.00 92.62 523 LYS A N 1
ATOM 4002 C CA . LYS A 1 523 ? -9.296 9.131 6.366 1.00 92.62 523 LYS A CA 1
ATOM 4003 C C . LYS A 1 523 ? -8.589 10.438 6.688 1.00 92.62 523 LYS A C 1
ATOM 4005 O O . LYS A 1 523 ? -7.389 10.536 6.463 1.00 92.62 523 LYS A O 1
ATOM 4010 N N . VAL A 1 524 ? -9.338 11.436 7.152 1.00 92.38 524 VAL A N 1
ATOM 4011 C CA . VAL A 1 524 ? -8.794 12.762 7.458 1.00 92.38 524 VAL A CA 1
ATOM 4012 C C . VAL A 1 524 ? -9.719 13.532 8.392 1.00 92.38 524 VAL A C 1
ATOM 4014 O O . VAL A 1 524 ? -10.940 13.476 8.236 1.00 92.38 524 VAL A O 1
ATOM 4017 N N . ARG A 1 525 ? -9.150 14.325 9.294 1.00 91.50 525 ARG A N 1
ATOM 4018 C CA . ARG A 1 525 ? -9.867 15.405 9.983 1.00 91.50 525 ARG A CA 1
ATOM 4019 C C . ARG A 1 525 ? -9.306 16.771 9.604 1.00 91.50 525 ARG A C 1
ATOM 4021 O O . ARG A 1 525 ? -8.163 16.886 9.178 1.00 91.50 525 ARG A O 1
ATOM 4028 N N . ASP A 1 526 ? -10.089 17.828 9.743 1.00 86.75 526 ASP A N 1
ATOM 4029 C CA . ASP A 1 526 ? -9.591 19.197 9.589 1.00 86.75 526 ASP A CA 1
ATOM 4030 C C . ASP A 1 526 ? -9.062 19.700 10.945 1.00 86.75 526 ASP A C 1
ATOM 4032 O O . ASP A 1 526 ? -9.602 20.601 11.584 1.00 86.75 526 ASP A O 1
ATOM 4036 N N . GLU A 1 527 ? -7.967 19.085 11.392 1.00 81.75 527 GLU A N 1
ATOM 4037 C CA . GLU A 1 527 ? -7.257 19.434 12.622 1.00 81.75 527 GLU A CA 1
ATOM 4038 C C . GLU A 1 527 ? -6.129 20.419 12.301 1.00 81.75 527 GLU A C 1
ATOM 4040 O O . GLU A 1 527 ? -5.082 20.041 11.783 1.00 81.75 527 GLU A O 1
ATOM 4045 N N . GLY A 1 528 ? -6.341 21.707 12.583 1.00 55.72 528 GLY A N 1
ATOM 4046 C CA . GLY A 1 528 ? -5.264 22.702 12.521 1.00 55.72 528 GLY A CA 1
ATOM 4047 C C . GLY A 1 528 ? -4.930 23.251 11.127 1.00 55.72 528 GLY A C 1
ATOM 4048 O O . GLY A 1 528 ? -3.760 23.368 10.772 1.00 55.72 528 GLY A O 1
ATOM 4049 N N . ARG A 1 529 ? -5.941 23.699 10.365 1.00 40.22 529 ARG A N 1
ATOM 4050 C CA . ARG A 1 529 ? -5.781 24.856 9.450 1.00 40.22 529 ARG A CA 1
ATOM 4051 C C . ARG A 1 529 ? -6.102 26.182 10.164 1.00 40.22 529 ARG A C 1
ATOM 4053 O O . ARG A 1 529 ? -6.791 27.024 9.593 1.00 40.22 529 ARG A O 1
ATOM 4060 N N . ASN A 1 530 ? -5.646 26.332 11.406 1.00 31.84 530 ASN A N 1
ATOM 4061 C CA . ASN A 1 530 ? -5.658 27.607 12.126 1.00 31.84 530 ASN A CA 1
ATOM 4062 C C . ASN A 1 530 ? -4.240 28.147 12.220 1.00 31.84 530 ASN A C 1
ATOM 4064 O O . ASN A 1 530 ? -3.352 27.343 12.583 1.00 31.84 530 ASN A O 1
#

pLDDT: mean 86.82, std 13.06, range [31.84, 98.75]

Radius of gyration: 26.11 Å; chains: 1; bounding box: 72×56×80 Å

Secondary structure (DSSP, 8-state):
--SEEEEEEETTTS--EEEEEESS---HHHHHHHHHHHHT-SSPP-EEE-TTSPEE-SHHHHHHHHHS--TT--SEEEEESSPPP-S---------S--PPPEEEE----STTT---HHHHHHHHHHHTSTTEEEEEEEEEEE--SSS-EEEEEEESSEE-GGGT-S-TT-EEEEEEE---GGGGSSHHHHHHHHTT--S-SSPPS-HHHHHHHH-TTT---HHHHTTTT---STT-EEEEEEEEE-TTTGGG--SS---TT-EEEEEEE--THHHHHHHHHHHTT--GGG--EETTSHHHHHHHHHHHHHHHHHHHHHHHHHHHHHHHH-GGG--S--TTS-HHHHHHHHHHHHHHHEEEEEESEEEEEEESSTT-TT---EEEEEEESEEE--SS--EEE--STTSPEEEEEE-GGGSTTT--TTTTTEEESS--BSS-HHHHGGG--HHHHHHHHHTEEE---TT--PEEE-PEEEES-HHHHHHT-GGGB--HHHHHHHHHHTTSEEEEEEEEEEEEEEE------